Protein AF-A0A352FD70-F1 (afdb_monomer_lite)

Secondary structure (DSSP, 8-state):
---S-TTGGGGTTTTS--S-TT-HHHHHHHHHHHHTGGGS-BTTB-EESSSTTEE-HHHHHHHHHHHHHHT-HHHHHHHHHHHHHTS-TTS---S-EETTTTEEGGG--S-HHHHHHHHHHHHHHHEEEETTEEEESTT--GGGGSTT-EEEEEEEEETTEEEEEEEEE-SSSEEEEEE--SSS--SEEEEEEETTS-BSS--TT-EEEEEPPPSS---HHHHHHHHHHHSPPPPPEEEEEEE----TTT-TTHHHHHHHHHHHHHHH--SEEEE-S----SSGGGHHHHHHHHTSSSEEEE---GGGGTTT--HHHHHHHHT-S-SSEEEEETTEEEEE---BBPP--TTPPSSS--B--HHHHHHHHHHHHH--S-EEEE-SS-TTTSSTTHHHHHHHHHHHHHH-TTS-EEEEEE-SS---EEEEETTEEEEEPPPSSEEE--GGG---SS-HHHHHH-GGGGGEEEBSS---EEEEEETTTEEEEE--B--BSS--TTTTT----STT----SB---EEEE-PPPP--

Structure (mmCIF, N/CA/C/O backbone):
data_AF-A0A352FD70-F1
#
_entry.id   AF-A0A352FD70-F1
#
loop_
_atom_site.group_PDB
_atom_site.id
_atom_site.type_symbol
_atom_site.label_atom_id
_atom_site.label_alt_id
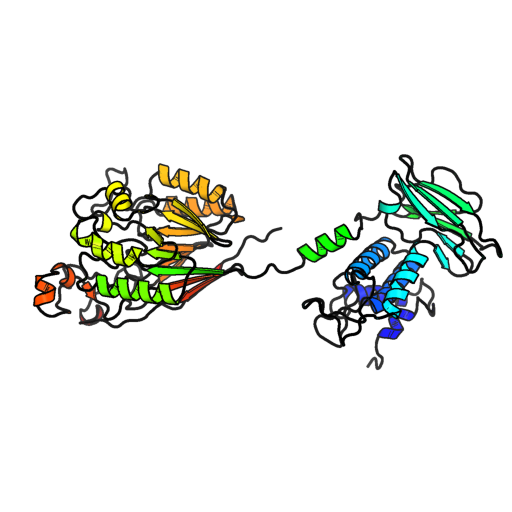_atom_site.label_comp_id
_atom_site.label_asym_id
_atom_site.label_entity_id
_atom_site.label_seq_id
_atom_site.pdbx_PDB_ins_code
_atom_site.Cartn_x
_atom_site.Cartn_y
_atom_site.Cartn_z
_atom_site.occupancy
_atom_site.B_iso_or_equiv
_atom_site.auth_seq_id
_atom_site.auth_comp_id
_atom_site.auth_asym_id
_atom_site.auth_atom_id
_atom_site.pdbx_PDB_model_num
ATOM 1 N N . GLU A 1 1 ? 5.197 -28.740 40.168 1.00 40.72 1 GLU A N 1
ATOM 2 C CA . GLU A 1 1 ? 4.356 -28.691 38.956 1.00 40.72 1 GLU A CA 1
ATOM 3 C C . GLU A 1 1 ? 2.916 -28.444 39.369 1.00 40.72 1 GLU A C 1
ATOM 5 O O . GLU A 1 1 ? 2.432 -29.121 40.269 1.00 40.72 1 GLU A O 1
ATOM 10 N N . LEU A 1 2 ? 2.262 -27.437 38.790 1.00 42.03 2 LEU A N 1
ATOM 11 C CA . LEU A 1 2 ? 0.839 -27.172 39.010 1.00 42.03 2 LEU A CA 1
ATOM 12 C C . LEU A 1 2 ? 0.045 -28.116 38.100 1.00 42.03 2 LEU A C 1
ATOM 14 O O . LEU A 1 2 ? -0.245 -27.792 36.954 1.00 42.03 2 LEU A O 1
ATOM 18 N N . ILE A 1 3 ? -0.234 -29.320 38.598 1.00 44.25 3 ILE A N 1
ATOM 19 C CA . ILE A 1 3 ? -1.040 -30.332 37.905 1.00 44.25 3 ILE A CA 1
ATOM 20 C C . ILE A 1 3 ? -2.515 -29.964 38.118 1.00 44.25 3 ILE A C 1
ATOM 22 O O . ILE A 1 3 ? -3.177 -30.471 39.018 1.00 44.25 3 ILE A O 1
ATOM 26 N N . GLY A 1 4 ? -3.009 -29.002 37.342 1.00 51.88 4 GLY A N 1
ATOM 27 C CA . GLY A 1 4 ? -4.407 -28.584 37.358 1.00 51.88 4 GLY A CA 1
ATOM 28 C C . GLY A 1 4 ? -4.701 -27.623 36.214 1.00 51.88 4 GLY A C 1
ATOM 29 O O . GLY A 1 4 ? -3.921 -26.715 35.939 1.00 51.88 4 GLY A O 1
ATOM 30 N N . THR A 1 5 ? -5.826 -27.814 35.529 1.00 56.03 5 THR A N 1
ATOM 31 C CA . THR A 1 5 ? -6.329 -26.837 34.560 1.00 56.03 5 THR A CA 1
ATOM 32 C C . THR A 1 5 ? -6.704 -25.564 35.320 1.00 56.03 5 THR A C 1
ATOM 34 O O . THR A 1 5 ? -7.560 -25.618 36.199 1.00 56.03 5 THR A O 1
ATOM 37 N N . HIS A 1 6 ? -6.088 -24.418 35.003 1.00 62.16 6 HIS A N 1
ATOM 38 C CA . HIS A 1 6 ? -6.276 -23.131 35.704 1.00 62.16 6 HIS A CA 1
ATOM 39 C C . HIS A 1 6 ? -7.721 -22.569 35.686 1.00 62.16 6 HIS A C 1
ATOM 41 O O . HIS A 1 6 ? -7.946 -21.447 36.124 1.00 62.16 6 HIS A O 1
ATOM 47 N N . TRP A 1 7 ? -8.699 -23.318 35.171 1.00 69.31 7 TRP A N 1
ATOM 48 C CA . TRP A 1 7 ? -10.052 -22.860 34.847 1.00 69.31 7 TRP A CA 1
ATOM 49 C C . TRP A 1 7 ? -10.867 -22.592 36.108 1.00 69.31 7 TRP A C 1
ATOM 51 O O . TRP A 1 7 ? -11.332 -21.473 36.310 1.00 69.31 7 TRP A O 1
ATOM 61 N N . GLY A 1 8 ? -10.937 -23.582 37.006 1.00 74.12 8 GLY A N 1
ATOM 62 C CA . GLY A 1 8 ? -11.665 -23.467 38.273 1.00 74.12 8 GLY A CA 1
ATOM 63 C C . GLY A 1 8 ? -11.081 -22.410 39.213 1.00 74.12 8 GLY A C 1
ATOM 64 O O . GLY A 1 8 ? -11.764 -21.945 40.118 1.00 74.12 8 GLY A O 1
ATOM 65 N N . ASN A 1 9 ? -9.843 -21.956 38.974 1.00 79.69 9 ASN A N 1
ATOM 66 C CA . ASN A 1 9 ? -9.277 -20.852 39.745 1.00 79.69 9 ASN A CA 1
ATOM 67 C C . ASN A 1 9 ? -10.042 -19.549 39.496 1.00 79.69 9 ASN A C 1
ATOM 69 O O . ASN A 1 9 ? -10.128 -18.729 40.399 1.00 79.69 9 ASN A O 1
ATOM 73 N N . THR A 1 10 ? -10.620 -19.347 38.307 1.00 80.75 10 THR A N 1
ATOM 74 C CA . THR A 1 10 ? -11.415 -18.138 38.024 1.00 80.75 10 THR A CA 1
ATOM 75 C C . THR A 1 10 ? -12.738 -18.105 38.794 1.00 80.75 10 THR A C 1
ATOM 77 O O . THR A 1 10 ? -13.300 -17.033 38.994 1.00 80.75 10 THR A O 1
ATOM 80 N N . GLU A 1 11 ? -13.187 -19.256 39.301 1.00 84.69 11 GLU A N 1
ATOM 81 C CA . GLU A 1 11 ? -14.470 -19.419 39.988 1.00 84.69 11 GLU A CA 1
ATOM 82 C C . GLU A 1 11 ? -14.394 -19.166 41.507 1.00 84.69 11 GLU A C 1
ATOM 84 O O . GLU A 1 11 ? -15.420 -19.177 42.190 1.00 84.69 11 GLU A O 1
ATOM 89 N N . ILE A 1 12 ? -13.189 -18.914 42.044 1.00 78.88 12 ILE A N 1
ATOM 90 C CA . ILE A 1 12 ? -12.914 -18.810 43.494 1.00 78.88 12 ILE A CA 1
ATOM 91 C C . ILE A 1 12 ? -13.537 -17.587 44.176 1.00 78.88 12 ILE A C 1
ATOM 93 O O . ILE A 1 12 ? -13.560 -17.534 45.408 1.00 78.88 12 ILE A O 1
ATOM 97 N N . LEU A 1 13 ? -13.969 -16.588 43.399 1.00 79.38 13 LEU A N 1
ATOM 98 C CA . LEU A 1 13 ? -14.689 -15.415 43.905 1.00 79.38 13 LEU A CA 1
ATOM 99 C C . LEU A 1 13 ? -16.147 -15.400 43.442 1.00 79.38 13 LEU A C 1
ATOM 101 O O . LEU A 1 13 ? -17.028 -15.001 44.198 1.00 79.38 13 LEU A O 1
ATOM 105 N N . TRP A 1 14 ? -16.410 -15.863 42.221 1.00 83.75 14 TRP A N 1
ATOM 106 C CA . TRP A 1 14 ? -17.753 -15.983 41.675 1.00 83.75 14 TRP A CA 1
ATOM 107 C C . TRP A 1 14 ? -17.822 -17.186 40.723 1.00 83.75 14 TRP A C 1
ATOM 109 O O . TRP A 1 14 ? -16.952 -17.307 39.866 1.00 83.75 14 TRP A O 1
ATOM 119 N N . PRO A 1 15 ? -18.839 -18.061 40.821 1.00 80.06 15 PRO A N 1
ATOM 120 C CA . PRO A 1 15 ? -20.026 -17.929 41.668 1.00 80.06 15 PRO A CA 1
ATOM 121 C C . PRO A 1 15 ? -19.818 -18.384 43.120 1.00 80.06 15 PRO A C 1
ATOM 123 O O . PRO A 1 15 ? -20.716 -18.197 43.938 1.00 80.06 15 PRO A O 1
ATOM 126 N N . THR A 1 16 ? -18.663 -18.969 43.456 1.00 81.75 16 THR A N 1
ATOM 127 C CA . THR A 1 16 ? -18.409 -19.543 44.785 1.00 81.75 16 THR A CA 1
ATOM 128 C C . THR A 1 16 ? -17.312 -18.751 45.499 1.00 81.75 16 THR A C 1
ATOM 130 O O . THR A 1 16 ? -16.138 -18.989 45.227 1.00 81.75 16 THR A O 1
ATOM 133 N N . PRO A 1 17 ? -17.640 -17.821 46.416 1.00 81.62 17 PRO A N 1
ATOM 134 C CA . PRO A 1 17 ? -16.639 -17.011 47.107 1.00 81.62 17 PRO A CA 1
ATOM 135 C C . PRO A 1 17 ? -15.906 -17.838 48.177 1.00 81.62 17 PRO A C 1
ATOM 137 O O . PRO A 1 17 ? -16.284 -17.852 49.347 1.00 81.62 17 PRO A O 1
ATOM 140 N N . ILE A 1 18 ? -14.855 -18.556 47.771 1.00 86.56 18 ILE A N 1
ATOM 141 C CA . ILE A 1 18 ? -14.009 -19.382 48.652 1.00 86.56 18 ILE A CA 1
ATOM 142 C C . ILE A 1 18 ? -13.070 -18.499 49.485 1.00 86.56 18 ILE A C 1
ATOM 144 O O . ILE A 1 18 ? -12.785 -18.809 50.642 1.00 86.56 18 ILE A O 1
ATOM 148 N N . PHE A 1 19 ? -12.591 -17.397 48.902 1.00 87.06 19 PHE A N 1
ATOM 149 C CA . PHE A 1 19 ? -11.729 -16.425 49.571 1.00 87.06 19 PHE A CA 1
ATOM 150 C C . PHE A 1 19 ? -12.462 -15.099 49.793 1.00 87.06 19 PHE A C 1
ATOM 152 O O . PHE A 1 19 ? -13.283 -14.704 48.963 1.00 87.06 19 PHE A O 1
ATOM 159 N N . PRO A 1 20 ? -12.155 -14.369 50.882 1.00 87.62 20 PRO A N 1
ATOM 160 C CA . PRO A 1 20 ? -12.646 -13.008 51.033 1.00 87.62 20 PRO A CA 1
ATOM 161 C C . PRO A 1 20 ? -12.057 -12.118 49.931 1.00 87.62 20 PRO A C 1
ATOM 163 O O . PRO A 1 20 ? -10.908 -12.292 49.533 1.00 87.62 20 PRO A O 1
ATOM 166 N N . LYS A 1 21 ? -12.807 -11.107 49.476 1.00 86.06 21 LYS A N 1
ATOM 167 C CA . LYS A 1 21 ? -12.351 -10.161 48.435 1.00 86.06 21 LYS A CA 1
ATOM 168 C C . LYS A 1 21 ? -11.073 -9.391 48.790 1.00 86.06 21 LYS A C 1
ATOM 170 O O . LYS A 1 21 ? -10.399 -8.874 47.911 1.00 86.06 21 LYS A O 1
ATOM 175 N N . THR A 1 22 ? -10.753 -9.300 50.081 1.00 87.56 22 THR A N 1
ATOM 176 C CA . THR A 1 22 ? -9.524 -8.685 50.598 1.00 87.56 22 THR A CA 1
ATOM 177 C C . THR A 1 22 ? -8.313 -9.617 50.550 1.00 87.56 22 THR A C 1
ATOM 179 O O . THR A 1 22 ? -7.207 -9.184 50.868 1.00 87.56 22 THR A O 1
ATOM 182 N N . ASP A 1 23 ? -8.492 -10.889 50.182 1.00 91.12 23 ASP A N 1
ATOM 183 C CA . ASP A 1 23 ? -7.392 -11.834 50.056 1.00 91.12 23 ASP A CA 1
ATOM 184 C C . ASP A 1 23 ? -6.510 -11.471 48.849 1.00 91.12 23 ASP A C 1
ATOM 186 O O . ASP A 1 23 ? -7.002 -11.428 47.717 1.00 91.12 23 ASP A O 1
ATOM 190 N N . PRO A 1 24 ? -5.195 -11.256 49.037 1.00 90.31 24 PRO A N 1
ATOM 191 C CA . PRO A 1 24 ? -4.301 -10.843 47.957 1.00 90.31 24 PRO A CA 1
ATOM 192 C C . PRO A 1 24 ? -4.231 -11.855 46.807 1.00 90.31 24 PRO A C 1
ATOM 194 O O . PRO A 1 24 ? -3.866 -11.476 45.692 1.00 90.31 24 PRO A O 1
ATOM 197 N N . ARG A 1 25 ? -4.597 -13.127 47.033 1.00 88.88 25 ARG A N 1
ATOM 198 C CA . ARG A 1 25 ? -4.632 -14.150 45.977 1.00 88.88 25 ARG A CA 1
ATOM 199 C C . ARG A 1 25 ? -5.702 -13.862 44.930 1.00 88.88 25 ARG A C 1
ATOM 201 O O . ARG A 1 25 ? -5.498 -14.206 43.772 1.00 88.88 25 ARG A O 1
ATOM 208 N N . VAL A 1 26 ? -6.804 -13.220 45.323 1.00 87.56 26 VAL A N 1
ATOM 209 C CA . VAL A 1 26 ? -7.910 -12.873 44.423 1.00 87.56 26 VAL A CA 1
ATOM 210 C C . VAL A 1 26 ? -7.445 -11.824 43.418 1.00 87.56 26 VAL A C 1
ATOM 212 O O . VAL A 1 26 ? -7.451 -12.084 42.217 1.00 87.56 26 VAL A O 1
ATOM 215 N N . THR A 1 27 ? -6.957 -10.679 43.903 1.00 89.50 27 THR A N 1
ATOM 216 C CA . THR A 1 27 ? -6.439 -9.609 43.037 1.00 89.50 27 THR A CA 1
ATOM 217 C C . THR A 1 27 ? -5.255 -10.089 42.200 1.00 89.50 27 THR A C 1
ATOM 219 O O . THR A 1 27 ? -5.233 -9.850 40.998 1.00 89.50 27 THR A O 1
ATOM 222 N N . SER A 1 28 ? -4.326 -10.854 42.790 1.00 90.88 28 SER A N 1
ATOM 223 C CA . SER A 1 28 ? -3.181 -11.402 42.044 1.00 90.88 28 SER A CA 1
ATOM 224 C C . SER A 1 28 ? -3.609 -12.317 40.896 1.00 90.88 28 SER A C 1
ATOM 226 O O . SER A 1 28 ? -2.999 -12.283 39.831 1.00 90.88 28 SER A O 1
ATOM 228 N N . LEU A 1 29 ? -4.654 -13.133 41.082 1.00 89.56 29 LEU A N 1
ATOM 229 C CA . LEU A 1 29 ? -5.165 -13.987 40.012 1.00 89.56 29 LEU A CA 1
ATOM 230 C C . LEU A 1 29 ? -5.820 -13.158 38.902 1.00 89.56 29 LEU A C 1
ATOM 232 O O . LEU A 1 29 ? -5.544 -13.407 37.732 1.00 89.56 29 LEU A O 1
ATOM 236 N N . VAL A 1 30 ? -6.662 -12.183 39.256 1.00 90.69 30 VAL A N 1
ATOM 237 C CA . VAL A 1 30 ? -7.305 -11.287 38.280 1.00 90.69 30 VAL A CA 1
ATOM 238 C C . VAL A 1 30 ? -6.247 -10.560 37.448 1.00 90.69 30 VAL A C 1
ATOM 240 O O . VAL A 1 30 ? -6.316 -10.581 36.219 1.00 90.69 30 VAL A O 1
ATOM 243 N N . ASP A 1 31 ? -5.234 -9.982 38.096 1.00 91.94 31 ASP A N 1
ATOM 244 C CA . ASP A 1 31 ? -4.165 -9.259 37.408 1.00 91.94 31 ASP A CA 1
ATOM 245 C C . ASP A 1 31 ? -3.312 -10.189 36.534 1.00 91.94 31 ASP A C 1
ATOM 247 O O . ASP A 1 31 ? -3.034 -9.845 35.385 1.00 91.94 31 ASP A O 1
ATOM 251 N N . PHE A 1 32 ? -2.969 -11.390 37.015 1.00 91.75 32 PHE A N 1
ATOM 252 C CA . PHE A 1 32 ? -2.248 -12.387 36.217 1.00 91.75 32 PHE A CA 1
ATOM 253 C C . PHE A 1 32 ? -3.027 -12.782 34.957 1.00 91.75 32 PHE A C 1
ATOM 255 O O . PHE A 1 32 ? -2.462 -12.836 33.867 1.00 91.75 32 PHE A O 1
ATOM 262 N N . LEU A 1 33 ? -4.332 -13.042 35.071 1.00 90.31 33 LEU A N 1
ATOM 263 C CA . LEU A 1 33 ? -5.157 -13.424 33.923 1.00 90.31 33 LEU A CA 1
ATOM 264 C C . LEU A 1 33 ? -5.282 -12.293 32.901 1.00 90.31 33 LEU A C 1
ATOM 266 O O . LEU A 1 33 ? -5.258 -12.553 31.699 1.00 90.31 33 LEU A O 1
ATOM 270 N N . ARG A 1 34 ? -5.408 -11.050 33.375 1.00 91.12 34 ARG A N 1
ATOM 271 C CA . ARG A 1 34 ? -5.574 -9.870 32.519 1.00 91.12 34 ARG A CA 1
ATOM 272 C C . ARG A 1 34 ? -4.292 -9.451 31.818 1.00 91.12 34 ARG A C 1
ATOM 274 O O . ARG A 1 34 ? -4.369 -9.028 30.667 1.00 91.12 34 ARG A O 1
ATOM 281 N N . ASN A 1 35 ? -3.142 -9.589 32.475 1.00 93.12 35 ASN A N 1
ATOM 282 C CA . ASN A 1 35 ? -1.894 -9.005 31.988 1.00 93.12 35 ASN A CA 1
ATOM 283 C C . ASN A 1 35 ? -0.881 -10.044 31.486 1.00 93.12 35 ASN A C 1
ATOM 285 O O . ASN A 1 35 ? -0.146 -9.758 30.545 1.00 93.12 35 ASN A O 1
ATOM 289 N N . ASP A 1 36 ? -0.849 -11.247 32.066 1.00 89.38 36 ASP A N 1
ATOM 290 C CA . ASP A 1 36 ? 0.278 -12.172 31.888 1.00 89.38 36 ASP A CA 1
ATOM 291 C C . ASP A 1 36 ? -0.119 -13.508 31.246 1.00 89.38 36 ASP A C 1
ATOM 293 O O . ASP A 1 36 ? 0.613 -14.049 30.410 1.00 89.38 36 ASP A O 1
ATOM 297 N N . PHE A 1 37 ? -1.279 -14.065 31.607 1.00 87.75 37 PHE A N 1
ATOM 298 C CA . PHE A 1 37 ? -1.707 -15.382 31.141 1.00 87.75 37 PHE A CA 1
ATOM 299 C C . PHE A 1 37 ? -1.874 -15.392 29.620 1.00 87.75 37 PHE A C 1
ATOM 301 O O . PHE A 1 37 ? -2.751 -14.732 29.071 1.00 87.75 37 PHE A O 1
ATOM 308 N N . VAL A 1 38 ? -1.007 -16.142 28.929 1.00 87.31 38 VAL A N 1
ATOM 309 C CA . VAL A 1 38 ? -0.958 -16.200 27.454 1.00 87.31 38 VAL A CA 1
ATOM 310 C C . VAL A 1 38 ? -0.796 -14.800 26.834 1.00 87.31 38 VAL A C 1
ATOM 312 O O . VAL A 1 38 ? -1.300 -14.521 25.751 1.00 87.31 38 VAL A O 1
ATOM 315 N N . GLY A 1 39 ? -0.082 -13.897 27.514 1.00 86.81 39 GLY A N 1
ATOM 316 C CA . GLY A 1 39 ? 0.108 -12.513 27.070 1.00 86.81 39 GLY A CA 1
ATOM 317 C C . GLY A 1 39 ? -1.072 -11.582 27.363 1.00 86.81 39 GLY A C 1
ATOM 318 O O . GLY A 1 39 ? -1.182 -10.550 26.707 1.00 86.81 39 GLY A O 1
ATOM 319 N N . GLY A 1 40 ? -1.944 -11.954 28.304 1.00 90.62 40 GLY A N 1
ATOM 320 C CA . GLY A 1 40 ? -3.047 -11.128 28.786 1.00 90.62 40 GLY A CA 1
ATOM 321 C C . GLY A 1 40 ? -4.325 -11.243 27.957 1.00 90.62 40 GLY A C 1
ATOM 322 O O . GLY A 1 40 ? -4.455 -12.090 27.071 1.00 90.62 40 GLY A O 1
ATOM 323 N N . TYR A 1 41 ? -5.299 -10.393 28.274 1.00 92.19 41 TYR A N 1
ATOM 324 C CA . TYR A 1 41 ? -6.581 -10.350 27.573 1.00 92.19 41 TYR A CA 1
ATOM 325 C C . TYR A 1 41 ? -6.415 -9.873 26.126 1.00 92.19 41 TYR A C 1
ATOM 327 O O . TYR A 1 41 ? -5.589 -9.016 25.818 1.00 92.19 41 TYR A O 1
ATOM 335 N N . ALA A 1 42 ? -7.252 -10.404 25.239 1.00 91.50 42 ALA A N 1
ATOM 336 C CA . ALA A 1 42 ? -7.406 -9.935 23.867 1.00 91.50 42 ALA A CA 1
ATOM 337 C C . ALA A 1 42 ? -8.893 -9.720 23.593 1.00 91.50 42 ALA A C 1
ATOM 339 O O . ALA A 1 42 ? -9.709 -10.517 24.046 1.00 91.50 42 ALA A O 1
ATOM 340 N N . GLU A 1 43 ? -9.241 -8.638 22.892 1.00 92.12 43 GLU A N 1
ATOM 341 C CA . GLU A 1 43 ? -10.638 -8.307 22.561 1.00 92.12 43 GLU A CA 1
ATOM 342 C C . GLU A 1 43 ? -11.557 -8.346 23.805 1.00 92.12 43 GLU A C 1
ATOM 344 O O . GLU A 1 43 ? -12.665 -8.865 23.767 1.00 92.12 43 GLU A O 1
ATOM 349 N N . GLY A 1 44 ? -11.053 -7.846 24.945 1.00 90.12 44 GLY A N 1
ATOM 350 C CA . GLY A 1 44 ? -11.776 -7.783 26.224 1.00 90.12 44 GLY A CA 1
ATOM 351 C C . GLY A 1 44 ? -12.116 -9.134 26.859 1.00 90.12 44 GLY A C 1
ATOM 352 O O . GLY A 1 44 ? -13.008 -9.214 27.698 1.00 90.12 44 GLY A O 1
ATOM 353 N N . THR A 1 45 ? -11.425 -10.207 26.477 1.00 90.94 45 THR A N 1
ATOM 354 C CA . THR A 1 45 ? -11.631 -11.538 27.054 1.00 90.94 45 THR A CA 1
ATOM 355 C C . THR A 1 45 ? -10.316 -12.267 27.309 1.00 90.94 45 THR A C 1
ATOM 357 O O . THR A 1 45 ? -9.285 -12.023 26.679 1.00 90.94 45 THR A O 1
ATOM 360 N N . ILE A 1 46 ? -10.372 -13.224 28.234 1.00 91.75 46 ILE A N 1
ATOM 361 C CA . ILE A 1 46 ? -9.287 -14.154 28.522 1.00 91.75 46 ILE A CA 1
ATOM 362 C C . ILE A 1 46 ? -8.875 -14.943 27.269 1.00 91.75 46 ILE A C 1
ATOM 364 O O . ILE A 1 46 ? -9.719 -15.385 26.480 1.00 91.75 46 ILE A O 1
ATOM 368 N N . ARG A 1 47 ? -7.562 -15.136 27.106 1.00 91.06 47 ARG A N 1
ATOM 369 C CA . ARG A 1 47 ? -6.967 -15.996 26.077 1.00 91.06 47 ARG A CA 1
ATOM 370 C C . ARG A 1 47 ? -6.857 -17.440 26.554 1.00 91.06 47 ARG A C 1
ATOM 372 O O . ARG A 1 47 ? -6.699 -17.713 27.740 1.00 91.06 47 ARG A O 1
ATOM 379 N N . TRP A 1 48 ? -6.911 -18.370 25.610 1.00 87.56 48 TRP A N 1
ATOM 380 C CA . TRP A 1 48 ? -6.824 -19.806 25.859 1.00 87.56 48 TRP A CA 1
ATOM 381 C C . TRP A 1 48 ? -5.460 -20.358 25.425 1.00 87.56 48 TRP A C 1
ATOM 383 O O . TRP A 1 48 ? -4.997 -20.047 24.332 1.00 87.56 48 TRP A O 1
ATOM 393 N N . ASN A 1 49 ? -4.812 -21.189 26.253 1.00 85.12 49 ASN A N 1
ATOM 394 C CA . ASN A 1 49 ? -3.481 -21.744 25.951 1.00 85.12 49 ASN A CA 1
ATOM 395 C C . ASN A 1 49 ? -3.505 -23.110 25.246 1.00 85.12 49 ASN A C 1
ATOM 397 O O . ASN A 1 49 ? -2.446 -23.620 24.890 1.00 85.12 49 ASN A O 1
ATOM 401 N N . GLY A 1 50 ? -4.681 -23.713 25.046 1.00 82.19 50 GLY A N 1
ATOM 402 C CA . GLY A 1 50 ? -4.788 -24.995 24.344 1.00 82.19 50 GLY A CA 1
ATOM 403 C C . GLY A 1 50 ? -4.667 -24.880 22.821 1.00 82.19 50 GLY A C 1
ATOM 404 O O . GLY A 1 50 ? -4.404 -25.884 22.170 1.00 82.19 50 GLY A O 1
ATOM 405 N N . TYR A 1 51 ? -4.823 -23.675 22.258 1.00 81.31 51 TYR A N 1
ATOM 406 C CA . TYR A 1 51 ? -4.666 -23.387 20.829 1.00 81.31 51 TYR A CA 1
ATOM 407 C C . TYR A 1 51 ? -4.091 -21.977 20.619 1.00 81.31 51 TYR A C 1
ATOM 409 O O . TYR A 1 51 ? -4.350 -21.095 21.441 1.00 81.31 51 TYR A O 1
ATOM 417 N N . PRO A 1 52 ? -3.339 -21.727 19.530 1.00 82.75 52 PRO A N 1
ATOM 418 C CA . PRO A 1 52 ? -2.893 -20.381 19.192 1.00 82.75 52 PRO A CA 1
ATOM 419 C C . PRO A 1 52 ? -4.084 -19.485 18.837 1.00 82.75 52 PRO A C 1
ATOM 421 O O . PRO A 1 52 ? -5.050 -19.934 18.224 1.00 82.75 52 PRO A O 1
ATOM 424 N N . ASP A 1 53 ? -3.980 -18.207 19.203 1.00 87.88 53 ASP A N 1
ATOM 425 C CA . ASP A 1 53 ? -4.935 -17.159 18.828 1.00 87.88 53 ASP A CA 1
ATOM 426 C C . ASP A 1 53 ? -6.402 -17.459 19.189 1.00 87.88 53 ASP A C 1
ATOM 428 O O . ASP A 1 53 ? -7.320 -17.086 18.458 1.00 87.88 53 ASP A O 1
ATOM 432 N N . VAL A 1 54 ? -6.629 -18.109 20.336 1.00 92.06 54 VAL A N 1
ATOM 433 C CA . VAL A 1 54 ? -7.975 -18.352 20.869 1.00 92.06 54 VAL A CA 1
ATOM 434 C C . VAL A 1 54 ? -8.278 -17.452 22.059 1.00 92.06 54 VAL A C 1
ATOM 436 O O . VAL A 1 54 ? -7.473 -17.322 22.984 1.00 92.06 54 VAL A O 1
ATOM 439 N N . ILE A 1 55 ? -9.475 -16.875 22.047 1.00 92.88 55 ILE A N 1
ATOM 440 C CA . ILE A 1 55 ? -10.112 -16.223 23.192 1.00 92.88 55 ILE A CA 1
ATOM 441 C C . ILE A 1 55 ? -11.306 -17.039 23.682 1.00 92.88 55 ILE A C 1
ATOM 443 O O . ILE A 1 55 ? -11.927 -17.774 22.910 1.00 92.88 55 ILE A O 1
ATOM 447 N N . HIS A 1 56 ? -11.641 -16.895 24.964 1.00 92.06 56 HIS A N 1
ATOM 448 C CA . HIS A 1 56 ? -12.717 -17.643 25.612 1.00 92.06 56 HIS A CA 1
ATOM 449 C C . HIS A 1 56 ? -13.688 -16.713 26.371 1.00 92.06 56 HIS A C 1
ATOM 451 O O . HIS A 1 56 ? -13.630 -16.631 27.600 1.00 92.06 56 HIS A O 1
ATOM 457 N N . PRO A 1 57 ? -14.624 -16.042 25.666 1.00 89.75 57 PRO A N 1
ATOM 458 C CA . PRO A 1 57 ? -15.509 -15.025 26.254 1.00 89.75 57 PRO A CA 1
ATOM 459 C C . PRO A 1 57 ? -16.302 -15.498 27.478 1.00 89.75 57 PRO A C 1
ATOM 461 O O . PRO A 1 57 ? -16.381 -14.801 28.487 1.00 89.75 57 PRO A O 1
ATOM 464 N N . TYR A 1 58 ? -16.828 -16.727 27.429 1.00 86.69 58 TYR A N 1
ATOM 465 C CA . TYR A 1 58 ? -17.535 -17.340 28.558 1.00 86.69 58 TYR A CA 1
ATOM 466 C C . TYR A 1 58 ? -16.669 -17.486 29.814 1.00 86.69 58 TYR A C 1
ATOM 468 O O . TYR A 1 58 ? -17.149 -17.181 30.905 1.00 86.69 58 TYR A O 1
ATOM 476 N N . MET A 1 59 ? -15.407 -17.901 29.673 1.00 88.25 59 MET A N 1
ATOM 477 C CA . MET A 1 59 ? -14.491 -17.987 30.811 1.00 88.25 59 MET A CA 1
ATOM 478 C C . MET A 1 59 ? -14.104 -16.602 31.333 1.00 88.25 59 MET A C 1
ATOM 480 O O . MET A 1 59 ? -13.967 -16.420 32.542 1.00 88.25 59 MET A O 1
ATOM 484 N N . GLY A 1 60 ? -13.958 -15.618 30.440 1.00 91.12 60 GLY A N 1
ATOM 485 C CA . GLY A 1 60 ? -13.670 -14.233 30.819 1.00 91.12 60 GLY A CA 1
ATOM 486 C C . GLY A 1 60 ? -14.704 -13.676 31.801 1.00 91.12 60 GLY A C 1
ATOM 487 O O . GLY A 1 60 ? -14.336 -12.996 32.756 1.00 91.12 60 GLY A O 1
ATOM 488 N N . ALA A 1 61 ? -15.973 -14.073 31.651 1.00 91.81 61 ALA A N 1
ATOM 489 C CA . ALA A 1 61 ? -17.068 -13.625 32.508 1.00 91.81 61 ALA A CA 1
ATOM 490 C C . ALA A 1 61 ? -16.837 -13.883 34.008 1.00 91.81 61 ALA A C 1
ATOM 492 O O . ALA A 1 61 ? -17.254 -13.066 34.823 1.00 91.81 61 ALA A O 1
ATOM 493 N N . TYR A 1 62 ? -16.156 -14.967 34.399 1.00 91.69 62 TYR A N 1
ATOM 494 C CA . TYR A 1 62 ? -15.860 -15.239 35.814 1.00 91.69 62 TYR A CA 1
ATOM 495 C C . TYR A 1 62 ? -14.895 -14.208 36.401 1.00 91.69 62 TYR A C 1
ATOM 497 O O . TYR A 1 62 ? -15.119 -13.684 37.491 1.00 91.69 62 TYR A O 1
ATOM 505 N N . THR A 1 63 ? -13.851 -13.853 35.648 1.00 92.44 63 THR A N 1
ATOM 506 C CA . THR A 1 63 ? -12.922 -12.785 36.034 1.00 92.44 63 THR A CA 1
ATOM 507 C C . THR A 1 63 ? -13.621 -11.425 36.036 1.00 92.44 63 THR A C 1
ATOM 509 O O . THR A 1 63 ? -13.447 -10.660 36.979 1.00 92.44 63 THR A O 1
ATOM 512 N N . THR A 1 64 ? -14.480 -11.145 35.052 1.00 94.56 64 THR A N 1
ATOM 513 C CA . THR A 1 64 ? -15.301 -9.925 35.025 1.00 94.56 64 THR A CA 1
ATOM 514 C C . THR A 1 64 ? -16.214 -9.824 36.252 1.00 94.56 64 THR A C 1
ATOM 516 O O . THR A 1 64 ? -16.315 -8.772 36.879 1.00 94.56 64 THR A O 1
ATOM 519 N N . MET A 1 65 ? -16.847 -10.926 36.658 1.00 93.75 65 MET A N 1
ATOM 520 C CA . MET A 1 65 ? -17.665 -10.973 37.871 1.00 93.75 65 MET A CA 1
ATOM 521 C C . MET A 1 65 ? -16.829 -10.812 39.146 1.00 93.75 65 MET A C 1
ATOM 523 O O . MET A 1 65 ? -17.305 -10.215 40.112 1.00 93.75 65 MET A O 1
ATOM 527 N N . ALA A 1 66 ? -15.573 -11.265 39.146 1.00 92.62 66 ALA A N 1
ATOM 528 C CA . ALA A 1 66 ? -14.657 -10.987 40.242 1.00 92.62 66 ALA A CA 1
ATOM 529 C C . ALA A 1 66 ? -14.309 -9.488 40.335 1.00 92.62 66 ALA A C 1
ATOM 531 O O . ALA A 1 66 ? -14.354 -8.909 41.422 1.00 92.62 66 ALA A O 1
ATOM 532 N N . ASP A 1 67 ? -14.045 -8.836 39.199 1.00 94.19 67 ASP A N 1
ATOM 533 C CA . ASP A 1 67 ? -13.839 -7.385 39.115 1.00 94.19 67 ASP A CA 1
ATOM 534 C C . ASP A 1 67 ? -15.056 -6.593 39.621 1.00 94.19 67 ASP A C 1
ATOM 536 O O . ASP A 1 67 ? -14.883 -5.588 40.313 1.00 94.19 67 ASP A O 1
ATOM 540 N N . LEU A 1 68 ? -16.281 -7.075 39.374 1.00 95.12 68 LEU A N 1
ATOM 541 C CA . LEU A 1 68 ? -17.495 -6.479 39.940 1.00 95.12 68 LEU A CA 1
ATOM 542 C C . LEU A 1 68 ? -17.460 -6.480 41.475 1.00 95.12 68 LEU A C 1
ATOM 544 O O . LEU A 1 68 ? -17.705 -5.444 42.094 1.00 95.12 68 LEU A O 1
ATOM 548 N N . SER A 1 69 ? -17.136 -7.615 42.102 1.00 91.44 69 SER A N 1
ATOM 549 C CA . SER A 1 69 ? -17.032 -7.727 43.566 1.00 91.44 69 SER A CA 1
ATOM 550 C C . SER A 1 69 ? -15.887 -6.889 44.149 1.00 91.44 69 SER A C 1
ATOM 552 O O . SER A 1 69 ? -16.011 -6.376 45.263 1.00 91.44 69 SER A O 1
ATOM 554 N N . LEU A 1 70 ? -14.799 -6.707 43.393 1.00 91.81 70 LEU A N 1
ATOM 555 C CA . LEU A 1 70 ? -13.658 -5.860 43.761 1.00 91.81 70 LEU A CA 1
ATOM 556 C C . LEU A 1 70 ? -13.919 -4.354 43.569 1.00 91.81 70 LEU A C 1
ATOM 558 O O . LEU A 1 70 ? -13.134 -3.543 44.053 1.00 91.81 70 LEU A O 1
ATOM 562 N N . GLY A 1 71 ? -15.018 -3.971 42.909 1.00 92.94 71 GLY A N 1
ATOM 563 C CA . GLY A 1 71 ? -15.367 -2.571 42.646 1.00 92.94 71 GLY A CA 1
ATOM 564 C C . GLY A 1 71 ? -14.690 -1.973 41.408 1.00 92.94 71 GLY A C 1
ATOM 565 O O . GLY A 1 71 ? -14.656 -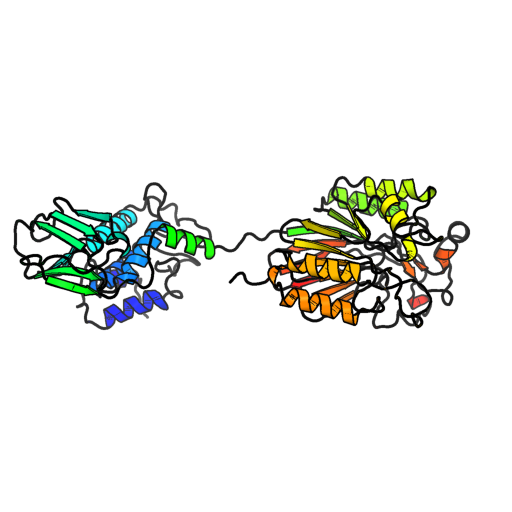0.754 41.262 1.00 92.94 71 GLY A O 1
ATOM 566 N N . ASN A 1 72 ? -14.170 -2.807 40.506 1.00 95.25 72 ASN A N 1
ATOM 567 C CA . ASN A 1 72 ? -13.536 -2.386 39.255 1.00 95.25 72 ASN A CA 1
ATOM 568 C C . ASN A 1 72 ? -14.591 -2.160 38.152 1.00 95.25 72 ASN A C 1
ATOM 570 O O . ASN A 1 72 ? -14.592 -2.836 37.122 1.00 95.25 72 ASN A O 1
ATOM 574 N N . ASP A 1 73 ? -15.515 -1.222 38.371 1.00 96.19 73 ASP A N 1
ATOM 575 C CA . ASP A 1 73 ? -16.717 -1.036 37.546 1.00 96.19 73 ASP A CA 1
ATOM 576 C C . ASP A 1 73 ? -16.428 -0.761 36.060 1.00 96.19 73 ASP A C 1
ATOM 578 O O . ASP A 1 73 ? -17.103 -1.310 35.189 1.00 96.19 73 ASP A O 1
ATOM 582 N N . GLU A 1 74 ? -15.411 0.051 35.754 1.00 97.31 74 GLU A N 1
ATOM 583 C CA . GLU A 1 74 ? -15.075 0.388 34.367 1.00 97.31 74 GLU A CA 1
ATOM 584 C C . GLU A 1 74 ? -14.596 -0.840 33.582 1.00 97.31 74 GLU A C 1
ATOM 586 O O . GLU A 1 74 ? -15.010 -1.018 32.436 1.00 97.31 74 GLU A O 1
ATOM 591 N N . ARG A 1 75 ? -13.813 -1.732 34.214 1.00 95.75 75 ARG A N 1
ATOM 592 C CA . ARG A 1 75 ? -13.382 -3.001 33.598 1.00 95.75 75 ARG A CA 1
ATOM 593 C C . ARG A 1 75 ? -14.578 -3.898 33.293 1.00 95.75 75 ARG A C 1
ATOM 595 O O . ARG A 1 75 ? -14.643 -4.496 32.227 1.00 95.75 75 ARG A O 1
ATOM 602 N N . VAL A 1 76 ? -15.554 -3.953 34.203 1.00 97.31 76 VAL A N 1
ATOM 603 C CA . VAL A 1 76 ? -16.787 -4.728 33.995 1.00 97.31 76 VAL A CA 1
ATOM 604 C C . VAL A 1 76 ? -17.571 -4.205 32.796 1.00 97.31 76 VAL A C 1
ATOM 606 O O . VAL A 1 76 ? -18.055 -4.984 31.978 1.00 97.31 76 VAL A O 1
ATOM 609 N N . VAL A 1 77 ? -17.693 -2.883 32.675 1.00 98.06 77 VAL A N 1
ATOM 610 C CA . VAL A 1 77 ? -18.409 -2.254 31.562 1.00 98.06 77 VAL A CA 1
ATOM 611 C C . VAL A 1 77 ? -17.688 -2.455 30.226 1.00 98.06 77 VAL A C 1
ATOM 613 O O . VAL A 1 77 ? -18.354 -2.691 29.216 1.00 98.06 77 VAL A O 1
ATOM 616 N N . GLU A 1 78 ? -16.358 -2.376 30.207 1.00 97.12 78 GLU A N 1
ATOM 617 C CA . GLU A 1 78 ? -15.540 -2.698 29.035 1.00 97.12 78 GLU A CA 1
ATOM 618 C C . GLU A 1 78 ? -15.770 -4.146 28.578 1.00 97.12 78 GLU A C 1
ATOM 620 O O . GLU A 1 78 ? -16.228 -4.374 27.452 1.00 97.12 78 GLU A O 1
ATOM 625 N N . ASP A 1 79 ? -15.531 -5.111 29.470 1.00 96.25 79 ASP A N 1
ATOM 626 C CA . ASP A 1 79 ? -15.674 -6.543 29.194 1.00 96.25 79 ASP A CA 1
ATOM 627 C C . ASP A 1 79 ? -17.104 -6.890 28.746 1.00 96.25 79 ASP A C 1
ATOM 629 O O . ASP A 1 79 ? -17.299 -7.695 27.836 1.00 96.25 79 ASP A O 1
ATOM 633 N N . PHE A 1 80 ? -18.128 -6.252 29.328 1.00 96.94 80 PHE A N 1
ATOM 634 C CA . PHE A 1 80 ? -19.526 -6.452 28.942 1.00 96.94 80 PHE A CA 1
ATOM 635 C C . PHE A 1 80 ? -19.770 -6.148 27.455 1.00 96.94 80 PHE A C 1
ATOM 637 O O . PHE A 1 80 ? -20.455 -6.907 26.765 1.00 96.94 80 PHE A O 1
ATOM 644 N N . TYR A 1 81 ? -19.218 -5.054 26.925 1.00 97.50 81 TYR A N 1
ATOM 645 C CA . TYR A 1 81 ? -19.398 -4.726 25.509 1.00 97.50 81 TYR A CA 1
ATOM 646 C C . TYR A 1 81 ? -18.516 -5.567 24.584 1.00 97.50 81 TYR A C 1
ATOM 648 O O . TYR A 1 81 ? -18.963 -5.907 23.486 1.00 97.50 81 TYR A O 1
ATOM 656 N N . TRP A 1 82 ? -17.311 -5.935 25.018 1.00 96.12 82 TRP A N 1
ATOM 657 C CA . TRP A 1 82 ? -16.457 -6.873 24.288 1.00 96.12 82 TRP A CA 1
ATOM 658 C C . TRP A 1 82 ? -17.075 -8.266 24.192 1.00 96.12 82 TRP A C 1
ATOM 660 O O . TRP A 1 82 ? -17.142 -8.842 23.110 1.00 96.12 82 TRP A O 1
ATOM 670 N N . TYR A 1 83 ? -17.652 -8.778 25.276 1.00 95.12 83 TYR A N 1
ATOM 671 C CA . TYR A 1 83 ? -18.359 -10.050 25.234 1.00 95.12 83 TYR A CA 1
ATOM 672 C C . TYR A 1 83 ? -19.546 -9.982 24.250 1.00 95.12 83 TYR A C 1
ATOM 674 O O . TYR A 1 83 ? -19.741 -10.891 23.441 1.00 95.12 83 TYR A O 1
ATOM 682 N N . LEU A 1 84 ? -20.290 -8.869 24.217 1.00 95.62 84 LEU A N 1
ATOM 683 C CA . LEU A 1 84 ? -21.372 -8.679 23.244 1.00 95.62 84 LEU A CA 1
ATOM 684 C C . LEU A 1 84 ? -20.889 -8.712 21.781 1.00 95.62 84 LEU A C 1
ATOM 686 O O . LEU A 1 84 ? -21.604 -9.246 20.930 1.00 95.62 84 LEU A O 1
ATOM 690 N N . LEU A 1 85 ? -19.693 -8.183 21.482 1.00 94.56 85 LEU A N 1
ATOM 691 C CA . LEU A 1 85 ? -19.089 -8.209 20.136 1.00 94.56 85 LEU A CA 1
ATOM 692 C C . LEU A 1 85 ? -18.948 -9.633 19.599 1.00 94.56 85 LEU A C 1
ATOM 694 O O . LEU A 1 85 ? -19.112 -9.870 18.406 1.00 94.56 85 LEU A O 1
ATOM 698 N N . HIS A 1 86 ? -18.701 -10.577 20.498 1.00 92.31 86 HIS A N 1
ATOM 699 C CA . HIS A 1 86 ? -18.516 -11.986 20.189 1.00 92.31 86 HIS A CA 1
ATOM 700 C C . HIS A 1 86 ? -19.818 -12.791 20.105 1.00 92.31 86 HIS A C 1
ATOM 702 O O . HIS A 1 86 ? -19.782 -14.010 19.926 1.00 92.31 86 HIS A O 1
ATOM 708 N N . SER A 1 87 ? -20.971 -12.132 20.219 1.00 92.19 87 SER A N 1
ATOM 709 C CA . SER A 1 87 ? -22.271 -12.757 19.994 1.00 92.19 87 SER A CA 1
ATOM 710 C C . SER A 1 87 ? -22.672 -12.728 18.517 1.00 92.19 87 SER A C 1
ATOM 712 O O . SER A 1 87 ? -22.270 -11.868 17.737 1.00 92.19 87 SER A O 1
ATOM 714 N N . THR A 1 88 ? -23.516 -13.673 18.121 1.00 90.25 88 THR A N 1
ATOM 715 C CA . THR A 1 88 ? -24.244 -13.602 16.848 1.00 90.25 88 THR A CA 1
ATOM 716 C C . THR A 1 88 ? -25.343 -12.536 16.912 1.00 90.25 88 THR A C 1
ATOM 718 O O . THR A 1 88 ? -25.771 -12.128 17.991 1.00 90.25 88 THR A O 1
ATOM 721 N N . ALA A 1 89 ? -25.906 -12.158 15.760 1.00 89.12 89 ALA A N 1
ATOM 722 C CA . ALA A 1 89 ? -27.050 -11.239 15.698 1.00 89.12 89 ALA A CA 1
ATOM 723 C C . ALA A 1 89 ? -28.302 -11.734 16.460 1.00 89.12 89 ALA A C 1
ATOM 725 O O . ALA A 1 89 ? -29.175 -10.935 16.784 1.00 89.12 89 ALA A O 1
ATOM 726 N N . ALA A 1 90 ? -28.391 -13.037 16.752 1.00 90.06 90 ALA A N 1
ATOM 727 C CA . ALA A 1 90 ? -29.450 -13.638 17.565 1.00 90.06 90 ALA A CA 1
ATOM 728 C C . ALA A 1 90 ? -29.063 -13.784 19.052 1.00 90.06 90 ALA A C 1
ATOM 730 O O . ALA A 1 90 ? -29.753 -14.475 19.797 1.00 90.06 90 ALA A O 1
ATOM 731 N N . HIS A 1 91 ? -27.944 -13.188 19.479 1.00 88.69 91 HIS A N 1
ATOM 732 C CA . HIS A 1 91 ? -27.368 -13.316 20.821 1.00 88.69 91 HIS A CA 1
ATOM 733 C C . HIS A 1 91 ? -27.069 -14.763 21.250 1.00 88.69 91 HIS A C 1
ATOM 735 O O . HIS A 1 91 ? -27.058 -15.088 22.436 1.00 88.69 91 HIS A O 1
ATOM 741 N N . ALA A 1 92 ? -26.771 -15.637 20.284 1.00 90.94 92 ALA A N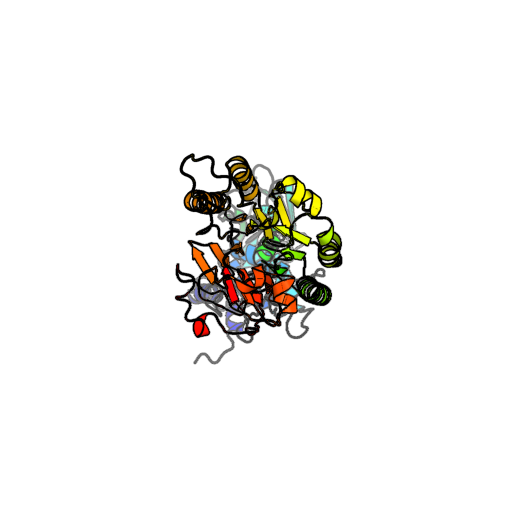 1
ATOM 742 C CA . ALA A 1 92 ? -26.055 -16.879 20.556 1.00 90.94 92 ALA A CA 1
ATOM 743 C C . ALA A 1 92 ? -24.554 -16.596 20.673 1.00 90.94 92 ALA A C 1
ATOM 745 O O . ALA A 1 92 ? -24.022 -15.792 19.906 1.00 90.94 92 ALA A O 1
ATOM 746 N N . PHE A 1 93 ? -23.883 -17.278 21.596 1.00 91.94 93 PHE A N 1
ATOM 747 C CA . PHE A 1 93 ? -22.458 -17.104 21.869 1.00 91.94 93 PHE A CA 1
ATOM 748 C C . PHE A 1 93 ? -21.678 -18.374 21.508 1.00 91.94 93 PHE A C 1
ATOM 750 O O . PHE A 1 93 ? -22.253 -19.462 21.567 1.00 91.94 93 PHE A O 1
ATOM 757 N N . PRO A 1 94 ? -20.397 -18.264 21.134 1.00 90.44 94 PRO A N 1
ATOM 758 C CA . PRO A 1 94 ? -19.483 -19.397 21.042 1.00 90.44 94 PRO A CA 1
ATOM 759 C C . PRO A 1 94 ? -18.894 -19.750 22.413 1.00 90.44 94 PRO A C 1
ATOM 761 O O . PRO A 1 94 ? -18.895 -18.934 23.337 1.00 90.44 94 PRO A O 1
ATOM 764 N N . GLU A 1 95 ? -18.353 -20.961 22.532 1.00 89.44 95 GLU A N 1
ATOM 765 C CA . GLU A 1 95 ? -17.531 -21.342 23.686 1.00 89.44 95 GLU A CA 1
ATOM 766 C C . GLU A 1 95 ? -16.169 -20.626 23.625 1.00 89.44 95 GLU A C 1
ATOM 768 O O . GLU A 1 95 ? -15.867 -19.793 24.481 1.00 89.44 95 GLU A O 1
ATOM 773 N N . GLY A 1 96 ? -15.406 -20.871 22.555 1.00 90.94 96 GLY A N 1
ATOM 774 C CA . GLY A 1 96 ? -14.138 -20.211 22.239 1.00 90.94 96 GLY A CA 1
ATOM 775 C C . GLY A 1 96 ? -14.087 -19.726 20.788 1.00 90.94 96 GLY A C 1
ATOM 776 O O . GLY A 1 96 ? -14.823 -20.218 19.927 1.00 90.94 96 GLY A O 1
ATOM 777 N N . ILE A 1 97 ? -13.224 -18.746 20.515 1.00 92.00 97 ILE A N 1
ATOM 778 C CA . ILE A 1 97 ? -13.115 -18.070 19.213 1.00 92.00 97 ILE A CA 1
ATOM 779 C C . ILE A 1 97 ? -11.655 -17.986 18.805 1.00 92.00 97 ILE A C 1
ATOM 781 O O . ILE A 1 97 ? -10.831 -17.476 19.560 1.00 92.00 97 ILE A O 1
ATOM 785 N N . PHE A 1 98 ? -11.351 -18.407 17.583 1.00 91.25 98 PHE A N 1
ATOM 786 C CA . PHE A 1 98 ? -10.107 -18.064 16.907 1.00 91.25 98 PHE A CA 1
ATOM 787 C C . PHE A 1 98 ? -10.206 -16.617 16.410 1.00 91.25 98 PHE A C 1
ATOM 789 O O . PHE A 1 98 ? -10.710 -16.368 15.315 1.00 91.25 98 PHE A O 1
ATOM 796 N N . TYR A 1 99 ? -9.790 -15.645 17.225 1.00 86.81 99 TYR A N 1
ATOM 797 C CA . TYR A 1 99 ? -10.114 -14.228 16.995 1.00 86.81 99 TYR A CA 1
ATOM 798 C C . TYR A 1 99 ? -9.460 -13.639 15.737 1.00 86.81 99 TYR A C 1
ATOM 800 O O . TYR A 1 99 ? -10.027 -12.749 15.110 1.00 86.81 99 TYR A O 1
ATOM 808 N N . ARG A 1 100 ? -8.332 -14.204 15.281 1.00 83.19 100 ARG A N 1
ATOM 809 C CA . ARG A 1 100 ? -7.702 -13.818 14.003 1.00 83.19 100 ARG A CA 1
ATOM 810 C C . ARG A 1 100 ? -8.476 -14.273 12.768 1.00 83.19 100 ARG A C 1
ATOM 812 O O . ARG A 1 100 ? -8.519 -13.550 11.781 1.00 83.19 100 ARG A O 1
ATOM 819 N N . SER A 1 101 ? -9.047 -15.477 12.796 1.00 84.50 101 SER A N 1
ATOM 820 C CA . SER A 1 101 ? -9.828 -16.021 11.674 1.00 84.50 101 SER A CA 1
ATOM 821 C C . SER A 1 101 ? -11.327 -15.769 11.815 1.00 84.50 101 SER A C 1
ATOM 823 O O . SER A 1 101 ? -12.080 -16.073 10.895 1.00 84.50 101 SER A O 1
ATOM 825 N N . GLN A 1 102 ? -11.755 -15.225 12.958 1.00 85.00 102 GLN A N 1
ATOM 826 C CA . GLN A 1 102 ? -13.146 -14.931 13.295 1.00 85.00 102 GLN A CA 1
ATOM 827 C C . GLN A 1 102 ? -14.045 -16.177 13.240 1.00 85.00 102 GLN A C 1
ATOM 829 O O . GLN A 1 102 ? -15.203 -16.120 12.828 1.00 85.00 102 GLN A O 1
ATOM 834 N N . THR A 1 103 ? -13.511 -17.327 13.661 1.00 88.31 103 THR A N 1
ATOM 835 C CA . THR A 1 103 ? -14.243 -18.603 13.667 1.00 88.31 103 THR A CA 1
ATOM 836 C C . THR A 1 103 ? -14.437 -19.130 15.083 1.00 88.31 103 THR A C 1
ATOM 838 O O . THR A 1 103 ? -13.532 -19.078 15.914 1.00 88.31 103 THR A O 1
ATOM 841 N N . ALA A 1 104 ? -15.630 -19.650 15.371 1.00 88.88 104 ALA A N 1
ATOM 842 C CA . ALA A 1 104 ? -15.888 -20.360 16.619 1.00 88.88 104 ALA A CA 1
ATOM 843 C C . ALA A 1 104 ? -15.188 -21.721 16.604 1.00 88.88 104 ALA A C 1
ATOM 845 O O . ALA A 1 104 ? -15.179 -22.404 15.574 1.00 88.88 104 ALA A O 1
ATOM 846 N N . TRP A 1 105 ? -14.641 -22.148 17.743 1.00 85.38 105 TRP A N 1
ATOM 847 C CA . TRP A 1 105 ? -14.091 -23.496 17.828 1.00 85.38 105 TRP A CA 1
ATOM 848 C C . TRP A 1 105 ? -15.205 -24.539 17.725 1.00 85.38 105 TRP A C 1
ATOM 850 O O . TRP A 1 105 ? -16.349 -24.270 18.088 1.00 85.38 105 TRP A O 1
ATOM 860 N N . GLY A 1 106 ? -14.886 -25.735 17.227 1.00 78.44 106 GLY A N 1
ATOM 861 C CA . GLY A 1 106 ? -15.705 -26.943 17.404 1.00 78.44 106 GLY A CA 1
ATOM 862 C C . GLY A 1 106 ? -17.197 -26.861 17.038 1.00 78.44 106 GLY A C 1
ATOM 863 O O . GLY A 1 106 ? -17.965 -27.662 17.555 1.00 78.44 106 GLY A O 1
ATOM 864 N N . HIS A 1 107 ? -17.626 -25.910 16.198 1.00 78.88 107 HIS A N 1
ATOM 865 C CA . HIS A 1 107 ? -19.044 -25.636 15.911 1.00 78.88 107 HIS A CA 1
ATOM 866 C C . HIS A 1 107 ? -19.914 -25.394 17.163 1.00 78.88 107 HIS A C 1
ATOM 868 O O . HIS A 1 107 ? -21.088 -25.755 17.190 1.00 78.88 107 HIS A O 1
ATOM 874 N N . THR A 1 108 ? -19.372 -24.755 18.202 1.00 82.75 108 THR A N 1
ATOM 875 C CA . THR A 1 108 ? -20.032 -24.627 19.517 1.00 82.75 108 THR A CA 1
ATOM 876 C C . THR A 1 108 ? -21.080 -23.516 19.616 1.00 82.75 108 THR A C 1
ATOM 878 O O . THR A 1 108 ? -21.421 -23.085 20.712 1.00 82.75 108 THR A O 1
ATOM 881 N N . ILE A 1 109 ? -21.630 -23.045 18.494 1.00 88.06 109 ILE A N 1
ATOM 882 C CA . ILE A 1 109 ? -22.731 -22.072 18.494 1.00 88.06 109 ILE A CA 1
ATOM 883 C C . ILE A 1 109 ? -24.053 -22.823 18.243 1.00 88.06 109 ILE A C 1
ATOM 885 O O . ILE A 1 109 ? -24.170 -23.471 17.202 1.00 88.06 109 ILE A O 1
ATOM 889 N N . PRO A 1 110 ? -25.075 -22.707 19.119 1.00 89.06 110 PRO A N 1
ATOM 890 C CA . PRO A 1 110 ? -25.129 -21.851 20.307 1.00 89.06 110 PRO A CA 1
ATOM 891 C C . PRO A 1 110 ? -24.514 -22.495 21.565 1.00 89.06 110 PRO A C 1
ATOM 893 O O . PRO A 1 110 ? -24.894 -23.595 21.960 1.00 89.06 110 PRO A O 1
ATOM 896 N N . HIS A 1 111 ? -23.665 -21.749 22.273 1.00 90.88 111 HIS A N 1
ATOM 897 C CA . HIS A 1 111 ? -23.184 -22.088 23.611 1.00 90.88 111 HIS A CA 1
ATOM 898 C C . HIS A 1 111 ? -24.078 -21.429 24.670 1.00 90.88 111 HIS A C 1
ATOM 900 O O . HIS A 1 111 ? -23.911 -20.257 25.026 1.00 90.88 111 HIS A O 1
ATOM 906 N N . VAL A 1 112 ? -25.060 -22.183 25.171 1.00 91.12 112 VAL A N 1
ATOM 907 C CA . VAL A 1 112 ? -26.118 -21.667 26.062 1.00 91.12 112 VAL A CA 1
ATOM 908 C C . VAL A 1 112 ? -25.553 -21.090 27.359 1.00 91.12 112 VAL A C 1
ATOM 910 O O . VAL A 1 112 ? -25.977 -20.015 27.775 1.00 91.12 112 VAL A O 1
ATOM 913 N N . THR A 1 113 ? -24.546 -21.728 27.961 1.00 89.44 113 THR A N 1
ATOM 914 C CA . THR A 1 113 ? -23.920 -21.226 29.195 1.00 89.44 113 THR A CA 1
ATOM 915 C C . THR A 1 113 ? -23.288 -19.848 28.992 1.00 89.44 113 THR A C 1
ATOM 917 O O . THR A 1 113 ? -23.363 -19.000 29.875 1.00 89.44 113 THR A O 1
ATOM 920 N N . GLY A 1 114 ? -22.738 -19.577 27.802 1.00 90.94 114 GLY A N 1
ATOM 921 C CA . GLY A 1 114 ? -22.200 -18.257 27.468 1.00 90.94 114 GLY A CA 1
ATOM 922 C C . GLY A 1 114 ? -23.295 -17.188 27.408 1.00 90.94 114 GLY A C 1
ATOM 923 O O . GLY A 1 114 ? -23.163 -16.121 28.003 1.00 90.94 114 GLY A O 1
ATOM 924 N N . ALA A 1 115 ? -24.424 -17.511 26.772 1.00 92.94 115 ALA A N 1
ATOM 925 C CA . ALA A 1 115 ? -25.588 -16.627 26.744 1.00 92.94 115 ALA A CA 1
ATOM 926 C C . ALA A 1 115 ? -26.147 -16.357 28.155 1.00 92.94 115 ALA A C 1
ATOM 928 O O . ALA A 1 115 ? -26.475 -15.216 28.489 1.00 92.94 115 ALA A O 1
ATOM 929 N N . CYS A 1 116 ? -26.209 -17.387 29.006 1.00 92.94 116 CYS A N 1
ATOM 930 C CA . CYS A 1 116 ? -26.623 -17.250 30.400 1.00 92.94 116 CYS A CA 1
ATOM 931 C C . CYS A 1 116 ? -25.661 -16.367 31.201 1.00 92.94 116 CYS A C 1
ATOM 933 O O . CYS A 1 116 ? -26.130 -15.471 31.898 1.00 92.94 116 CYS A O 1
ATOM 935 N N . ASN A 1 117 ? -24.343 -16.558 31.072 1.00 92.50 117 ASN A N 1
ATOM 936 C CA . ASN A 1 117 ? -23.349 -15.727 31.757 1.00 92.50 117 ASN A CA 1
ATOM 937 C C . ASN A 1 117 ? -23.486 -14.253 31.373 1.00 92.50 117 ASN A C 1
ATOM 939 O O . ASN A 1 117 ? -23.461 -13.395 32.250 1.00 92.50 117 ASN A O 1
ATOM 943 N N . TYR A 1 118 ? -23.704 -13.954 30.091 1.00 94.69 118 TYR A N 1
ATOM 944 C CA . TYR A 1 118 ? -23.932 -12.583 29.642 1.00 94.69 118 TYR A CA 1
ATOM 945 C C . TYR A 1 118 ? -25.184 -11.954 30.284 1.00 94.69 118 TYR A C 1
ATOM 947 O O . TYR A 1 118 ? -25.134 -10.834 30.800 1.00 94.69 118 TYR A O 1
ATOM 955 N N . ALA A 1 119 ? -26.301 -12.688 30.318 1.00 94.75 119 ALA A N 1
ATOM 956 C CA . ALA A 1 119 ? -27.540 -12.223 30.945 1.00 94.75 119 ALA A CA 1
ATOM 957 C C . ALA A 1 119 ? -27.405 -12.051 32.472 1.00 94.75 119 ALA A C 1
ATOM 959 O O . ALA A 1 119 ? -27.890 -11.069 33.038 1.00 94.75 119 ALA A O 1
ATOM 960 N N . ILE A 1 120 ? -26.724 -12.987 33.137 1.00 94.12 120 ILE A N 1
ATOM 961 C CA . ILE A 1 120 ? -26.448 -12.956 34.578 1.00 94.12 120 ILE A CA 1
ATOM 962 C C . ILE A 1 120 ? -25.529 -11.780 34.923 1.00 94.12 120 ILE A C 1
ATOM 964 O O . ILE A 1 120 ? -25.800 -11.054 35.879 1.00 94.12 120 ILE A O 1
ATOM 968 N N . MET A 1 121 ? -24.497 -11.530 34.119 1.00 95.94 121 MET A N 1
ATOM 969 C CA . MET A 1 121 ? -23.612 -10.379 34.274 1.00 95.94 121 MET A CA 1
ATOM 970 C C . MET A 1 121 ? -24.390 -9.063 34.175 1.00 95.94 121 MET A C 1
ATOM 972 O O . MET A 1 121 ? -24.291 -8.247 35.088 1.00 95.94 121 MET A O 1
ATOM 976 N N . LEU A 1 122 ? -25.240 -8.880 33.154 1.00 97.19 122 LEU A N 1
ATOM 977 C CA . LEU A 1 122 ? -26.106 -7.695 33.053 1.00 97.19 122 LEU A CA 1
ATOM 978 C C . LEU A 1 122 ? -26.977 -7.525 34.303 1.00 97.19 122 LEU A C 1
ATOM 980 O O . LEU A 1 122 ? -27.118 -6.419 34.831 1.00 97.19 122 LEU A O 1
ATOM 984 N N . ARG A 1 123 ? -27.553 -8.627 34.794 1.00 97.12 123 ARG A N 1
ATOM 985 C CA . ARG A 1 123 ? -28.344 -8.614 36.021 1.00 97.12 123 ARG A CA 1
ATOM 986 C C . ARG A 1 123 ? -27.505 -8.121 37.196 1.00 97.12 123 ARG A C 1
ATOM 988 O O . ARG A 1 123 ? -27.964 -7.226 37.894 1.00 97.12 123 ARG A O 1
ATOM 995 N N . HIS A 1 124 ? -26.302 -8.655 37.404 1.00 97.25 124 HIS A N 1
ATOM 996 C CA . HIS A 1 124 ? -25.435 -8.262 38.519 1.00 97.25 124 HIS A CA 1
ATOM 997 C C . HIS A 1 124 ? -24.843 -6.852 38.381 1.00 97.25 124 HIS A C 1
ATOM 999 O O . HIS A 1 124 ? -24.660 -6.171 39.385 1.00 97.25 124 HIS A O 1
ATOM 1005 N N . MET A 1 125 ? -24.616 -6.361 37.164 1.00 98.19 125 MET A N 1
ATOM 1006 C CA . MET A 1 125 ? -24.261 -4.956 36.930 1.00 98.19 125 MET A CA 1
ATOM 1007 C C . MET A 1 125 ? -25.361 -4.004 37.428 1.00 98.19 125 MET A C 1
ATOM 1009 O O . MET A 1 125 ? -25.064 -2.934 37.964 1.00 98.19 125 MET A O 1
ATOM 1013 N N . LEU A 1 126 ? -26.631 -4.397 37.261 1.00 98.44 126 LEU A N 1
ATOM 1014 C CA . LEU A 1 126 ? -27.807 -3.617 37.655 1.00 98.44 126 LEU A CA 1
ATOM 1015 C C . LEU A 1 126 ? -28.184 -3.788 39.132 1.00 98.44 126 LEU A C 1
ATOM 1017 O O . LEU A 1 126 ? -28.499 -2.798 39.791 1.00 98.44 126 LEU A O 1
ATOM 1021 N N . VAL A 1 127 ? -28.191 -5.021 39.638 1.00 98.06 127 VAL A N 1
ATOM 1022 C CA . VAL A 1 127 ? -28.555 -5.386 41.014 1.00 98.06 127 VAL A CA 1
ATOM 1023 C C . VAL A 1 127 ? -27.702 -6.574 41.448 1.00 98.06 127 VAL A C 1
ATOM 1025 O O . VAL A 1 127 ? -27.707 -7.602 40.779 1.00 98.06 127 VAL A O 1
ATOM 1028 N N . HIS A 1 128 ? -26.991 -6.471 42.568 1.00 96.38 128 HIS A N 1
ATOM 1029 C CA . HIS A 1 128 ? -26.080 -7.506 43.060 1.00 96.38 128 HIS A CA 1
ATOM 1030 C C . HIS A 1 128 ? -26.243 -7.701 44.567 1.00 96.38 128 HIS A C 1
ATOM 1032 O O . HIS A 1 128 ? -26.094 -6.749 45.329 1.00 96.38 128 HIS A O 1
ATOM 1038 N N . GLU A 1 129 ? -26.538 -8.922 44.999 1.00 94.25 129 GLU A N 1
ATOM 1039 C CA . GLU A 1 129 ? -26.516 -9.302 46.408 1.00 94.25 129 GLU A CA 1
ATOM 1040 C C . GLU A 1 129 ? -25.121 -9.767 46.807 1.00 94.25 129 GLU A C 1
ATOM 1042 O O . GLU A 1 129 ? -24.518 -10.613 46.145 1.00 94.25 129 GLU A O 1
ATOM 1047 N N . GLU A 1 130 ? -24.630 -9.219 47.912 1.00 90.81 130 GLU A N 1
ATOM 1048 C CA . GLU A 1 130 ? -23.330 -9.548 48.485 1.00 90.81 130 GLU A CA 1
ATOM 1049 C C . GLU A 1 130 ? -23.532 -9.776 49.987 1.00 90.81 130 GLU A C 1
ATOM 1051 O O . GLU A 1 130 ? -23.661 -8.830 50.760 1.00 90.81 130 GLU A O 1
ATOM 1056 N N . GLY A 1 131 ? -23.634 -11.042 50.405 1.00 89.56 131 GLY A N 1
ATOM 1057 C CA . GLY A 1 131 ? -23.973 -11.385 51.790 1.00 89.56 131 GLY A CA 1
ATOM 1058 C C . GLY A 1 131 ? -25.370 -10.892 52.189 1.00 89.56 131 GLY A C 1
ATOM 1059 O O . GLY A 1 131 ? -26.371 -11.321 51.619 1.00 89.56 131 GLY A O 1
ATOM 1060 N N . ASP A 1 132 ? -25.440 -10.004 53.177 1.00 93.69 132 ASP A N 1
ATOM 1061 C CA . ASP A 1 132 ? -26.666 -9.364 53.666 1.00 93.69 132 ASP A CA 1
ATOM 1062 C C . ASP A 1 132 ? -26.926 -7.979 53.035 1.00 93.69 132 ASP A C 1
ATOM 1064 O O . ASP A 1 132 ? -27.819 -7.250 53.475 1.00 93.69 132 ASP A O 1
ATOM 1068 N N . GLU A 1 133 ? -26.184 -7.615 51.985 1.00 96.44 133 GLU A N 1
ATOM 1069 C CA . GLU A 1 133 ? -26.265 -6.314 51.316 1.00 96.44 133 GLU A CA 1
ATOM 1070 C C . GLU A 1 133 ? -26.869 -6.412 49.915 1.00 96.44 133 GLU A C 1
ATOM 1072 O O . GLU A 1 133 ? -26.670 -7.382 49.181 1.00 96.44 133 GLU A O 1
ATOM 1077 N N . LEU A 1 134 ? -27.587 -5.358 49.523 1.00 97.81 134 LEU A N 1
ATOM 1078 C CA . LEU A 1 134 ? -28.153 -5.193 48.188 1.00 97.81 134 LEU A CA 1
ATOM 1079 C C . LEU A 1 134 ? -27.500 -3.995 47.490 1.00 97.81 134 LEU A C 1
ATOM 1081 O O . LEU A 1 134 ? -27.734 -2.843 47.854 1.00 97.81 134 LEU A O 1
ATOM 1085 N N . HIS A 1 135 ? -26.710 -4.258 46.455 1.00 98.06 135 HIS A N 1
ATOM 1086 C CA . HIS A 1 135 ? -26.058 -3.235 45.642 1.00 98.06 135 HIS A CA 1
ATOM 1087 C C . HIS A 1 135 ? -26.880 -2.940 44.385 1.00 98.06 135 HIS A C 1
ATOM 1089 O O . HIS A 1 135 ? -27.265 -3.851 43.655 1.00 98.06 135 HIS A O 1
ATOM 1095 N N . LEU A 1 136 ? -27.111 -1.661 44.103 1.00 98.44 136 LEU A N 1
ATOM 1096 C CA . LEU A 1 136 ? -27.830 -1.155 42.938 1.00 98.44 136 LEU A CA 1
ATOM 1097 C C . LEU A 1 136 ? -26.854 -0.404 42.028 1.00 98.44 136 LEU A C 1
ATOM 1099 O O . LEU A 1 136 ? -26.096 0.446 42.493 1.00 98.44 136 LEU A O 1
ATOM 1103 N N . LEU A 1 137 ? -26.914 -0.690 40.729 1.00 98.19 137 LEU A N 1
ATOM 1104 C CA . LEU A 1 137 ? -26.107 -0.073 39.670 1.00 98.19 137 LEU A CA 1
ATOM 1105 C C . LEU A 1 137 ? -24.584 -0.189 39.862 1.00 98.19 137 LEU A C 1
ATOM 1107 O O . LEU A 1 137 ? -23.837 0.695 39.438 1.00 98.19 137 LEU A O 1
ATOM 1111 N N . LYS A 1 138 ? -24.124 -1.284 40.479 1.00 97.25 138 LYS A N 1
ATOM 1112 C CA . LYS A 1 138 ? -22.723 -1.501 40.878 1.00 97.25 138 LYS A CA 1
ATOM 1113 C C . LYS A 1 138 ? -21.725 -1.303 39.727 1.00 97.25 138 LYS A C 1
ATOM 1115 O O . LYS A 1 138 ? -20.637 -0.795 39.967 1.00 97.25 138 LYS A O 1
ATOM 1120 N N . ALA A 1 139 ? -22.103 -1.635 38.487 1.00 97.31 139 ALA A N 1
ATOM 1121 C CA . ALA A 1 139 ? -21.275 -1.377 37.306 1.00 97.31 139 ALA A CA 1
ATOM 1122 C C . ALA A 1 139 ? -22.107 -1.111 36.042 1.00 97.31 139 ALA A C 1
ATOM 1124 O O . ALA A 1 139 ? -22.120 -1.911 35.111 1.00 97.31 139 ALA A O 1
ATOM 1125 N N . VAL A 1 140 ? -22.829 0.011 35.990 1.00 97.44 140 VAL A N 1
ATOM 1126 C CA . VAL A 1 140 ? -23.513 0.438 34.754 1.00 97.44 140 VAL A CA 1
ATOM 1127 C C . VAL A 1 140 ? -22.657 1.393 33.916 1.00 97.44 140 VAL A C 1
ATOM 1129 O O . VAL A 1 140 ? -21.917 2.198 34.486 1.00 97.44 140 VAL A O 1
ATOM 1132 N N . PRO A 1 141 ? -22.778 1.377 32.574 1.00 98.06 141 PRO A N 1
ATOM 1133 C CA . PRO A 1 141 ? -22.144 2.381 31.725 1.00 98.06 141 PRO A CA 1
ATOM 1134 C C . PRO A 1 141 ? -22.634 3.791 32.079 1.00 98.06 141 PRO A C 1
ATOM 1136 O O . PRO A 1 141 ? -23.844 4.033 32.108 1.00 98.06 141 PRO A O 1
ATOM 1139 N N . ASP A 1 142 ? -21.727 4.754 32.254 1.00 97.44 142 ASP A N 1
ATOM 1140 C CA . ASP A 1 142 ? -22.091 6.136 32.623 1.00 97.44 142 ASP A CA 1
ATOM 1141 C C . ASP A 1 142 ? -23.064 6.769 31.616 1.00 97.44 142 ASP A C 1
ATOM 1143 O O . ASP A 1 142 ? -23.964 7.535 31.968 1.00 97.44 142 ASP A O 1
ATOM 1147 N N . GLY A 1 143 ? -22.940 6.390 30.340 1.00 96.75 143 GLY A N 1
ATOM 1148 C CA . GLY A 1 143 ? -23.831 6.831 29.270 1.00 96.75 143 GLY A CA 1
ATOM 1149 C C . GLY A 1 143 ? -25.299 6.422 29.449 1.00 96.75 143 GLY A C 1
ATOM 1150 O O . GLY A 1 143 ? -26.165 7.068 28.859 1.00 96.75 143 GLY A O 1
ATOM 1151 N N . TRP A 1 144 ? -25.603 5.394 30.250 1.00 97.94 144 TRP A N 1
ATOM 1152 C CA . TRP A 1 144 ? -26.981 4.989 30.569 1.00 97.94 144 TRP A CA 1
ATOM 1153 C C . TRP A 1 144 ? -27.632 5.901 31.610 1.00 97.94 144 TRP A C 1
ATOM 1155 O O . TRP A 1 144 ? -28.857 5.963 31.688 1.00 97.94 144 TRP A O 1
ATOM 1165 N N . LEU A 1 145 ? -26.822 6.641 32.369 1.00 98.12 145 LEU A N 1
ATOM 1166 C CA . LEU A 1 145 ? -27.274 7.611 33.361 1.00 98.12 145 LEU A CA 1
ATOM 1167 C C . LEU A 1 145 ? -27.385 9.026 32.794 1.00 98.12 145 LEU A C 1
ATOM 1169 O O . LEU A 1 145 ? -27.741 9.925 33.548 1.00 98.12 145 LEU A O 1
ATOM 1173 N N . ALA A 1 146 ? -27.058 9.243 31.514 1.00 97.00 146 ALA A N 1
ATOM 1174 C CA . ALA A 1 146 ? -27.060 10.553 30.861 1.00 97.00 146 ALA A CA 1
ATOM 1175 C C . ALA A 1 146 ? -28.459 11.197 30.793 1.00 97.00 146 ALA A C 1
ATOM 1177 O O . ALA A 1 146 ? -29.479 10.520 30.909 1.00 97.00 146 ALA A O 1
ATOM 1178 N N . GLU A 1 147 ? -28.505 12.514 30.579 1.00 97.81 147 GLU A N 1
ATOM 1179 C CA . GLU A 1 147 ? -29.758 13.266 30.457 1.00 97.81 147 GLU A CA 1
ATOM 1180 C C . GLU A 1 147 ? -30.702 12.633 29.418 1.00 97.81 147 GLU A C 1
ATOM 1182 O O . GLU A 1 147 ? -30.296 12.284 28.305 1.00 97.81 147 GLU A O 1
ATOM 1187 N N . GLY A 1 148 ? -31.964 12.438 29.807 1.00 97.62 148 GLY A N 1
ATOM 1188 C CA . GLY A 1 148 ? -32.997 11.830 28.967 1.00 97.62 148 GLY A CA 1
ATOM 1189 C C . GLY A 1 148 ? -32.912 10.304 28.843 1.00 97.62 148 GLY A C 1
ATOM 1190 O O . GLY A 1 148 ? -33.726 9.709 28.136 1.00 97.62 148 GLY A O 1
ATOM 1191 N N . LYS A 1 149 ? -31.954 9.646 29.509 1.00 98.19 149 LYS A N 1
ATOM 1192 C CA . LYS A 1 149 ? -31.870 8.181 29.583 1.00 98.19 149 LYS A CA 1
ATOM 1193 C C . LYS A 1 149 ? -32.597 7.641 30.807 1.00 98.19 149 LYS A C 1
ATOM 1195 O O . LYS A 1 149 ? -32.771 8.334 31.810 1.00 98.19 149 LYS A O 1
ATOM 1200 N N . GLN A 1 150 ? -33.038 6.392 30.703 1.00 98.19 150 GLN A N 1
ATOM 1201 C CA . GLN A 1 150 ? -33.783 5.717 31.752 1.00 98.19 150 GLN A CA 1
ATOM 1202 C C . GLN A 1 150 ? -33.344 4.259 31.874 1.00 98.19 150 GLN A C 1
ATOM 1204 O O . GLN A 1 150 ? -33.263 3.549 30.874 1.00 98.19 150 GLN A O 1
ATOM 1209 N N . ILE A 1 151 ? -33.138 3.814 33.111 1.00 98.50 151 ILE A N 1
ATOM 1210 C CA . ILE A 1 151 ? -33.043 2.402 33.484 1.00 98.50 151 ILE A CA 1
ATOM 1211 C C . ILE A 1 151 ? -34.334 2.054 34.224 1.00 98.50 151 ILE A C 1
ATOM 1213 O O . ILE A 1 151 ? -34.767 2.795 35.110 1.00 98.50 151 ILE A O 1
ATOM 1217 N N . ARG A 1 152 ? -34.969 0.941 33.858 1.00 98.31 152 ARG A N 1
ATOM 1218 C CA . ARG A 1 152 ? -36.188 0.449 34.502 1.00 98.31 152 ARG A CA 1
ATOM 1219 C C . ARG A 1 152 ? -36.044 -1.040 34.789 1.00 98.31 152 ARG A C 1
ATOM 1221 O O . ARG A 1 152 ? -35.776 -1.823 33.886 1.00 98.31 152 ARG A O 1
ATOM 1228 N N . ILE A 1 153 ? -36.240 -1.392 36.050 1.00 97.81 153 ILE A N 1
ATOM 1229 C CA . ILE A 1 153 ? -36.197 -2.744 36.597 1.00 97.81 153 ILE A CA 1
ATOM 1230 C C . ILE A 1 153 ? -37.550 -2.981 37.260 1.00 97.81 153 ILE A C 1
ATOM 1232 O O . ILE A 1 153 ? -37.932 -2.211 38.137 1.00 97.81 153 ILE A O 1
ATOM 1236 N N . GLU A 1 154 ? -38.283 -4.011 36.842 1.00 97.19 154 GLU A N 1
ATOM 1237 C CA . GLU A 1 154 ? -39.643 -4.288 37.319 1.00 97.19 154 GLU A CA 1
ATOM 1238 C C . GLU A 1 154 ? -39.724 -5.691 37.911 1.00 97.19 154 GLU A C 1
ATOM 1240 O O . GLU A 1 154 ? -39.426 -6.665 37.220 1.00 97.19 154 GLU A O 1
ATOM 1245 N N . ARG A 1 155 ? -40.164 -5.792 39.173 1.00 96.81 155 ARG A N 1
ATOM 1246 C CA . ARG A 1 155 ? -40.347 -7.069 39.889 1.00 96.81 155 ARG A CA 1
ATOM 1247 C C . ARG A 1 155 ? -39.128 -8.001 39.777 1.00 96.81 155 ARG A C 1
ATOM 1249 O O . ARG A 1 155 ? -39.287 -9.202 39.569 1.00 96.81 155 ARG A O 1
ATOM 1256 N N . LEU A 1 156 ? -37.917 -7.450 39.879 1.00 97.38 156 LEU A N 1
ATOM 1257 C CA . LEU A 1 156 ? -36.698 -8.250 39.827 1.00 97.38 156 LEU A CA 1
ATOM 1258 C C . LEU A 1 156 ? -36.573 -9.050 41.130 1.00 97.38 156 LEU A C 1
ATOM 1260 O O . LEU A 1 156 ? -36.572 -8.434 42.201 1.00 97.38 156 LEU A O 1
ATOM 1264 N N . PRO A 1 157 ? -36.444 -10.385 41.063 1.00 96.94 157 PRO A N 1
ATOM 1265 C CA . PRO A 1 157 ? -36.222 -11.192 42.248 1.00 96.94 157 PRO A CA 1
ATOM 1266 C C . PRO A 1 157 ? -34.817 -10.962 42.812 1.00 96.94 157 PRO A C 1
ATOM 1268 O O . PRO A 1 157 ? -33.820 -10.917 42.079 1.00 96.94 157 PRO A O 1
ATOM 1271 N N . THR A 1 158 ? -34.756 -10.858 44.136 1.00 96.94 158 THR A N 1
ATOM 1272 C CA . THR A 1 158 ? -33.518 -10.823 44.920 1.00 96.94 158 THR A CA 1
ATOM 1273 C C . THR A 1 158 ? -33.591 -11.816 46.077 1.00 96.94 158 THR A C 1
ATOM 1275 O O . THR A 1 158 ? -34.666 -12.349 46.376 1.00 96.94 158 THR A O 1
ATOM 1278 N N . TRP A 1 159 ? -32.484 -12.034 46.790 1.00 95.25 159 TRP A N 1
ATOM 1279 C CA . TRP A 1 159 ? -32.497 -12.808 48.045 1.00 95.25 159 TRP A CA 1
ATOM 1280 C C . TRP A 1 159 ? -33.447 -12.230 49.100 1.00 95.25 159 TRP A C 1
ATOM 1282 O O . TRP A 1 159 ? -33.948 -12.957 49.952 1.00 95.25 159 TRP A O 1
ATOM 1292 N N . PHE A 1 160 ? -33.760 -10.943 49.006 1.00 97.44 160 PHE A N 1
ATOM 1293 C CA . PHE A 1 160 ? -34.554 -10.208 49.981 1.00 97.44 160 PHE A CA 1
ATOM 1294 C C . PHE A 1 160 ? -36.027 -10.054 49.567 1.00 97.44 160 PHE A C 1
ATOM 1296 O O . PHE A 1 160 ? -36.812 -9.443 50.283 1.00 97.44 160 PHE A O 1
ATOM 1303 N N . GLY A 1 161 ? -36.434 -10.606 48.420 1.00 97.50 161 GLY A N 1
ATOM 1304 C CA . GLY A 1 161 ? -37.763 -10.407 47.829 1.00 97.50 161 GLY A CA 1
ATOM 1305 C C . GLY A 1 161 ? -37.702 -9.665 46.496 1.00 97.50 161 GLY A C 1
ATOM 1306 O O . GLY A 1 161 ? -36.624 -9.428 45.946 1.00 97.50 161 GLY A O 1
ATOM 1307 N N . ASN A 1 162 ? -38.859 -9.317 45.948 1.00 97.94 162 ASN A N 1
ATOM 1308 C CA . ASN A 1 162 ? -38.935 -8.598 44.683 1.00 97.94 162 ASN A CA 1
ATOM 1309 C C . ASN A 1 162 ? -38.692 -7.106 44.893 1.00 97.94 162 ASN A C 1
ATOM 1311 O O . ASN A 1 162 ? -39.161 -6.515 45.865 1.00 97.94 162 ASN A O 1
ATOM 1315 N N . MET A 1 163 ? -38.001 -6.485 43.939 1.00 97.38 163 MET A N 1
ATOM 1316 C CA . MET A 1 163 ? -37.802 -5.040 43.916 1.00 97.38 163 MET A CA 1
ATOM 1317 C C . MET A 1 163 ? -38.129 -4.429 42.552 1.00 97.38 163 MET A C 1
ATOM 1319 O O . MET A 1 163 ? -38.065 -5.086 41.509 1.00 97.38 163 MET A O 1
ATOM 1323 N N . THR A 1 164 ? -38.457 -3.142 42.561 1.00 98.12 164 THR A N 1
ATOM 1324 C CA . THR A 1 164 ? -38.662 -2.323 41.365 1.00 98.12 164 THR A CA 1
ATOM 1325 C C . THR A 1 164 ? -37.836 -1.051 41.498 1.00 98.12 164 THR A C 1
ATOM 1327 O O . THR A 1 164 ? -37.812 -0.420 42.552 1.00 98.12 164 THR A O 1
ATOM 1330 N N . MET A 1 165 ? -37.147 -0.662 40.427 1.00 98.06 165 MET A N 1
ATOM 1331 C CA . MET A 1 165 ? -36.361 0.567 40.389 1.00 98.06 165 MET A CA 1
ATOM 1332 C C . MET A 1 165 ? -36.495 1.261 39.042 1.00 98.06 165 MET A C 1
ATOM 1334 O O . MET A 1 165 ? -36.417 0.638 37.985 1.00 98.06 165 MET A O 1
ATOM 1338 N N . VAL A 1 166 ? -36.644 2.579 39.079 1.00 98.44 166 VAL A N 1
ATOM 1339 C CA . VAL A 1 166 ? -36.582 3.438 37.902 1.00 98.44 166 VAL A CA 1
ATOM 1340 C C . VAL A 1 166 ? -35.553 4.526 38.155 1.00 98.44 166 VAL A C 1
ATOM 1342 O O . VAL A 1 166 ? -35.713 5.315 39.081 1.00 98.44 166 VAL A O 1
ATOM 1345 N N . VAL A 1 167 ? -34.539 4.594 37.299 1.00 98.38 167 VAL A N 1
ATOM 1346 C CA . VAL A 1 167 ? -33.499 5.626 37.325 1.00 98.38 167 VAL A CA 1
ATOM 1347 C C . VAL A 1 167 ? -33.638 6.476 36.078 1.00 98.38 167 VAL A C 1
ATOM 1349 O O . VAL A 1 167 ? -33.693 5.936 34.975 1.00 98.38 167 VAL A O 1
ATOM 1352 N N . LYS A 1 168 ? -33.722 7.794 36.237 1.00 98.44 168 LYS A N 1
ATOM 1353 C CA . LYS A 1 168 ? -33.811 8.755 35.135 1.00 98.44 168 LYS A CA 1
ATOM 1354 C C . LYS A 1 168 ? -32.644 9.721 35.210 1.00 98.44 168 LYS A C 1
ATOM 1356 O O . LYS A 1 168 ? -32.441 10.359 36.237 1.00 98.44 168 LYS A O 1
ATOM 1361 N N . GLY A 1 169 ? -31.901 9.852 34.120 1.00 98.06 169 GLY A N 1
ATOM 1362 C CA . GLY A 1 169 ? -30.891 10.891 34.002 1.00 98.06 169 GLY A CA 1
ATOM 1363 C C . GLY A 1 169 ? -31.533 12.242 33.697 1.00 98.06 169 GLY A C 1
ATOM 1364 O O . GLY A 1 169 ? -32.255 12.380 32.708 1.00 98.06 169 GLY A O 1
ATOM 1365 N N . THR A 1 170 ? -31.229 13.247 34.511 1.00 97.38 170 THR A N 1
ATOM 1366 C CA . THR A 1 170 ? -31.622 14.648 34.304 1.00 97.38 170 THR A CA 1
ATOM 1367 C C . THR A 1 170 ? -30.392 15.504 34.002 1.00 97.38 170 THR A C 1
ATOM 1369 O O . THR A 1 170 ? -29.275 14.988 33.854 1.00 97.38 170 THR A O 1
ATOM 1372 N N . LYS A 1 171 ? -30.579 16.817 33.879 1.00 95.81 171 LYS A N 1
ATOM 1373 C CA . LYS A 1 171 ? -29.473 17.762 33.738 1.00 95.81 171 LYS A CA 1
ATOM 1374 C C . LYS A 1 171 ? -28.688 17.910 35.049 1.00 95.81 171 LYS A C 1
ATOM 1376 O O . LYS A 1 171 ? -27.470 18.048 35.024 1.00 95.81 171 LYS A O 1
ATOM 1381 N N . GLU A 1 172 ? -29.378 17.831 36.183 1.00 94.81 172 GLU A N 1
ATOM 1382 C CA . GLU A 1 172 ? -28.851 18.035 37.537 1.00 94.81 172 GLU A CA 1
ATOM 1383 C C . GLU A 1 172 ? -28.211 16.772 38.134 1.00 94.81 172 GLU A C 1
ATOM 1385 O O . GLU A 1 172 ? -27.454 16.866 39.098 1.00 94.81 172 GLU A O 1
ATOM 1390 N N . GLY A 1 173 ? -28.499 15.591 37.576 1.00 96.62 173 GLY A N 1
ATOM 1391 C CA . GLY A 1 173 ? -27.982 14.321 38.078 1.00 96.62 173 GLY A CA 1
ATOM 1392 C C . GLY A 1 173 ? -28.862 13.138 37.688 1.00 96.62 173 GLY A C 1
ATOM 1393 O O . GLY A 1 173 ? -29.225 12.984 36.519 1.00 96.62 173 GLY A O 1
ATOM 1394 N N . VAL A 1 174 ? -29.191 12.287 38.658 1.00 98.06 174 VAL A N 1
ATOM 1395 C CA . VAL A 1 174 ? -30.136 11.176 38.491 1.00 98.06 174 VAL A CA 1
ATOM 1396 C C . VAL A 1 174 ? -31.289 11.250 39.488 1.00 98.06 174 VAL A C 1
ATOM 1398 O O . VAL A 1 174 ? -31.100 11.498 40.677 1.00 98.06 174 VAL A O 1
ATOM 1401 N N . GLU A 1 175 ? -32.497 10.988 39.008 1.00 98.31 175 GLU A N 1
ATOM 1402 C CA . GLU A 1 175 ? -33.675 10.742 39.836 1.00 98.31 175 GLU A CA 1
ATOM 1403 C C . GLU A 1 175 ? -33.892 9.238 39.966 1.00 98.31 175 GLU A C 1
ATOM 1405 O O . GLU A 1 175 ? -33.883 8.520 38.964 1.00 98.31 175 GLU A O 1
ATOM 1410 N N . VAL A 1 176 ? -34.131 8.757 41.186 1.00 98.06 176 VAL A N 1
ATOM 1411 C CA . VAL A 1 176 ? -34.362 7.333 41.449 1.00 98.06 176 VAL A CA 1
ATOM 1412 C C . VAL A 1 176 ? -35.685 7.146 42.175 1.00 98.06 176 VAL A C 1
ATOM 1414 O O . VAL A 1 176 ? -35.944 7.778 43.195 1.00 98.06 176 VAL A O 1
ATOM 1417 N N . LYS A 1 177 ? -36.519 6.249 41.648 1.00 97.75 177 LYS A N 1
ATOM 1418 C CA . LYS A 1 177 ? -37.666 5.668 42.351 1.00 97.75 177 LYS A CA 1
ATOM 1419 C C . LYS A 1 177 ? -37.342 4.216 42.651 1.00 97.75 177 LYS A C 1
ATOM 1421 O O . LYS A 1 177 ? -36.938 3.497 41.740 1.00 97.75 177 LYS A O 1
ATOM 1426 N N . PHE A 1 178 ? -37.515 3.804 43.896 1.00 96.94 178 PHE A N 1
ATOM 1427 C CA . PHE A 1 178 ? -37.138 2.480 44.370 1.00 96.94 178 PHE A CA 1
ATOM 1428 C C . PHE A 1 178 ? -38.212 1.941 45.313 1.00 96.94 178 PHE A C 1
ATOM 1430 O O . PHE A 1 178 ? -38.662 2.656 46.208 1.00 96.94 178 PHE A O 1
ATOM 1437 N N . GLU A 1 179 ? -38.615 0.694 45.091 1.00 95.75 179 GLU A N 1
ATOM 1438 C CA . GLU A 1 179 ? -39.605 -0.033 45.882 1.00 95.75 179 GLU A CA 1
ATOM 1439 C C . GLU A 1 179 ? -39.097 -1.454 46.158 1.00 95.75 179 GLU A C 1
ATOM 1441 O O . GLU A 1 179 ? -38.611 -2.134 45.248 1.00 95.75 179 GLU A O 1
ATOM 1446 N N . GLY A 1 180 ? -39.249 -1.911 47.403 1.00 90.62 180 GLY A N 1
ATOM 1447 C CA . GLY A 1 180 ? -38.767 -3.211 47.871 1.00 90.62 180 GLY A CA 1
ATOM 1448 C C . GLY A 1 180 ? -37.380 -3.145 48.533 1.00 90.62 180 GLY A C 1
ATOM 1449 O O . GLY A 1 180 ? -36.925 -2.061 48.895 1.00 90.62 180 GLY A O 1
ATOM 1450 N N . PRO A 1 181 ? -36.708 -4.292 48.722 1.00 93.94 181 PRO A N 1
ATOM 1451 C CA . PRO A 1 181 ? -37.246 -5.635 48.503 1.00 93.94 181 PRO A CA 1
ATOM 1452 C C . PRO A 1 181 ? -38.404 -5.963 49.478 1.00 93.94 181 PRO A C 1
ATOM 1454 O O . PRO A 1 181 ? -38.472 -5.413 50.576 1.00 93.94 181 PRO A O 1
ATOM 1457 N N . ASP A 1 182 ? -39.372 -6.780 49.048 1.00 93.06 182 ASP A N 1
ATOM 1458 C CA . ASP A 1 182 ? -40.695 -6.928 49.695 1.00 93.06 182 ASP A CA 1
ATOM 1459 C C . ASP A 1 182 ? -40.843 -8.088 50.705 1.00 93.06 182 ASP A C 1
ATOM 1461 O O . ASP A 1 182 ? -41.920 -8.249 51.284 1.00 93.06 182 ASP A O 1
ATOM 1465 N N . ARG A 1 183 ? -39.786 -8.877 50.952 1.00 95.38 183 ARG A N 1
ATOM 1466 C CA . ARG A 1 183 ? -39.831 -10.060 51.835 1.00 95.38 183 ARG A CA 1
ATOM 1467 C C . ARG A 1 183 ? -38.982 -9.901 53.096 1.00 95.38 183 ARG A C 1
ATOM 1469 O O . ARG A 1 183 ? -39.504 -9.961 54.204 1.00 95.38 183 ARG A O 1
ATOM 1476 N N . GLU A 1 184 ? -37.682 -9.707 52.930 1.00 93.12 184 GLU A N 1
ATOM 1477 C CA . GLU A 1 184 ? -36.700 -9.524 54.000 1.00 93.12 184 GLU A CA 1
ATOM 1478 C C . GLU A 1 184 ? -35.981 -8.190 53.805 1.00 93.12 184 GLU A C 1
ATOM 1480 O O . GLU A 1 184 ? -35.838 -7.707 52.685 1.00 93.12 184 GLU A O 1
ATOM 1485 N N . LYS A 1 185 ? -35.533 -7.563 54.896 1.00 90.88 185 LYS A N 1
ATOM 1486 C CA . LYS A 1 185 ? -34.768 -6.317 54.801 1.00 90.88 185 LYS A CA 1
ATOM 1487 C C . LYS A 1 185 ? -33.273 -6.641 54.757 1.00 90.88 185 LYS A C 1
ATOM 1489 O O . LYS A 1 185 ? -32.794 -7.227 55.727 1.00 90.88 185 LYS A O 1
ATOM 1494 N N . PRO A 1 186 ? -32.539 -6.247 53.701 1.00 96.38 186 PRO A N 1
ATOM 1495 C CA . PRO A 1 186 ? -31.082 -6.325 53.711 1.00 96.38 186 PRO A CA 1
ATOM 1496 C C . PRO A 1 186 ? -30.514 -5.410 54.801 1.00 96.38 186 PRO A C 1
ATOM 1498 O O . PRO A 1 186 ? -31.134 -4.404 55.165 1.00 96.38 186 PRO A O 1
ATOM 1501 N N . ALA A 1 187 ? -29.318 -5.726 55.294 1.00 97.12 187 ALA A N 1
ATOM 1502 C CA . ALA A 1 187 ? -28.616 -4.897 56.269 1.00 97.12 187 ALA A CA 1
ATOM 1503 C C . ALA A 1 187 ? -28.305 -3.508 55.698 1.00 97.12 187 ALA A C 1
ATOM 1505 O O . ALA A 1 187 ? -28.428 -2.498 56.395 1.00 97.12 187 ALA A O 1
ATOM 1506 N N . ARG A 1 188 ? -27.934 -3.452 54.412 1.00 97.56 188 ARG A N 1
ATOM 1507 C CA . ARG A 1 188 ? -27.687 -2.211 53.670 1.00 97.56 188 ARG A CA 1
ATOM 1508 C C . ARG A 1 188 ? -28.200 -2.323 52.238 1.00 97.56 188 ARG A C 1
ATOM 1510 O O . ARG A 1 188 ? -28.046 -3.357 51.594 1.00 97.56 188 ARG A O 1
ATOM 1517 N N . ILE A 1 189 ? -28.760 -1.226 51.732 1.00 98.12 189 ILE A N 1
ATOM 1518 C CA . ILE A 1 189 ? -29.027 -1.026 50.304 1.00 98.12 189 ILE A CA 1
ATOM 1519 C C . ILE A 1 189 ? -28.095 0.081 49.833 1.00 98.12 189 ILE A C 1
ATOM 1521 O O . ILE A 1 189 ? -28.102 1.164 50.419 1.00 98.12 189 ILE A O 1
ATOM 1525 N N . ILE A 1 190 ? -27.282 -0.183 48.813 1.00 98.44 190 ILE A N 1
ATOM 1526 C CA . ILE A 1 190 ? -26.222 0.725 48.364 1.00 98.44 190 ILE A CA 1
ATOM 1527 C C . ILE A 1 190 ? -26.408 1.019 46.878 1.00 98.44 190 ILE A C 1
ATOM 1529 O O . ILE A 1 190 ? -26.299 0.125 46.045 1.00 98.44 190 ILE A O 1
ATOM 1533 N N . LEU A 1 191 ? -26.669 2.276 46.540 1.00 98.44 191 LEU A N 1
ATOM 1534 C CA . LEU A 1 191 ? -26.767 2.790 45.180 1.00 98.44 191 LEU A CA 1
ATOM 1535 C C . LEU A 1 191 ? -25.423 3.374 44.735 1.00 98.44 191 LEU A C 1
ATOM 1537 O O . LEU A 1 191 ? -24.932 4.328 45.334 1.00 98.44 191 LEU A O 1
ATOM 1541 N N . HIS A 1 192 ? -24.870 2.831 43.655 1.00 98.38 192 HIS A N 1
ATOM 1542 C CA . HIS A 1 192 ? -23.593 3.252 43.079 1.00 98.38 192 HIS A CA 1
ATOM 1543 C C . HIS A 1 192 ? -23.826 4.264 41.959 1.00 98.38 192 HIS A C 1
ATOM 1545 O O . HIS A 1 192 ? -24.576 3.992 41.021 1.00 98.38 192 HIS A O 1
ATOM 1551 N N . LEU A 1 193 ? -23.195 5.437 42.044 1.00 98.19 193 LEU A N 1
ATOM 1552 C CA . LEU A 1 193 ? -23.304 6.497 41.033 1.00 98.19 193 LEU A CA 1
ATOM 1553 C C . LEU A 1 193 ? -21.941 7.142 40.762 1.00 98.19 193 LEU A C 1
ATOM 1555 O O . LEU A 1 193 ? -21.160 7.309 41.697 1.00 98.19 193 LEU A O 1
ATOM 1559 N N . PRO A 1 194 ? -21.640 7.570 39.524 1.00 97.38 194 PRO A N 1
ATOM 1560 C CA . PRO A 1 194 ? -20.462 8.387 39.290 1.00 97.38 194 PRO A CA 1
ATOM 1561 C C . PRO A 1 194 ? -20.652 9.771 39.925 1.00 97.38 194 PRO A C 1
ATOM 1563 O O . PRO A 1 194 ? -21.755 10.327 39.946 1.00 97.38 194 PRO A O 1
ATOM 1566 N N . ASP A 1 195 ? -19.574 10.351 40.446 1.00 96.19 195 ASP A N 1
ATOM 1567 C CA . ASP A 1 195 ? -19.607 11.623 41.179 1.00 96.19 195 ASP A CA 1
ATOM 1568 C C . ASP A 1 195 ? -20.108 12.826 40.352 1.00 96.19 195 ASP A C 1
ATOM 1570 O O . ASP A 1 195 ? -20.551 13.827 40.922 1.00 96.19 195 ASP A O 1
ATOM 1574 N N . ASN A 1 196 ? -20.117 12.711 39.023 1.00 95.12 196 ASN A N 1
ATOM 1575 C CA . ASN A 1 196 ? -20.645 13.693 38.080 1.00 95.12 196 ASN A CA 1
ATOM 1576 C C . ASN A 1 196 ? -22.132 13.473 37.722 1.00 95.12 196 ASN A C 1
ATOM 1578 O O . ASN A 1 196 ? -22.709 14.290 37.003 1.00 95.12 196 ASN A O 1
ATOM 1582 N N . ARG A 1 197 ? -22.772 12.404 38.220 1.00 96.31 197 ARG A N 1
ATOM 1583 C CA . ARG A 1 197 ? -24.211 12.102 38.064 1.00 96.31 197 ARG A CA 1
ATOM 1584 C C . ARG A 1 197 ? -24.838 11.764 39.419 1.00 96.31 197 ARG A C 1
ATOM 1586 O O . ARG A 1 197 ? -25.373 10.678 39.627 1.00 96.31 197 ARG A O 1
ATOM 1593 N N . LYS A 1 198 ? -24.761 12.709 40.356 1.00 96.12 198 LYS A N 1
ATOM 1594 C CA . LYS A 1 198 ? -25.255 12.536 41.731 1.00 96.12 198 LYS A CA 1
ATOM 1595 C C . LYS A 1 198 ? -26.772 12.359 41.788 1.00 96.12 198 LYS A C 1
ATOM 1597 O O . LYS A 1 198 ? -27.503 12.794 40.902 1.00 96.12 198 LYS A O 1
ATOM 1602 N N . LEU A 1 199 ? -27.242 11.754 42.873 1.00 97.50 199 LEU A N 1
ATOM 1603 C CA . LEU A 1 199 ? -28.664 11.632 43.171 1.00 97.50 199 LEU A CA 1
ATOM 1604 C C . LEU A 1 199 ? -29.284 13.020 43.427 1.00 97.50 199 LEU A C 1
ATOM 1606 O O . LEU A 1 199 ? -28.777 13.782 44.247 1.00 97.50 199 LEU A O 1
ATOM 1610 N N . VAL A 1 200 ? -30.385 13.337 42.739 1.00 96.62 200 VAL A N 1
ATOM 1611 C CA . VAL A 1 200 ? -31.061 14.650 42.804 1.00 96.62 200 VAL A CA 1
ATOM 1612 C C . VAL A 1 200 ? -31.822 14.848 44.118 1.00 96.62 200 VAL A C 1
ATOM 1614 O O . VAL A 1 200 ? -31.938 15.965 44.615 1.00 96.62 200 VAL A O 1
ATOM 1617 N N . SER A 1 201 ? -32.368 13.781 44.699 1.00 93.19 201 SER A N 1
ATOM 1618 C CA . SER A 1 201 ? -33.128 13.840 45.953 1.00 93.19 201 SER A CA 1
ATOM 1619 C C . SER A 1 201 ? -32.827 12.622 46.820 1.00 93.19 201 SER A C 1
ATOM 1621 O O . SER A 1 201 ? -32.733 11.527 46.268 1.00 93.19 201 SER A O 1
ATOM 1623 N N . PRO A 1 202 ? -32.687 12.775 48.152 1.00 93.25 202 PRO A N 1
ATOM 1624 C CA . PRO A 1 202 ? -32.395 11.656 49.041 1.00 93.25 202 PRO A CA 1
ATOM 1625 C C . PRO A 1 202 ? -33.383 10.501 48.866 1.00 93.25 202 PRO A C 1
ATOM 1627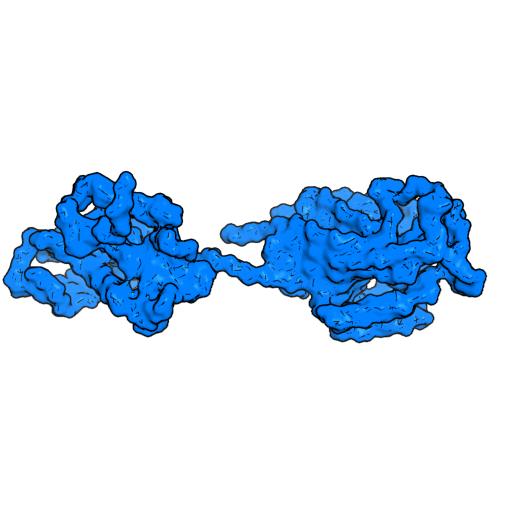 O O . PRO A 1 202 ? -34.588 10.723 48.741 1.00 93.25 202 PRO A O 1
ATOM 1630 N N . LEU A 1 203 ? -32.869 9.273 48.907 1.00 95.00 203 LEU A N 1
ATOM 1631 C CA . LEU A 1 203 ? -33.659 8.051 48.810 1.00 95.00 203 LEU A CA 1
ATOM 1632 C C . LEU A 1 203 ? -33.687 7.371 50.192 1.00 95.00 203 LEU A C 1
ATOM 1634 O O . LEU A 1 203 ? -32.662 6.838 50.622 1.00 95.00 203 LEU A O 1
ATOM 1638 N N . PRO A 1 204 ? -34.808 7.430 50.940 1.00 92.62 204 PRO A N 1
ATOM 1639 C CA . PRO A 1 204 ? -34.864 6.910 52.305 1.00 92.62 204 PRO A CA 1
ATOM 1640 C C . PRO A 1 204 ? -34.465 5.432 52.388 1.00 92.62 204 PRO A C 1
ATOM 1642 O O . PRO A 1 204 ? -34.975 4.606 51.638 1.00 92.62 204 PRO A O 1
ATOM 1645 N N . GLY A 1 205 ? -33.566 5.097 53.318 1.00 92.94 205 GLY A N 1
ATOM 1646 C CA . GLY A 1 205 ? -33.100 3.721 53.530 1.00 92.94 205 GLY A CA 1
ATOM 1647 C C . GLY A 1 205 ? -32.081 3.207 52.506 1.00 92.94 205 GLY A C 1
ATOM 1648 O O . GLY A 1 205 ? -31.679 2.052 52.607 1.00 92.94 205 GLY A O 1
ATOM 1649 N N . VAL A 1 206 ? -31.638 4.044 51.559 1.00 97.19 206 VAL A N 1
ATOM 1650 C CA . VAL A 1 206 ? -30.625 3.690 50.555 1.00 97.19 206 VAL A CA 1
ATOM 1651 C C . VAL A 1 206 ? -29.387 4.566 50.729 1.00 97.19 206 VAL A C 1
ATOM 1653 O O . VAL A 1 206 ? -29.458 5.794 50.691 1.00 97.19 206 VAL A O 1
ATOM 1656 N N . LEU A 1 207 ? -28.237 3.925 50.921 1.00 97.81 207 LEU A N 1
ATOM 1657 C CA . LEU A 1 207 ? -26.929 4.572 50.948 1.00 97.81 207 LEU A CA 1
ATOM 1658 C C . LEU A 1 207 ? -26.491 4.888 49.517 1.00 97.81 207 LEU A C 1
ATOM 1660 O O . LEU A 1 207 ? -26.738 4.097 48.614 1.00 97.81 207 LEU A O 1
ATOM 1664 N N . VAL A 1 208 ? -25.825 6.021 49.306 1.00 97.88 208 VAL A N 1
ATOM 1665 C CA . VAL A 1 208 ? -25.254 6.376 48.000 1.00 97.88 208 VAL A CA 1
ATOM 1666 C C . VAL A 1 208 ? -23.739 6.310 48.095 1.00 97.88 208 VAL A C 1
ATOM 1668 O O . VAL A 1 208 ? -23.139 7.040 48.884 1.00 97.88 208 VAL A O 1
ATOM 1671 N N . GLU A 1 209 ? -23.134 5.458 47.279 1.00 97.62 209 GLU A N 1
ATOM 1672 C CA . GLU A 1 209 ? -21.688 5.362 47.122 1.00 97.62 209 GLU A CA 1
ATOM 1673 C C . GLU A 1 209 ? -21.288 6.020 45.800 1.00 97.62 209 GLU A C 1
ATOM 1675 O O . GLU A 1 209 ? -21.818 5.694 44.734 1.00 97.62 209 GLU A O 1
ATOM 1680 N N . LEU A 1 210 ? -20.393 7.006 45.883 1.00 97.12 210 LEU A N 1
ATOM 1681 C CA . LEU A 1 210 ? -19.902 7.711 44.708 1.00 97.12 210 LEU A CA 1
ATOM 1682 C C . LEU A 1 210 ? -18.619 7.058 44.207 1.00 97.12 210 LEU A C 1
ATOM 1684 O O . LEU A 1 210 ? -17.666 6.890 44.966 1.00 97.12 210 LEU A O 1
ATOM 1688 N N . ARG A 1 211 ? -18.585 6.767 42.910 1.00 95.88 211 ARG A N 1
ATOM 1689 C CA . ARG A 1 211 ? -17.392 6.306 42.196 1.00 95.88 211 ARG A CA 1
ATOM 1690 C C . ARG A 1 211 ? -16.876 7.373 41.239 1.00 95.88 211 ARG A C 1
ATOM 1692 O O . ARG A 1 211 ? -17.566 8.348 40.933 1.00 95.88 211 ARG A O 1
ATOM 1699 N N . LYS A 1 212 ? -15.656 7.180 40.744 1.00 96.75 212 LYS A N 1
ATOM 1700 C CA . LYS A 1 212 ? -15.130 8.015 39.662 1.00 96.75 212 LYS A CA 1
ATOM 1701 C C . LYS A 1 212 ? -15.935 7.766 38.376 1.00 96.75 212 LYS A C 1
ATOM 1703 O O . LYS A 1 212 ? -16.378 6.636 38.154 1.00 96.75 212 LYS A O 1
ATOM 1708 N N . PRO A 1 213 ? -16.127 8.788 37.528 1.00 97.00 213 PRO A N 1
ATOM 1709 C CA . PRO A 1 213 ? -16.667 8.587 36.193 1.00 97.00 213 PRO A CA 1
ATOM 1710 C C . PRO A 1 213 ? -15.734 7.701 35.368 1.00 97.00 213 PRO A C 1
ATOM 1712 O O . PRO A 1 213 ? -14.511 7.785 35.511 1.00 97.00 213 PRO A O 1
ATOM 1715 N N . GLN A 1 214 ? -16.315 6.894 34.488 1.00 97.44 214 GLN A N 1
ATOM 1716 C CA . GLN A 1 214 ? -15.571 6.052 33.557 1.00 97.44 214 GLN A CA 1
ATOM 1717 C C . GLN A 1 214 ? -14.734 6.935 32.632 1.00 97.44 214 GLN A C 1
ATOM 1719 O O . GLN A 1 214 ? -15.224 7.924 32.073 1.00 97.44 214 GLN A O 1
ATOM 1724 N N . SER A 1 215 ? -13.464 6.577 32.468 1.00 97.06 215 SER A N 1
ATOM 1725 C CA . SER A 1 215 ? -12.532 7.296 31.598 1.00 97.06 215 SER A CA 1
ATOM 1726 C C . SER A 1 215 ? -12.941 7.225 30.123 1.00 97.06 215 SER A C 1
ATOM 1728 O O . SER A 1 215 ? -12.680 8.151 29.349 1.00 97.06 215 SER A O 1
ATOM 1730 N N . VAL A 1 216 ? -13.645 6.156 29.740 1.00 94.75 216 VAL A N 1
ATOM 1731 C CA . VAL A 1 216 ? -14.179 5.942 28.397 1.00 94.75 216 VAL A CA 1
ATOM 1732 C C . VAL A 1 216 ? -15.705 5.910 28.427 1.00 94.75 216 VAL A C 1
ATOM 1734 O O . VAL A 1 216 ? -16.339 5.242 29.240 1.00 94.75 216 VAL A O 1
ATOM 1737 N N . LYS A 1 217 ? -16.334 6.586 27.456 1.00 95.00 217 LYS A N 1
ATOM 1738 C CA . LYS A 1 217 ? -17.776 6.452 27.204 1.00 95.00 217 LYS A CA 1
ATOM 1739 C C . LYS A 1 217 ? -18.066 5.134 26.483 1.00 95.00 217 LYS A C 1
ATOM 1741 O O . LYS A 1 217 ? -18.263 5.105 25.264 1.00 95.00 217 LYS A O 1
ATOM 1746 N N . TRP A 1 218 ? -18.077 4.047 27.241 1.00 96.69 218 TRP A N 1
ATOM 1747 C CA . TRP A 1 218 ? -18.301 2.707 26.717 1.00 96.69 218 TRP A CA 1
ATOM 1748 C C . TRP A 1 218 ? -19.692 2.545 26.092 1.00 96.69 218 TRP A C 1
ATOM 1750 O O . TRP A 1 218 ? -20.717 2.976 26.628 1.00 96.69 218 TRP A O 1
ATOM 1760 N N . SER A 1 219 ? -19.714 1.929 24.913 1.00 97.00 219 SER A N 1
ATOM 1761 C CA . SER A 1 219 ? -20.917 1.547 24.176 1.00 97.00 219 SER A CA 1
ATOM 1762 C C . SER A 1 219 ? -20.575 0.430 23.196 1.00 97.00 219 SER A C 1
ATOM 1764 O O . SER A 1 219 ? -19.422 0.308 22.784 1.00 97.00 219 SER A O 1
ATOM 1766 N N . PHE A 1 220 ? -21.578 -0.320 22.740 1.00 96.31 220 PHE A N 1
ATOM 1767 C CA . PHE A 1 220 ? -21.350 -1.352 21.727 1.00 96.31 220 PHE A CA 1
ATOM 1768 C C . PHE A 1 220 ? -20.738 -0.773 20.441 1.00 96.31 220 PHE A C 1
ATOM 1770 O O . PHE A 1 220 ? -19.781 -1.316 19.902 1.00 96.31 220 PHE A O 1
ATOM 1777 N N . LYS A 1 221 ? -21.214 0.404 20.010 1.00 96.56 221 LYS A N 1
ATOM 1778 C CA . LYS A 1 221 ? -20.647 1.136 18.869 1.00 96.56 221 LYS A CA 1
ATOM 1779 C C . LYS A 1 221 ? -19.152 1.431 19.056 1.00 96.56 221 LYS A C 1
ATOM 1781 O O . LYS A 1 221 ? -18.385 1.240 18.122 1.00 96.56 221 LYS A O 1
ATOM 1786 N N . LYS A 1 222 ? -18.742 1.865 20.254 1.00 95.50 222 LYS A N 1
ATOM 1787 C CA . LYS A 1 222 ? -17.337 2.173 20.565 1.00 95.50 222 LYS A CA 1
ATOM 1788 C C . LYS A 1 222 ? -16.443 0.937 20.437 1.00 95.50 222 LYS A C 1
ATOM 1790 O O . LYS A 1 222 ? -15.367 1.041 19.857 1.00 95.50 222 LYS A O 1
ATOM 1795 N N . VAL A 1 223 ? -16.900 -0.210 20.943 1.00 95.94 223 VAL A N 1
ATOM 1796 C CA . VAL A 1 223 ? -16.172 -1.482 20.822 1.00 95.94 223 VAL A CA 1
ATOM 1797 C C . VAL A 1 223 ? -16.084 -1.932 19.363 1.00 95.94 223 VAL A C 1
ATOM 1799 O O . VAL A 1 223 ? -15.008 -2.310 18.920 1.00 95.94 223 VAL A O 1
ATOM 1802 N N . VAL A 1 224 ? -17.159 -1.808 18.574 1.00 94.75 224 VAL A N 1
ATOM 1803 C CA . VAL A 1 224 ? -17.121 -2.116 17.129 1.00 94.75 224 VAL A CA 1
ATOM 1804 C C . VAL A 1 224 ? -16.115 -1.229 16.384 1.00 94.75 224 VAL A C 1
ATOM 1806 O O . VAL A 1 224 ? -15.350 -1.736 15.569 1.00 94.75 224 VAL A O 1
ATOM 1809 N N . GLU A 1 225 ? -16.074 0.075 16.673 1.00 93.50 225 GLU A N 1
ATOM 1810 C CA . GLU A 1 225 ? -15.091 0.999 16.083 1.00 93.50 225 GLU A CA 1
ATOM 1811 C C . GLU A 1 225 ? -13.650 0.606 16.446 1.00 93.50 225 GLU A C 1
ATOM 1813 O O . GLU A 1 225 ? -12.773 0.602 15.583 1.00 93.50 225 GLU A O 1
ATOM 1818 N N . GLN A 1 226 ? -13.404 0.247 17.711 1.00 91.69 226 GLN A N 1
ATOM 1819 C CA . GLN A 1 226 ? -12.095 -0.230 18.165 1.00 91.69 226 GLN A CA 1
ATOM 1820 C C . GLN A 1 226 ? -11.709 -1.545 17.487 1.00 91.69 226 GLN A C 1
ATOM 1822 O O . GLN A 1 226 ? -10.600 -1.656 16.974 1.00 91.69 226 GLN A O 1
ATOM 1827 N N . TYR A 1 227 ? -12.630 -2.505 17.422 1.00 89.81 227 TYR A N 1
ATOM 1828 C CA . TYR A 1 227 ? -12.411 -3.785 16.760 1.00 89.81 227 TYR A CA 1
ATOM 1829 C C . TYR A 1 227 ? -12.070 -3.615 15.277 1.00 89.81 227 TYR A C 1
ATOM 1831 O O . TYR A 1 227 ? -11.113 -4.209 14.794 1.00 89.81 227 TYR A O 1
ATOM 1839 N N . GLN A 1 228 ? -12.799 -2.756 14.558 1.00 87.25 228 GLN A N 1
ATOM 1840 C CA . GLN A 1 228 ? -12.524 -2.456 13.150 1.00 87.25 228 GLN A CA 1
ATOM 1841 C C . GLN A 1 228 ? -11.153 -1.805 12.947 1.00 87.25 228 GLN A C 1
ATOM 1843 O O . GLN A 1 228 ? -10.472 -2.120 11.976 1.00 87.25 228 GLN A O 1
ATOM 1848 N N . ALA A 1 229 ? -10.731 -0.929 13.862 1.00 82.50 229 ALA A N 1
ATOM 1849 C CA . ALA A 1 229 ? -9.407 -0.315 13.817 1.00 82.50 229 ALA A CA 1
ATOM 1850 C C . ALA A 1 229 ? -8.267 -1.314 14.101 1.00 82.50 229 ALA A C 1
ATOM 1852 O O . ALA A 1 229 ? -7.141 -1.079 13.671 1.00 82.50 229 ALA A O 1
ATOM 1853 N N . MET A 1 230 ? -8.552 -2.417 14.805 1.00 79.19 230 MET A N 1
ATOM 1854 C CA . MET A 1 230 ? -7.593 -3.497 15.073 1.00 79.19 230 MET A CA 1
ATOM 1855 C C . MET A 1 230 ? -7.425 -4.472 13.896 1.00 79.19 230 MET A C 1
ATOM 1857 O O . MET A 1 230 ? -6.437 -5.203 13.870 1.00 79.19 230 MET A O 1
ATOM 1861 N N . GLN A 1 231 ? -8.356 -4.510 12.934 1.00 74.44 231 GLN A N 1
ATOM 1862 C CA . GLN A 1 231 ? -8.254 -5.417 11.786 1.00 74.44 231 GLN A CA 1
ATOM 1863 C C . GLN A 1 231 ? -7.162 -4.947 10.812 1.00 74.44 231 GLN A C 1
ATOM 1865 O O . GLN A 1 231 ? -7.142 -3.788 10.391 1.00 74.44 231 GLN A O 1
ATOM 1870 N N . GLU A 1 232 ? -6.265 -5.854 10.416 1.00 64.88 232 GLU A N 1
ATOM 1871 C CA . GLU A 1 232 ? -5.281 -5.583 9.363 1.00 64.88 232 GLU A CA 1
ATOM 1872 C C . GLU A 1 232 ? -6.009 -5.283 8.042 1.00 64.88 232 GLU A C 1
ATOM 1874 O O . GLU A 1 232 ? -6.894 -6.031 7.616 1.00 64.88 232 GLU A O 1
ATOM 1879 N N . LYS A 1 233 ? -5.663 -4.167 7.381 1.00 64.06 233 LYS A N 1
ATOM 1880 C CA . LYS A 1 233 ? -6.229 -3.847 6.064 1.00 64.06 233 LYS A CA 1
ATOM 1881 C C . LYS A 1 233 ? -5.819 -4.938 5.064 1.00 64.06 233 LYS A C 1
ATOM 1883 O O . LYS A 1 233 ? -4.643 -5.306 5.049 1.00 64.06 233 LYS A O 1
ATOM 1888 N N . PRO A 1 234 ? -6.733 -5.416 4.197 1.00 74.81 234 PRO A N 1
ATOM 1889 C CA . PRO A 1 234 ? -6.377 -6.353 3.140 1.00 74.81 234 PRO A CA 1
ATOM 1890 C C . PRO A 1 234 ? -5.231 -5.798 2.292 1.00 74.81 234 PRO A C 1
ATOM 1892 O O . PRO A 1 234 ? -5.261 -4.629 1.904 1.00 74.81 234 PRO A O 1
ATOM 1895 N N . VAL A 1 235 ? -4.239 -6.636 1.995 1.00 83.75 235 VAL A N 1
ATOM 1896 C CA . VAL A 1 235 ? -3.139 -6.262 1.103 1.00 83.75 235 VAL A CA 1
ATOM 1897 C C . VAL A 1 235 ? -3.676 -6.137 -0.324 1.00 83.75 235 VAL A C 1
ATOM 1899 O O . VAL A 1 235 ? -4.186 -7.106 -0.890 1.00 83.75 235 VAL A O 1
ATOM 1902 N N . THR A 1 236 ? -3.575 -4.947 -0.908 1.00 91.56 236 THR A N 1
ATOM 1903 C CA . THR A 1 236 ? -3.920 -4.665 -2.304 1.00 91.56 236 THR A CA 1
ATOM 1904 C C . THR A 1 236 ? -2.650 -4.581 -3.145 1.00 91.56 236 THR A C 1
ATOM 1906 O O . THR A 1 236 ? -1.554 -4.341 -2.632 1.00 91.56 236 THR A O 1
ATOM 1909 N N . THR A 1 237 ? -2.777 -4.790 -4.458 1.00 96.50 237 THR A N 1
ATOM 1910 C CA . THR A 1 237 ? -1.640 -4.680 -5.379 1.00 96.50 237 THR A CA 1
ATOM 1911 C C . THR A 1 237 ? -1.996 -3.885 -6.626 1.00 96.50 237 THR A C 1
ATOM 1913 O O . THR A 1 237 ? -3.155 -3.850 -7.036 1.00 96.50 237 THR A O 1
ATOM 1916 N N . VAL A 1 238 ? -0.985 -3.256 -7.225 1.00 98.50 238 VAL A N 1
ATOM 1917 C CA . VAL A 1 238 ? -1.045 -2.657 -8.563 1.00 98.50 238 VAL A CA 1
ATOM 1918 C C . VAL A 1 238 ? 0.099 -3.221 -9.384 1.00 98.50 238 VAL A C 1
ATOM 1920 O O . VAL A 1 238 ? 1.258 -3.141 -8.975 1.00 98.50 238 VAL A O 1
ATOM 1923 N N . ARG A 1 239 ? -0.212 -3.779 -10.550 1.00 98.69 239 ARG A N 1
ATOM 1924 C CA . ARG A 1 239 ? 0.750 -4.417 -11.443 1.00 98.69 239 ARG A CA 1
ATOM 1925 C C . ARG A 1 239 ? 0.818 -3.692 -12.777 1.00 98.69 239 ARG A C 1
ATOM 1927 O O . ARG A 1 239 ? -0.208 -3.492 -13.415 1.00 98.69 239 ARG A O 1
ATOM 1934 N N . PHE A 1 240 ? 2.014 -3.356 -13.248 1.00 98.88 240 PHE A N 1
ATOM 1935 C CA . PHE A 1 240 ? 2.200 -2.686 -14.534 1.00 98.88 240 PHE A CA 1
ATOM 1936 C C . PHE A 1 240 ? 3.314 -3.294 -15.384 1.00 98.88 240 PHE A C 1
ATOM 1938 O O . PHE A 1 240 ? 4.323 -3.774 -14.869 1.00 98.88 240 PHE A O 1
ATOM 1945 N N . GLY A 1 241 ? 3.107 -3.275 -16.702 1.00 98.88 241 GLY A N 1
ATOM 1946 C CA . GLY A 1 241 ? 4.122 -3.633 -17.691 1.00 98.88 241 GLY A CA 1
ATOM 1947 C C . GLY A 1 241 ? 5.021 -2.444 -18.008 1.00 98.88 241 GLY A C 1
ATOM 1948 O O . GLY A 1 241 ? 4.515 -1.359 -18.295 1.00 98.88 241 GLY A O 1
ATOM 1949 N N . LEU A 1 242 ? 6.335 -2.643 -17.972 1.00 98.81 242 LEU A N 1
ATOM 1950 C CA . LEU A 1 242 ? 7.333 -1.581 -18.036 1.00 98.81 242 LEU A CA 1
ATOM 1951 C C . LEU A 1 242 ? 8.408 -1.887 -19.078 1.00 98.81 242 LEU A C 1
ATOM 1953 O O . LEU A 1 242 ? 9.032 -2.945 -19.030 1.00 98.81 242 LEU A O 1
ATOM 1957 N N . MET A 1 243 ? 8.667 -0.947 -19.982 1.00 98.81 243 MET A N 1
ATOM 1958 C CA . MET A 1 243 ? 9.807 -1.005 -20.902 1.00 98.81 243 MET A CA 1
ATOM 1959 C C . MET A 1 243 ? 10.395 0.385 -21.157 1.00 98.81 243 MET A C 1
ATOM 1961 O O . MET A 1 243 ? 9.825 1.389 -20.737 1.00 98.81 243 MET A O 1
ATOM 1965 N N . THR A 1 244 ? 11.547 0.462 -21.813 1.00 98.75 244 THR A N 1
ATOM 1966 C CA . THR A 1 244 ? 12.190 1.729 -22.189 1.00 98.75 244 THR A CA 1
ATOM 1967 C C . THR A 1 244 ? 13.109 1.517 -23.379 1.00 98.75 244 THR A C 1
ATOM 1969 O O . THR A 1 244 ? 13.508 0.379 -23.637 1.00 98.75 244 THR A O 1
ATOM 1972 N N . ASP A 1 245 ? 13.449 2.593 -24.089 1.00 98.69 245 ASP A N 1
ATOM 1973 C CA . ASP A 1 245 ? 14.560 2.596 -25.042 1.00 98.69 245 ASP A CA 1
ATOM 1974 C C . ASP A 1 245 ? 14.442 1.488 -26.108 1.00 98.69 245 ASP A C 1
ATOM 1976 O O . ASP A 1 245 ? 15.380 0.747 -26.400 1.00 98.69 245 ASP A O 1
ATOM 1980 N N . VAL A 1 246 ? 13.264 1.356 -26.721 1.00 98.56 246 VAL A N 1
ATOM 1981 C CA . VAL A 1 246 ? 13.105 0.461 -27.880 1.00 98.56 246 VAL A CA 1
ATOM 1982 C C . VAL A 1 246 ? 13.804 1.026 -29.119 1.00 98.56 246 VAL A C 1
ATOM 1984 O O . VAL A 1 246 ? 14.260 0.242 -29.954 1.00 98.56 246 VAL A O 1
ATOM 1987 N N . HIS A 1 247 ? 13.936 2.359 -29.211 1.00 98.50 247 HIS A N 1
ATOM 1988 C CA . HIS A 1 247 ? 14.655 3.073 -30.271 1.00 98.50 247 HIS A CA 1
ATOM 1989 C C . HIS A 1 247 ? 14.247 2.609 -31.678 1.00 98.50 247 HIS A C 1
ATOM 1991 O O . HIS A 1 247 ? 15.070 2.117 -32.454 1.00 98.50 247 HIS A O 1
ATOM 1997 N N . LYS A 1 248 ? 12.962 2.767 -32.035 1.00 97.88 248 LYS A N 1
ATOM 1998 C CA . LYS A 1 248 ? 12.402 2.323 -33.332 1.00 97.88 248 LYS A CA 1
ATOM 1999 C C . LYS A 1 248 ? 13.211 2.784 -34.547 1.00 97.88 248 LYS A C 1
ATOM 2001 O O . LYS A 1 248 ? 13.303 2.073 -35.547 1.00 97.88 248 LYS A O 1
ATOM 2006 N N . ASP A 1 249 ? 13.783 3.977 -34.474 1.00 96.56 249 ASP A N 1
ATOM 2007 C CA . ASP A 1 249 ? 14.512 4.581 -35.585 1.00 96.56 249 ASP A CA 1
ATOM 2008 C C . ASP A 1 249 ? 15.972 4.098 -35.710 1.00 96.56 249 ASP A C 1
ATOM 2010 O O . ASP A 1 249 ? 16.619 4.400 -36.711 1.00 96.56 249 ASP A O 1
ATOM 2014 N N . ILE A 1 250 ? 16.467 3.304 -34.751 1.00 96.88 250 ILE A N 1
ATOM 2015 C CA . ILE A 1 250 ? 17.805 2.685 -34.760 1.00 96.88 250 ILE A CA 1
ATOM 2016 C C . ILE A 1 250 ? 17.700 1.161 -34.888 1.00 96.88 250 ILE A C 1
ATOM 2018 O O . ILE A 1 250 ? 18.429 0.546 -35.668 1.00 96.88 250 ILE A O 1
ATOM 2022 N N . MET A 1 251 ? 16.791 0.540 -34.135 1.00 98.00 251 MET A N 1
ATOM 2023 C CA . MET A 1 251 ? 16.707 -0.908 -33.998 1.00 98.00 251 MET A CA 1
ATOM 2024 C C . MET A 1 251 ? 15.883 -1.545 -35.128 1.00 98.00 251 MET A C 1
ATOM 2026 O O . MET A 1 251 ? 14.686 -1.298 -35.275 1.00 98.00 251 MET A O 1
ATOM 2030 N N . HIS A 1 252 ? 16.518 -2.421 -35.910 1.00 97.81 252 HIS A N 1
ATOM 2031 C CA . HIS A 1 252 ? 15.945 -2.993 -37.135 1.00 97.81 252 HIS A CA 1
ATOM 2032 C C . HIS A 1 252 ? 14.653 -3.815 -36.956 1.00 97.81 252 HIS A C 1
ATOM 2034 O O . HIS A 1 252 ? 13.835 -3.893 -37.868 1.00 97.81 252 HIS A O 1
ATOM 2040 N N . ASP A 1 253 ? 14.463 -4.410 -35.780 1.00 98.12 253 ASP A N 1
ATOM 2041 C CA . ASP A 1 253 ? 13.415 -5.368 -35.422 1.00 98.12 253 ASP A CA 1
ATOM 2042 C C . ASP A 1 253 ? 12.492 -4.809 -34.325 1.00 98.12 253 ASP A C 1
ATOM 2044 O O . ASP A 1 253 ? 11.741 -5.553 -33.695 1.00 98.12 253 ASP A O 1
ATOM 2048 N N . ALA A 1 254 ? 12.505 -3.488 -34.104 1.00 98.56 254 ALA A N 1
ATOM 2049 C CA . ALA A 1 254 ? 11.724 -2.822 -33.059 1.00 98.56 254 ALA A CA 1
ATOM 2050 C C . ALA A 1 254 ? 10.229 -3.197 -33.067 1.00 98.56 254 ALA A C 1
ATOM 2052 O O . ALA A 1 254 ? 9.644 -3.398 -32.005 1.00 98.56 254 ALA A O 1
ATOM 2053 N N . ASP A 1 255 ? 9.612 -3.365 -34.243 1.00 98.75 255 ASP A N 1
ATOM 2054 C CA . ASP A 1 255 ? 8.194 -3.751 -34.358 1.00 98.75 255 ASP A CA 1
ATOM 2055 C C . ASP A 1 255 ? 7.937 -5.134 -33.752 1.00 98.75 255 ASP A C 1
ATOM 2057 O O . ASP A 1 255 ? 6.943 -5.348 -33.057 1.00 98.75 255 ASP A O 1
ATOM 2061 N N . GLN A 1 256 ? 8.858 -6.074 -33.966 1.00 98.81 256 GLN A N 1
ATOM 2062 C CA . GLN A 1 256 ? 8.775 -7.438 -33.441 1.00 98.81 256 GLN A CA 1
ATOM 2063 C C . GLN A 1 256 ? 9.007 -7.444 -31.926 1.00 98.81 256 GLN A C 1
ATOM 2065 O O . GLN A 1 256 ? 8.298 -8.143 -31.192 1.00 98.81 256 GLN A O 1
ATOM 2070 N N . ARG A 1 257 ? 9.937 -6.609 -31.443 1.00 98.75 257 ARG A N 1
ATOM 2071 C CA . ARG A 1 257 ? 10.189 -6.404 -30.010 1.00 98.75 257 ARG A CA 1
ATOM 2072 C C . ARG A 1 257 ? 8.953 -5.864 -29.295 1.00 98.75 257 ARG A C 1
ATOM 2074 O O . ARG A 1 257 ? 8.485 -6.469 -28.329 1.00 98.75 257 ARG A O 1
ATOM 2081 N N . LEU A 1 258 ? 8.360 -4.795 -29.828 1.00 98.88 258 LEU A N 1
ATOM 2082 C CA . LEU A 1 258 ? 7.151 -4.188 -29.277 1.00 98.88 258 LEU A CA 1
ATOM 2083 C C . LEU A 1 258 ? 5.942 -5.129 -29.357 1.00 98.88 258 LEU A C 1
ATOM 2085 O O . LEU A 1 258 ? 5.174 -5.223 -28.402 1.00 98.88 258 LEU A O 1
ATOM 2089 N N . THR A 1 259 ? 5.795 -5.871 -30.458 1.00 98.88 259 THR A N 1
ATOM 2090 C CA . THR A 1 259 ? 4.733 -6.881 -30.604 1.00 98.88 259 THR A CA 1
ATOM 2091 C C . THR A 1 259 ? 4.849 -7.954 -29.525 1.00 98.88 259 THR A C 1
ATOM 2093 O O . THR A 1 259 ? 3.843 -8.360 -28.945 1.00 98.88 259 THR A O 1
ATOM 2096 N N . SER A 1 260 ? 6.072 -8.390 -29.217 1.00 98.81 260 SER A N 1
ATOM 2097 C CA . SER A 1 260 ? 6.324 -9.394 -28.181 1.00 98.81 260 SER A CA 1
ATOM 2098 C C . SER A 1 260 ? 5.954 -8.874 -26.790 1.00 98.81 260 SER A C 1
ATOM 2100 O O . SER A 1 260 ? 5.262 -9.574 -26.050 1.00 98.81 260 SER A O 1
ATOM 2102 N N . PHE A 1 261 ? 6.317 -7.624 -26.478 1.00 98.88 261 PHE A N 1
ATOM 2103 C CA . PHE A 1 261 ? 5.895 -6.955 -25.246 1.00 98.88 261 PHE A CA 1
ATOM 2104 C C . PHE A 1 261 ? 4.367 -6.878 -25.139 1.00 98.88 261 PHE A C 1
ATOM 2106 O O . PHE A 1 261 ? 3.788 -7.331 -24.154 1.00 98.88 261 PHE A O 1
ATOM 2113 N N . VAL A 1 262 ? 3.690 -6.355 -26.168 1.00 98.88 262 VAL A N 1
ATOM 2114 C CA . VAL A 1 262 ? 2.229 -6.179 -26.156 1.00 98.88 262 VAL A CA 1
ATOM 2115 C C . VAL A 1 262 ? 1.501 -7.518 -26.047 1.00 98.88 262 VAL A C 1
ATOM 2117 O O . VAL A 1 262 ? 0.531 -7.626 -25.294 1.00 98.88 262 VAL A O 1
ATOM 2120 N N . LYS A 1 263 ? 1.980 -8.557 -26.740 1.00 98.75 263 LYS A N 1
ATOM 2121 C CA . LYS A 1 263 ? 1.435 -9.916 -26.639 1.00 98.75 263 LYS A CA 1
ATOM 2122 C C . LYS A 1 263 ? 1.523 -10.445 -25.210 1.00 98.75 263 LYS A C 1
ATOM 2124 O O . LYS A 1 263 ? 0.536 -10.966 -24.695 1.00 98.75 263 LYS A O 1
ATOM 2129 N N . GLU A 1 264 ? 2.679 -10.299 -24.565 1.00 98.62 264 GLU A N 1
ATOM 2130 C CA . GLU A 1 264 ? 2.855 -10.752 -23.187 1.00 98.62 264 GLU A CA 1
ATOM 2131 C C . GLU A 1 264 ? 2.004 -9.940 -22.209 1.00 98.62 264 GLU A C 1
ATOM 2133 O O . GLU A 1 264 ? 1.298 -10.526 -21.393 1.00 98.62 264 GLU A O 1
ATOM 2138 N N . MET A 1 265 ? 1.980 -8.610 -22.326 1.00 98.75 265 MET A N 1
ATOM 2139 C CA . MET A 1 265 ? 1.158 -7.772 -21.448 1.00 98.75 265 MET A CA 1
ATOM 2140 C C . MET A 1 265 ? -0.335 -8.052 -21.629 1.00 98.75 265 MET A C 1
ATOM 2142 O O . MET A 1 265 ? -1.079 -8.056 -20.653 1.00 98.75 265 MET A O 1
ATOM 2146 N N . THR A 1 266 ? -0.781 -8.368 -22.845 1.00 98.50 266 THR A N 1
ATOM 2147 C CA . THR A 1 266 ? -2.167 -8.790 -23.101 1.00 98.50 266 THR A CA 1
ATOM 2148 C C . THR A 1 266 ? -2.503 -10.103 -22.389 1.00 98.50 266 THR A C 1
ATOM 2150 O O . THR A 1 266 ? -3.608 -10.242 -21.870 1.00 98.50 266 THR A O 1
ATOM 2153 N N . ALA A 1 267 ? -1.558 -11.047 -22.321 1.00 98.19 267 ALA A N 1
ATOM 2154 C CA . ALA A 1 267 ? -1.736 -12.303 -21.591 1.00 98.19 267 ALA A CA 1
ATOM 2155 C C . ALA A 1 267 ? -1.677 -12.113 -20.066 1.00 98.19 267 ALA A C 1
ATOM 2157 O O . ALA A 1 267 ? -2.447 -12.734 -19.339 1.00 98.19 267 ALA A O 1
ATOM 2158 N N . ILE A 1 268 ? -0.782 -11.249 -19.582 1.00 97.62 268 ILE A N 1
ATOM 2159 C CA . ILE A 1 268 ? -0.606 -10.972 -18.151 1.00 97.62 268 ILE A CA 1
ATOM 2160 C C . ILE A 1 268 ? -1.766 -10.150 -17.591 1.00 97.62 268 ILE A C 1
ATOM 2162 O O . ILE A 1 268 ? -2.118 -10.336 -16.429 1.00 97.62 268 ILE A O 1
ATOM 2166 N N . GLN A 1 269 ? -2.354 -9.260 -18.396 1.00 98.12 269 GLN A N 1
ATOM 2167 C CA . GLN A 1 269 ? -3.380 -8.302 -17.976 1.00 98.12 269 GLN A CA 1
ATOM 2168 C C . GLN A 1 269 ? -2.926 -7.481 -16.751 1.00 98.12 269 GLN A C 1
ATOM 2170 O O . GLN A 1 269 ? -3.475 -7.624 -15.654 1.00 98.12 269 GLN A O 1
ATOM 2175 N N . PRO A 1 270 ? -1.864 -6.664 -16.879 1.00 98.56 270 PRO A N 1
ATOM 2176 C CA . PRO A 1 270 ? -1.529 -5.690 -15.849 1.00 98.56 270 PRO A CA 1
ATOM 2177 C C . PRO A 1 270 ? -2.587 -4.573 -15.794 1.00 98.56 270 PRO A C 1
ATOM 2179 O O . PRO A 1 270 ? -3.317 -4.347 -16.760 1.00 98.56 270 PRO A O 1
ATOM 2182 N N . ASP A 1 271 ? -2.622 -3.823 -14.692 1.00 98.75 271 ASP A N 1
ATOM 2183 C CA . ASP A 1 271 ? -3.483 -2.648 -14.522 1.00 98.75 271 ASP A CA 1
ATOM 2184 C C . ASP A 1 271 ? -3.208 -1.563 -15.573 1.00 98.75 271 ASP A C 1
ATOM 2186 O O . ASP A 1 271 ? -4.111 -0.818 -15.965 1.00 98.75 271 ASP A O 1
ATOM 2190 N N . PHE A 1 272 ? -1.955 -1.460 -16.025 1.00 98.88 272 PHE A N 1
ATOM 2191 C CA . PHE A 1 272 ? -1.545 -0.609 -17.139 1.00 98.88 272 PHE A CA 1
ATOM 2192 C C . PHE A 1 272 ? -0.182 -1.018 -17.716 1.00 98.88 272 PHE A C 1
ATOM 2194 O O . PHE A 1 272 ? 0.553 -1.814 -17.131 1.00 98.88 272 PHE A O 1
ATOM 2201 N N . THR A 1 273 ? 0.181 -0.433 -18.856 1.00 98.88 273 THR A N 1
ATOM 2202 C CA . THR A 1 273 ? 1.543 -0.461 -19.404 1.00 98.88 273 THR A CA 1
ATOM 2203 C C . THR A 1 273 ? 2.113 0.946 -19.525 1.00 98.88 273 THR A C 1
ATOM 2205 O O . THR A 1 273 ? 1.380 1.919 -19.719 1.00 98.88 273 THR A O 1
ATOM 2208 N N . ILE A 1 274 ? 3.432 1.067 -19.419 1.00 98.88 274 ILE A N 1
ATOM 2209 C CA . ILE A 1 274 ? 4.147 2.332 -19.584 1.00 98.88 274 ILE A CA 1
ATOM 2210 C C . ILE A 1 274 ? 5.507 2.099 -20.247 1.00 98.88 274 ILE A C 1
ATOM 2212 O O . ILE A 1 274 ? 6.167 1.094 -19.976 1.00 98.88 274 ILE A O 1
ATOM 2216 N N . HIS A 1 275 ? 5.912 3.021 -21.123 1.00 98.81 275 HIS A N 1
ATOM 2217 C CA . HIS A 1 275 ? 7.289 3.100 -21.609 1.00 98.81 275 HIS A CA 1
ATOM 2218 C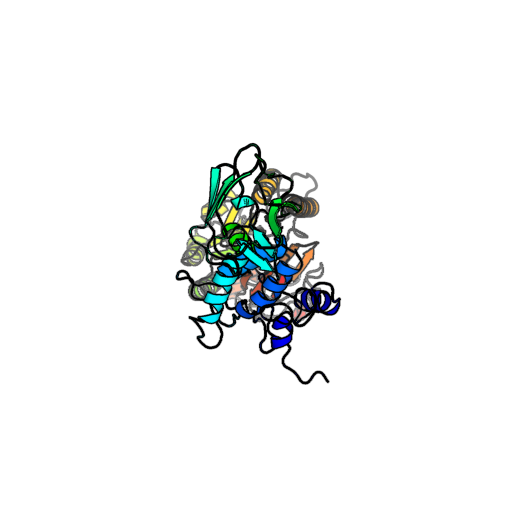 C . HIS A 1 275 ? 7.997 4.333 -21.038 1.00 98.81 275 HIS A C 1
ATOM 2220 O O . HIS A 1 275 ? 7.374 5.390 -20.927 1.00 98.81 275 HIS A O 1
ATOM 2226 N N . LEU A 1 276 ? 9.284 4.216 -20.696 1.00 98.81 276 LEU A N 1
ATOM 2227 C CA . LEU A 1 276 ? 10.065 5.286 -20.054 1.00 98.81 276 LEU A CA 1
ATOM 2228 C C . LEU A 1 276 ? 10.830 6.180 -21.043 1.00 98.81 276 LEU A C 1
ATOM 2230 O O . LEU A 1 276 ? 11.862 6.730 -20.689 1.00 98.81 276 LEU A O 1
ATOM 2234 N N . GLY A 1 277 ? 10.308 6.367 -22.256 1.00 98.00 277 GLY A N 1
ATOM 2235 C CA . GLY A 1 277 ? 10.913 7.221 -23.289 1.00 98.00 277 GLY A CA 1
ATOM 2236 C C . GLY A 1 277 ? 11.832 6.501 -24.274 1.00 98.00 277 GLY A C 1
ATOM 2237 O O . GLY A 1 277 ? 11.999 5.280 -24.206 1.00 98.00 277 GLY A O 1
ATOM 2238 N N . ASP A 1 278 ? 12.342 7.278 -25.231 1.00 98.62 278 ASP A N 1
ATOM 2239 C CA . ASP A 1 278 ? 13.144 6.833 -26.377 1.00 98.62 278 ASP A CA 1
ATOM 2240 C C . ASP A 1 278 ? 12.449 5.703 -27.150 1.00 98.62 278 ASP A C 1
ATOM 2242 O O . ASP A 1 278 ? 12.944 4.590 -27.375 1.00 98.62 278 ASP A O 1
ATOM 2246 N N . PHE A 1 279 ? 11.210 6.012 -27.515 1.00 98.62 279 PHE A N 1
ATOM 2247 C CA . PHE A 1 279 ? 10.266 5.114 -28.140 1.00 98.62 279 PHE A CA 1
ATOM 2248 C C . PHE A 1 279 ? 10.360 5.178 -29.666 1.00 98.62 279 PHE A C 1
ATOM 2250 O O . PHE A 1 279 ? 10.802 4.215 -30.303 1.00 98.62 279 PHE A O 1
ATOM 2257 N N . CYS A 1 280 ? 9.945 6.299 -30.264 1.00 98.44 280 CYS A N 1
ATOM 2258 C CA . CYS A 1 280 ? 10.033 6.528 -31.710 1.00 98.44 280 CYS A CA 1
ATOM 2259 C C . CYS A 1 280 ? 9.839 8.002 -32.089 1.00 98.44 280 CYS A C 1
ATOM 2261 O O . CYS A 1 280 ? 9.044 8.717 -31.482 1.00 98.44 280 CYS A O 1
ATOM 2263 N N . GLN A 1 281 ? 10.467 8.450 -33.171 1.00 98.00 281 GLN A N 1
ATOM 2264 C CA . GLN A 1 281 ? 10.246 9.803 -33.689 1.00 98.00 281 GLN A CA 1
ATOM 2265 C C . GLN A 1 281 ? 8.813 9.964 -34.241 1.00 98.00 281 GLN A C 1
ATOM 2267 O O . GLN A 1 281 ? 8.276 9.019 -34.837 1.00 98.00 281 GLN A O 1
ATOM 2272 N N . PRO A 1 282 ? 8.187 11.153 -34.133 1.00 97.25 282 PRO A N 1
ATOM 2273 C CA . PRO A 1 282 ? 6.810 11.409 -34.566 1.00 97.25 282 PRO A CA 1
ATOM 2274 C C . PRO A 1 282 ? 6.673 11.623 -36.088 1.00 97.25 282 PRO A C 1
ATOM 2276 O O . PRO A 1 282 ? 6.069 12.584 -36.570 1.00 97.25 282 PRO A O 1
ATOM 2279 N N . ILE A 1 283 ? 7.210 10.689 -36.868 1.00 97.31 283 ILE A N 1
ATOM 2280 C CA . ILE A 1 283 ? 7.177 10.669 -38.335 1.00 97.31 283 ILE A CA 1
ATOM 2281 C C . ILE A 1 283 ? 6.161 9.661 -38.866 1.00 97.31 283 ILE A C 1
ATOM 2283 O O . ILE A 1 283 ? 5.873 8.644 -38.239 1.00 97.31 283 ILE A O 1
ATOM 2287 N N . ALA A 1 284 ? 5.632 9.918 -40.067 1.00 97.25 284 ALA A N 1
ATOM 2288 C CA . ALA A 1 284 ? 4.558 9.118 -40.664 1.00 97.25 284 ALA A CA 1
ATOM 2289 C C . ALA A 1 284 ? 4.868 7.609 -40.719 1.00 97.25 284 ALA A C 1
ATOM 2291 O O . ALA A 1 284 ? 3.986 6.800 -40.442 1.00 97.25 284 ALA A O 1
ATOM 2292 N N . LYS A 1 285 ? 6.127 7.230 -40.987 1.00 96.31 285 LYS A N 1
ATOM 2293 C CA . LYS A 1 285 ? 6.567 5.824 -41.037 1.00 96.31 285 LYS A CA 1
ATOM 2294 C C . LYS A 1 285 ? 6.407 5.078 -39.697 1.00 96.31 285 LYS A C 1
ATOM 2296 O O . LYS A 1 285 ? 6.277 3.863 -39.698 1.00 96.31 285 LYS A O 1
ATOM 2301 N N . ASN A 1 286 ? 6.388 5.787 -38.564 1.00 98.25 286 ASN A N 1
ATOM 2302 C CA . ASN A 1 286 ? 6.285 5.191 -37.226 1.00 98.25 286 ASN A CA 1
ATOM 2303 C C . ASN A 1 286 ? 4.825 5.031 -36.755 1.00 98.25 286 ASN A C 1
ATOM 2305 O O . ASN A 1 286 ? 4.577 4.590 -35.634 1.00 98.25 286 ASN A O 1
ATOM 2309 N N . ARG A 1 287 ? 3.832 5.362 -37.597 1.00 98.00 287 ARG A N 1
ATOM 2310 C CA . ARG A 1 287 ? 2.406 5.202 -37.261 1.00 98.00 287 ARG A CA 1
ATOM 2311 C C . ARG A 1 287 ? 2.013 3.747 -37.031 1.00 98.00 287 ARG A C 1
ATOM 2313 O O . ARG A 1 287 ? 1.272 3.475 -36.093 1.00 98.00 287 ARG A O 1
ATOM 2320 N N . GLU A 1 288 ? 2.521 2.829 -37.848 1.00 98.06 288 GLU A N 1
ATOM 2321 C CA . GLU A 1 288 ? 2.247 1.396 -37.690 1.00 98.06 288 GLU A CA 1
ATOM 2322 C C . GLU A 1 288 ? 2.855 0.857 -36.390 1.00 98.06 288 GLU A C 1
ATOM 2324 O O . GLU A 1 288 ? 2.177 0.159 -35.640 1.00 98.06 288 GLU A O 1
ATOM 2329 N N . PHE A 1 289 ? 4.078 1.281 -36.057 1.00 98.75 289 PHE A N 1
ATOM 2330 C CA . PHE A 1 289 ? 4.729 0.951 -34.789 1.00 98.75 289 PHE A CA 1
ATOM 2331 C C . PHE A 1 289 ? 3.929 1.440 -33.572 1.00 98.75 289 PHE A C 1
ATOM 2333 O O . PHE A 1 289 ? 3.658 0.672 -32.650 1.00 98.75 289 PHE A O 1
ATOM 2340 N N . LEU A 1 290 ? 3.464 2.694 -33.592 1.00 98.62 290 LEU A N 1
ATOM 2341 C CA . LEU A 1 290 ? 2.561 3.211 -32.560 1.00 98.62 290 LEU A CA 1
ATOM 2342 C C . LEU A 1 290 ? 1.236 2.424 -32.510 1.00 98.62 290 LEU A C 1
ATOM 2344 O O . LEU A 1 290 ? 0.670 2.226 -31.435 1.00 98.62 290 LEU A O 1
ATOM 2348 N N . GLY A 1 291 ? 0.752 1.940 -33.656 1.00 98.75 291 GLY A N 1
ATOM 2349 C CA . GLY A 1 291 ? -0.400 1.043 -33.753 1.00 98.75 291 GLY A CA 1
ATOM 2350 C C . GLY A 1 291 ? -0.222 -0.255 -32.959 1.00 98.75 291 GLY A C 1
ATOM 2351 O O . GLY A 1 291 ? -1.165 -0.688 -32.298 1.00 98.75 291 GLY A O 1
ATOM 2352 N N . ILE A 1 292 ? 0.988 -0.828 -32.940 1.00 98.88 292 ILE A N 1
ATOM 2353 C CA . ILE A 1 292 ? 1.311 -2.015 -32.130 1.00 98.88 292 ILE A CA 1
ATOM 2354 C C . ILE A 1 292 ? 1.129 -1.696 -30.645 1.00 98.88 292 ILE A C 1
ATOM 2356 O O . ILE A 1 292 ? 0.408 -2.416 -29.957 1.00 98.88 292 ILE A O 1
ATOM 2360 N N . TRP A 1 293 ? 1.699 -0.590 -30.154 1.00 98.75 293 TRP A N 1
ATOM 2361 C CA . TRP A 1 293 ? 1.504 -0.153 -28.764 1.00 98.75 293 TRP A CA 1
ATOM 2362 C C . TRP A 1 293 ? 0.022 0.041 -28.431 1.00 98.75 293 TRP A C 1
ATOM 2364 O O . TRP A 1 293 ? -0.467 -0.448 -27.413 1.00 98.75 293 TRP A O 1
ATOM 2374 N N . ASN A 1 294 ? -0.715 0.692 -29.332 1.00 98.56 294 ASN A N 1
ATOM 2375 C CA . ASN A 1 294 ? -2.139 0.967 -29.167 1.00 98.56 294 ASN A CA 1
ATOM 2376 C C . ASN A 1 294 ? -3.039 -0.274 -29.234 1.00 98.56 294 ASN A C 1
ATOM 2378 O O . ASN A 1 294 ? -4.204 -0.179 -28.851 1.00 98.56 294 ASN A O 1
ATOM 2382 N N . SER A 1 295 ? -2.517 -1.423 -29.670 1.00 98.56 295 SER A N 1
ATOM 2383 C CA . SER A 1 295 ? -3.270 -2.680 -29.707 1.00 98.56 295 SER A CA 1
ATOM 2384 C C . SER A 1 295 ? -3.420 -3.358 -28.338 1.00 98.56 295 SER A C 1
ATOM 2386 O O . SER A 1 295 ? -4.293 -4.211 -28.183 1.00 98.56 295 SER A O 1
ATOM 2388 N N . PHE A 1 296 ? -2.635 -2.966 -27.322 1.00 98.44 296 PHE A N 1
ATOM 2389 C CA . PHE A 1 296 ? -2.846 -3.445 -25.951 1.00 98.44 296 PHE A CA 1
ATOM 2390 C C . PHE A 1 296 ? -4.201 -2.938 -25.419 1.00 98.44 296 PHE A C 1
ATOM 2392 O O . PHE A 1 296 ? -4.404 -1.728 -25.403 1.00 98.44 296 PHE A O 1
ATOM 2399 N N . PRO A 1 297 ? -5.124 -3.791 -24.934 1.00 96.44 297 PRO A N 1
ATOM 2400 C CA . PRO A 1 297 ? -6.489 -3.368 -24.591 1.00 96.44 297 PRO A CA 1
ATOM 2401 C C . PRO A 1 297 ? -6.607 -2.525 -23.307 1.00 96.44 297 PRO A C 1
ATOM 2403 O O . PRO A 1 297 ? -7.649 -1.912 -23.079 1.00 96.44 297 PRO A O 1
ATOM 2406 N N . GLY A 1 298 ? -5.575 -2.496 -22.457 1.00 96.69 298 GLY A N 1
ATOM 2407 C CA . GLY A 1 298 ? -5.592 -1.794 -21.169 1.00 96.69 298 GLY A CA 1
ATOM 2408 C C . GLY A 1 298 ? -5.110 -0.342 -21.227 1.00 96.69 298 GLY A C 1
ATOM 2409 O O . GLY A 1 298 ? -4.865 0.221 -22.294 1.00 96.69 298 GLY A O 1
ATOM 2410 N N . ALA A 1 299 ? -4.961 0.277 -20.053 1.00 98.44 299 ALA A N 1
ATOM 2411 C CA . ALA A 1 299 ? -4.422 1.630 -19.943 1.00 98.44 299 ALA A CA 1
ATOM 2412 C C . ALA A 1 299 ? -2.942 1.670 -20.358 1.00 98.44 299 ALA A C 1
ATOM 2414 O O . ALA A 1 299 ? -2.168 0.780 -20.010 1.00 98.44 299 ALA A O 1
ATOM 2415 N N . ARG A 1 300 ? -2.559 2.721 -21.088 1.00 98.25 300 ARG A N 1
ATOM 2416 C CA . ARG A 1 300 ? -1.219 2.917 -21.649 1.00 98.25 300 ARG A CA 1
ATOM 2417 C C . ARG A 1 300 ? -0.721 4.312 -21.307 1.00 98.25 300 ARG A C 1
ATOM 2419 O O . ARG A 1 300 ? -1.468 5.281 -21.453 1.00 98.25 300 ARG A O 1
ATOM 2426 N N . TYR A 1 301 ? 0.530 4.409 -20.884 1.00 98.81 301 TYR A N 1
ATOM 2427 C CA . TYR A 1 301 ? 1.168 5.669 -20.523 1.00 98.81 301 TYR A CA 1
ATOM 2428 C C . TYR A 1 301 ? 2.492 5.851 -21.255 1.00 98.81 301 TYR A C 1
ATOM 2430 O O . TYR A 1 301 ? 3.175 4.889 -21.604 1.00 98.81 301 TYR A O 1
ATOM 2438 N N . HIS A 1 302 ? 2.828 7.112 -21.485 1.00 98.69 302 HIS A N 1
ATOM 2439 C CA . HIS A 1 302 ? 3.982 7.534 -22.264 1.00 98.69 302 HIS A CA 1
ATOM 2440 C C . HIS A 1 302 ? 4.825 8.486 -21.424 1.00 98.69 302 HIS A C 1
ATOM 2442 O O . HIS A 1 302 ? 4.280 9.458 -20.891 1.00 98.69 302 HIS A O 1
ATOM 2448 N N . VAL A 1 303 ? 6.124 8.214 -21.334 1.00 98.75 303 VAL A N 1
ATOM 2449 C CA . VAL A 1 303 ? 7.152 9.155 -20.873 1.00 98.75 303 VAL A CA 1
ATOM 2450 C C . VAL A 1 303 ? 7.927 9.609 -22.108 1.00 98.75 303 VAL A C 1
ATOM 2452 O O . VAL A 1 303 ? 8.192 8.790 -22.986 1.00 98.75 303 VAL A O 1
ATOM 2455 N N . LEU A 1 304 ? 8.265 10.896 -22.202 1.00 98.50 304 LEU A N 1
ATOM 2456 C CA . LEU A 1 304 ? 9.078 11.414 -23.306 1.00 98.50 304 LEU A CA 1
ATOM 2457 C C . LEU A 1 304 ? 10.562 11.164 -23.028 1.00 98.50 304 LEU A C 1
ATOM 2459 O O . LEU A 1 304 ? 11.056 11.547 -21.965 1.00 98.50 304 LEU A O 1
ATOM 2463 N N . GLY A 1 305 ? 11.271 10.572 -23.984 1.00 98.12 305 GLY A N 1
ATOM 2464 C CA . GLY A 1 305 ? 12.731 10.505 -23.994 1.00 98.12 305 GLY A CA 1
ATOM 2465 C C . GLY A 1 305 ? 13.355 11.540 -24.918 1.00 98.12 305 GLY A C 1
ATOM 2466 O O . GLY A 1 305 ? 12.672 12.180 -25.720 1.00 98.12 305 GLY A O 1
ATOM 2467 N N . ASN A 1 306 ? 14.663 11.745 -24.791 1.00 96.31 306 ASN A N 1
ATOM 2468 C CA . ASN A 1 306 ? 15.343 12.801 -25.536 1.00 96.31 306 ASN A CA 1
ATOM 2469 C C . ASN A 1 306 ? 15.398 12.520 -27.043 1.00 96.31 306 ASN A C 1
ATOM 2471 O O . ASN A 1 306 ? 15.357 13.474 -27.823 1.00 96.31 306 ASN A O 1
ATOM 2475 N N . HIS A 1 307 ? 15.431 11.249 -27.454 1.00 97.44 307 HIS A N 1
ATOM 2476 C CA . HIS A 1 307 ? 15.429 10.858 -28.865 1.00 97.44 307 HIS A CA 1
ATOM 2477 C C . HIS A 1 307 ? 14.035 10.920 -29.509 1.00 97.44 307 HIS A C 1
ATOM 2479 O O . HIS A 1 307 ? 13.925 10.958 -30.736 1.00 97.44 307 HIS A O 1
ATOM 2485 N N . ASP A 1 308 ? 12.959 11.036 -28.723 1.00 97.75 308 ASP A N 1
ATOM 2486 C CA . ASP A 1 308 ? 11.596 11.182 -29.261 1.00 97.75 308 ASP A CA 1
ATOM 2487 C C . ASP A 1 308 ? 11.370 12.540 -29.959 1.00 97.75 308 ASP A C 1
ATOM 2489 O O . ASP A 1 308 ? 10.376 12.730 -30.667 1.00 97.75 308 ASP A O 1
ATOM 2493 N N . MET A 1 309 ? 12.291 13.494 -29.775 1.00 95.44 309 MET A N 1
ATOM 2494 C CA . MET A 1 309 ? 12.296 14.807 -30.432 1.00 95.44 309 MET A CA 1
ATOM 2495 C C . MET A 1 309 ? 13.333 14.926 -31.566 1.00 95.44 309 MET A C 1
ATOM 2497 O O . MET A 1 309 ? 13.447 15.991 -32.186 1.00 95.44 309 MET A O 1
ATOM 2501 N N . ASP A 1 310 ? 14.090 13.865 -31.863 1.00 95.69 310 ASP A N 1
ATOM 2502 C CA . ASP A 1 310 ? 15.090 13.874 -32.937 1.00 95.69 310 ASP A CA 1
ATOM 2503 C C . ASP A 1 310 ? 14.467 14.217 -34.294 1.00 95.69 310 ASP A C 1
ATOM 2505 O O . ASP A 1 310 ? 13.346 13.830 -34.599 1.00 95.69 310 ASP A O 1
ATOM 2509 N N . GLY A 1 311 ? 15.199 14.946 -35.138 1.00 92.25 311 GLY A N 1
ATOM 2510 C CA . GLY A 1 311 ? 14.656 15.476 -36.397 1.00 92.25 311 GLY A CA 1
ATOM 2511 C C . GLY A 1 311 ? 13.957 16.833 -36.250 1.00 92.25 311 GLY A C 1
ATOM 2512 O O . GLY A 1 311 ? 13.392 17.335 -37.219 1.00 92.25 311 GLY A O 1
ATOM 2513 N N . GLY A 1 312 ? 14.043 17.457 -35.069 1.00 92.25 312 GLY A N 1
ATOM 2514 C CA . GLY A 1 312 ? 13.566 18.822 -34.823 1.00 92.25 312 GLY A CA 1
ATOM 2515 C C . GLY A 1 312 ? 12.109 18.907 -34.370 1.00 92.25 312 GLY A C 1
ATOM 2516 O O . GLY A 1 312 ? 11.494 19.968 -34.492 1.00 92.25 312 GLY A O 1
ATOM 2517 N N . PHE A 1 313 ? 11.546 17.814 -33.853 1.00 95.88 313 PHE A N 1
ATOM 2518 C CA . PHE A 1 313 ? 10.172 17.796 -33.360 1.00 95.88 313 PHE A CA 1
ATOM 2519 C C . PHE A 1 313 ? 10.047 18.479 -32.000 1.00 95.88 313 PHE A C 1
ATOM 2521 O O . PHE A 1 313 ? 10.931 18.420 -31.146 1.00 95.88 313 PHE A O 1
ATOM 2528 N N . SER A 1 314 ? 8.910 19.138 -31.784 1.00 95.44 314 SER A N 1
ATOM 2529 C CA . SER A 1 314 ? 8.579 19.707 -30.481 1.00 95.44 314 SER A CA 1
ATOM 2530 C C . SER A 1 314 ? 7.946 18.647 -29.580 1.00 95.44 314 SER A C 1
ATOM 2532 O O . SER A 1 314 ? 7.244 17.755 -30.059 1.00 95.44 314 SER A O 1
ATOM 2534 N N . ARG A 1 315 ? 8.091 18.809 -28.260 1.00 95.00 315 ARG A N 1
ATOM 2535 C CA . ARG A 1 315 ? 7.415 17.966 -27.256 1.00 95.00 315 ARG A CA 1
ATOM 2536 C C . ARG A 1 315 ? 5.902 17.897 -27.492 1.00 95.00 315 ARG A C 1
ATOM 2538 O O . ARG A 1 315 ? 5.315 16.831 -27.380 1.00 95.00 315 ARG A O 1
ATOM 2545 N N . ASP A 1 316 ? 5.275 19.015 -27.872 1.00 96.88 316 ASP A N 1
ATOM 2546 C CA . ASP A 1 316 ? 3.836 19.066 -28.179 1.00 96.88 316 ASP A CA 1
ATOM 2547 C C . ASP A 1 316 ? 3.467 18.202 -29.390 1.00 96.88 316 ASP A C 1
ATOM 2549 O O . ASP A 1 316 ? 2.451 17.500 -29.371 1.00 96.88 316 ASP A O 1
ATOM 2553 N N . SER A 1 317 ? 4.305 18.209 -30.432 1.00 97.12 317 SER A N 1
ATOM 2554 C CA . SER A 1 317 ? 4.098 17.354 -31.602 1.00 97.12 317 SER A CA 1
ATOM 2555 C C . SER A 1 317 ? 4.275 15.871 -31.269 1.00 97.12 317 SER A C 1
ATOM 2557 O O . SER A 1 317 ? 3.470 15.061 -31.722 1.00 97.12 317 SER A O 1
ATOM 2559 N N . THR A 1 318 ? 5.237 15.520 -30.409 1.00 97.94 318 THR A N 1
ATOM 2560 C CA . THR A 1 318 ? 5.458 14.143 -29.942 1.00 97.94 318 THR A CA 1
ATOM 2561 C C . THR A 1 318 ? 4.302 13.648 -29.066 1.00 97.94 318 THR A C 1
ATOM 2563 O O . THR A 1 318 ? 3.746 12.583 -29.333 1.00 97.94 318 THR A O 1
ATOM 2566 N N . VAL A 1 319 ? 3.852 14.450 -28.091 1.00 98.19 319 VAL A N 1
ATOM 2567 C CA . VAL A 1 319 ? 2.671 14.150 -27.253 1.00 98.19 319 VAL A CA 1
ATOM 2568 C C . VAL A 1 319 ? 1.439 13.904 -28.122 1.00 98.19 319 VAL A C 1
ATOM 2570 O O . VAL A 1 319 ? 0.744 12.901 -27.947 1.00 98.19 319 VAL A O 1
ATOM 2573 N N . SER A 1 320 ? 1.204 14.783 -29.100 1.00 98.25 320 SER A N 1
ATOM 2574 C CA . SER A 1 320 ? 0.085 14.654 -30.038 1.00 98.25 320 SER A CA 1
ATOM 2575 C C . SER A 1 320 ? 0.221 13.418 -30.926 1.00 98.25 320 SER A C 1
ATOM 2577 O O . SER A 1 320 ? -0.768 12.744 -31.201 1.00 98.25 320 SER A O 1
ATOM 2579 N N . PHE A 1 321 ? 1.440 13.097 -31.374 1.00 98.50 321 PHE A N 1
ATOM 2580 C CA . PHE A 1 321 ? 1.700 11.929 -32.206 1.00 98.50 321 PHE A CA 1
ATOM 2581 C C . PHE A 1 321 ? 1.403 10.630 -31.455 1.00 98.50 321 PHE A C 1
ATOM 2583 O O . PHE A 1 321 ? 0.768 9.765 -32.052 1.00 98.50 321 PHE A O 1
ATOM 2590 N N . TYR A 1 322 ? 1.811 10.511 -30.186 1.00 98.25 322 TYR A N 1
ATOM 2591 C CA . TYR A 1 322 ? 1.533 9.342 -29.342 1.00 98.25 322 TYR A CA 1
ATOM 2592 C C . TYR A 1 322 ? 0.084 9.262 -28.859 1.00 98.25 322 TYR A C 1
ATOM 2594 O O . TYR A 1 322 ? -0.390 8.170 -28.557 1.00 98.25 322 TYR A O 1
ATOM 2602 N N . GLY A 1 323 ? -0.621 10.394 -28.777 1.00 97.38 323 GLY A N 1
ATOM 2603 C CA . GLY A 1 323 ? -1.882 10.470 -28.036 1.00 97.38 323 GLY A CA 1
ATOM 2604 C C . GLY A 1 323 ? -1.657 10.403 -26.521 1.00 97.38 323 GLY A C 1
ATOM 2605 O O . GLY A 1 323 ? -2.491 9.871 -25.790 1.00 97.38 323 GLY A O 1
ATOM 2606 N N . ALA A 1 324 ? -0.511 10.904 -26.049 1.00 96.88 324 ALA A N 1
ATOM 2607 C CA . ALA A 1 324 ? -0.176 10.948 -24.631 1.00 96.88 324 ALA A CA 1
ATOM 2608 C C . ALA A 1 324 ? -1.033 11.989 -23.887 1.00 96.88 324 ALA A C 1
ATOM 2610 O O . ALA A 1 324 ? -1.503 12.965 -24.469 1.00 96.88 324 ALA A O 1
ATOM 2611 N N . LYS A 1 325 ? -1.207 11.808 -22.571 1.00 96.94 325 LYS A N 1
ATOM 2612 C CA . LYS A 1 325 ? -2.009 12.721 -21.732 1.00 96.94 325 LYS A CA 1
ATOM 2613 C C . LYS A 1 325 ? -1.432 14.139 -21.636 1.00 96.94 325 LYS A C 1
ATOM 2615 O O . LYS A 1 325 ? -2.175 15.079 -21.374 1.00 96.94 325 LYS A O 1
ATOM 2620 N N . GLY A 1 326 ? -0.123 14.281 -21.809 1.00 97.94 326 GLY A N 1
ATOM 2621 C CA . GLY A 1 326 ? 0.611 15.535 -21.690 1.00 97.94 326 GLY A CA 1
ATOM 2622 C C . GLY A 1 326 ? 2.116 15.281 -21.633 1.00 97.94 326 GLY A C 1
ATOM 2623 O O . GLY A 1 326 ? 2.549 14.132 -21.710 1.00 97.94 326 GLY A O 1
ATOM 2624 N N . LYS A 1 327 ? 2.900 16.354 -21.479 1.00 97.69 327 LYS A N 1
ATOM 2625 C CA . LYS A 1 327 ? 4.362 16.284 -21.274 1.00 97.69 327 LYS A CA 1
ATOM 2626 C C . LYS A 1 327 ? 4.689 15.680 -19.907 1.00 97.69 327 LYS A C 1
ATOM 2628 O O . LYS A 1 327 ? 5.495 14.769 -19.797 1.00 97.69 327 LYS A O 1
ATOM 2633 N N . PHE A 1 328 ? 3.976 16.152 -18.891 1.00 98.50 328 PHE A N 1
ATOM 2634 C CA . PHE A 1 328 ? 3.972 15.642 -17.528 1.00 98.50 328 PHE A CA 1
ATOM 2635 C C . PHE A 1 328 ? 2.523 15.584 -17.034 1.00 98.50 328 PHE A C 1
ATOM 2637 O O . PHE A 1 328 ? 1.688 16.393 -17.449 1.00 98.50 328 PHE A O 1
ATOM 2644 N N . TYR A 1 329 ? 2.192 14.586 -16.219 1.00 98.75 329 TYR A N 1
ATOM 2645 C CA . TYR A 1 329 ? 0.836 14.343 -15.716 1.00 98.75 329 TYR A CA 1
ATOM 2646 C C . TYR A 1 329 ? 0.860 13.336 -14.563 1.00 98.75 329 TYR A C 1
ATOM 2648 O O . TYR A 1 329 ? 1.854 12.642 -14.361 1.00 98.75 329 TYR A O 1
ATOM 2656 N N . SER A 1 330 ? -0.247 13.218 -13.833 1.00 98.75 330 SER A N 1
ATOM 2657 C CA . SER A 1 330 ? -0.410 12.239 -12.757 1.00 98.75 330 SER A CA 1
ATOM 2658 C C . SER A 1 330 ? -1.721 11.459 -12.886 1.00 98.75 330 SER A C 1
ATOM 2660 O O . SER A 1 330 ? -2.621 11.828 -13.653 1.00 98.75 330 SER A O 1
ATOM 2662 N N . PHE A 1 331 ? -1.810 10.318 -12.205 1.00 98.62 331 PHE A N 1
ATOM 2663 C CA . PHE A 1 331 ? -3.020 9.501 -12.114 1.00 98.62 331 PHE A CA 1
ATOM 2664 C C . PHE A 1 331 ? -2.973 8.566 -10.903 1.00 98.62 331 PHE A C 1
ATOM 2666 O O . PHE A 1 331 ? -1.903 8.139 -10.482 1.00 98.62 331 PHE A O 1
ATOM 2673 N N . ASP A 1 332 ? -4.148 8.182 -10.410 1.00 98.38 332 ASP A N 1
ATOM 2674 C CA . ASP A 1 332 ? -4.283 7.170 -9.361 1.00 98.38 332 ASP A CA 1
ATOM 2675 C C . ASP A 1 332 ? -4.630 5.805 -9.964 1.00 98.38 332 ASP A C 1
ATOM 2677 O O . ASP A 1 332 ? -5.371 5.696 -10.953 1.00 98.38 332 ASP A O 1
ATOM 2681 N N . ARG A 1 333 ? -4.111 4.741 -9.351 1.00 97.75 333 ARG A N 1
ATOM 2682 C CA . ARG A 1 333 ? -4.521 3.358 -9.613 1.00 97.75 333 ARG A CA 1
ATOM 2683 C C . ARG A 1 333 ? -4.355 2.555 -8.330 1.00 97.75 333 ARG A C 1
ATOM 2685 O O . ARG A 1 333 ? -3.280 2.576 -7.742 1.00 97.75 333 ARG A O 1
ATOM 2692 N N . GLY A 1 334 ? -5.400 1.835 -7.921 1.00 94.31 334 GLY A N 1
ATOM 2693 C CA . GLY A 1 334 ? -5.405 1.136 -6.633 1.00 94.31 334 GLY A CA 1
ATOM 2694 C C . GLY A 1 334 ? -5.105 2.104 -5.487 1.00 94.31 334 GLY A C 1
ATOM 2695 O O . GLY A 1 334 ? -5.628 3.214 -5.472 1.00 94.31 334 GLY A O 1
ATOM 2696 N N . ASP A 1 335 ? -4.217 1.699 -4.583 1.00 93.75 335 ASP A N 1
ATOM 2697 C CA . ASP A 1 335 ? -3.781 2.514 -3.445 1.00 93.75 335 ASP A CA 1
ATOM 2698 C C . ASP A 1 335 ? -2.493 3.313 -3.720 1.00 93.75 335 ASP A C 1
ATOM 2700 O O . ASP A 1 335 ? -1.795 3.692 -2.780 1.00 93.75 335 ASP A O 1
ATOM 2704 N N . PHE A 1 336 ? -2.166 3.571 -4.992 1.00 98.00 336 PHE A N 1
ATOM 2705 C CA . PHE A 1 336 ? -0.939 4.254 -5.410 1.00 98.00 336 PHE A CA 1
ATOM 2706 C C . PHE A 1 336 ? -1.222 5.456 -6.312 1.00 98.00 336 PHE A C 1
ATOM 2708 O O . PHE A 1 336 ? -2.117 5.434 -7.163 1.00 98.00 336 PHE A O 1
ATOM 2715 N N . HIS A 1 337 ? -0.391 6.482 -6.146 1.00 98.75 337 HIS A N 1
ATOM 2716 C CA . HIS A 1 337 ? -0.347 7.652 -7.010 1.00 98.75 337 HIS A CA 1
ATOM 2717 C C . HIS A 1 337 ? 0.833 7.537 -7.980 1.00 98.75 337 HIS A C 1
ATOM 2719 O O . HIS A 1 337 ? 1.925 7.122 -7.593 1.00 98.75 337 HIS A O 1
ATOM 2725 N N . PHE A 1 338 ? 0.637 7.902 -9.241 1.00 98.88 338 PHE A N 1
ATOM 2726 C CA . PHE A 1 338 ? 1.661 7.813 -10.277 1.00 98.88 338 PHE A CA 1
ATOM 2727 C C . PHE A 1 338 ? 1.871 9.167 -10.935 1.00 98.88 338 PHE A C 1
ATOM 2729 O O . PHE A 1 338 ? 0.910 9.835 -11.311 1.00 98.88 338 PHE A O 1
ATOM 2736 N N . VAL A 1 339 ? 3.133 9.533 -11.127 1.00 98.94 339 VAL A N 1
ATOM 2737 C CA . VAL A 1 339 ? 3.560 10.799 -11.723 1.00 98.94 339 VAL A CA 1
ATOM 2738 C C . VAL A 1 339 ? 4.462 10.505 -12.911 1.00 98.94 339 VAL A C 1
ATOM 2740 O O . VAL A 1 339 ? 5.403 9.728 -12.800 1.00 98.94 339 VAL A O 1
ATOM 2743 N N . VAL A 1 340 ? 4.206 11.155 -14.040 1.00 98.94 340 VAL A N 1
ATOM 2744 C CA . VAL A 1 340 ? 5.068 11.156 -15.223 1.00 98.94 340 VAL A CA 1
ATOM 2745 C C . VAL A 1 340 ? 5.666 12.547 -15.384 1.00 98.94 340 VAL A C 1
ATOM 2747 O O . VAL A 1 340 ? 4.923 13.529 -15.413 1.00 98.94 340 VAL A O 1
ATOM 2750 N N . LEU A 1 341 ? 6.992 12.620 -15.492 1.00 98.81 341 LEU A N 1
ATOM 2751 C CA . LEU A 1 341 ? 7.758 13.854 -15.659 1.00 98.81 341 LEU A CA 1
ATOM 2752 C C . LEU A 1 341 ? 8.415 13.924 -17.041 1.00 98.81 341 LEU A C 1
ATOM 2754 O O . LEU A 1 341 ? 8.894 12.918 -17.567 1.00 98.81 341 LEU A O 1
ATOM 2758 N N . ASP A 1 342 ? 8.506 15.139 -17.577 1.00 98.25 342 ASP A N 1
ATOM 2759 C CA . ASP A 1 342 ? 9.323 15.461 -18.745 1.00 98.25 342 ASP A CA 1
ATOM 2760 C C . ASP A 1 342 ? 10.640 16.084 -18.281 1.00 98.25 342 ASP A C 1
ATOM 2762 O O . ASP A 1 342 ? 10.702 17.261 -17.927 1.00 98.25 342 ASP A O 1
ATOM 2766 N N . ALA A 1 343 ? 11.701 15.285 -18.286 1.00 97.06 343 ALA A N 1
ATOM 2767 C CA . ALA A 1 343 ? 13.043 15.718 -17.914 1.00 97.06 343 ALA A CA 1
ATOM 2768 C C . ALA A 1 343 ? 13.856 16.267 -19.105 1.00 97.06 343 ALA A C 1
ATOM 2770 O O . ALA A 1 343 ? 15.053 16.515 -18.969 1.00 97.06 343 ALA A O 1
ATOM 2771 N N . ASN A 1 344 ? 13.220 16.507 -20.258 1.00 96.06 344 ASN A N 1
ATOM 2772 C CA . ASN A 1 344 ? 13.870 16.979 -21.482 1.00 96.06 344 ASN A CA 1
ATOM 2773 C C . ASN A 1 344 ? 13.769 18.501 -21.679 1.00 96.06 344 ASN A C 1
ATOM 2775 O O . ASN A 1 344 ? 13.930 18.989 -22.806 1.00 96.06 344 ASN A O 1
ATOM 2779 N N . GLU A 1 345 ? 13.437 19.286 -20.650 1.00 95.94 345 GLU A N 1
ATOM 2780 C CA . GLU A 1 345 ? 13.359 20.741 -20.793 1.00 95.94 345 GLU A CA 1
ATOM 2781 C C . GLU A 1 345 ? 14.751 21.365 -20.965 1.00 95.94 345 GLU A C 1
ATOM 2783 O O . GLU A 1 345 ? 15.785 20.789 -20.620 1.00 95.94 345 GLU A O 1
ATOM 2788 N N . VAL A 1 346 ? 14.794 22.558 -21.560 1.00 93.94 346 VAL A N 1
ATOM 2789 C CA . VAL A 1 346 ? 16.053 23.277 -21.777 1.00 93.94 346 VAL A CA 1
ATOM 2790 C C . VAL A 1 346 ? 16.413 24.024 -20.502 1.00 93.94 346 VAL A C 1
ATOM 2792 O O . VAL A 1 346 ? 15.651 24.874 -20.048 1.00 93.94 346 VAL A O 1
ATOM 2795 N N . ASN A 1 347 ? 17.596 23.746 -19.958 1.00 94.19 347 ASN A N 1
ATOM 2796 C CA . ASN A 1 347 ? 18.155 24.528 -18.864 1.00 94.19 347 ASN A CA 1
ATOM 2797 C C . ASN A 1 347 ? 18.322 25.996 -19.311 1.00 94.19 347 ASN A C 1
ATOM 2799 O O . ASN A 1 347 ? 19.014 26.238 -20.304 1.00 94.19 347 ASN A O 1
ATOM 2803 N N . PRO A 1 348 ? 17.718 26.977 -18.616 1.00 93.00 348 PRO A N 1
ATOM 2804 C CA . PRO A 1 348 ? 17.795 28.384 -19.008 1.00 93.00 348 PRO A CA 1
ATOM 2805 C C . PRO A 1 348 ? 19.193 28.993 -18.815 1.00 93.00 348 PRO A C 1
ATOM 2807 O O . PRO A 1 348 ? 19.439 30.105 -19.280 1.00 93.00 348 PRO A O 1
ATOM 2810 N N . SER A 1 349 ? 20.110 28.296 -18.133 1.00 92.06 349 SER A N 1
ATOM 2811 C CA . SER A 1 349 ? 21.477 28.770 -17.937 1.00 92.06 349 SER A CA 1
ATOM 2812 C C . SER A 1 349 ? 22.216 28.943 -19.274 1.00 92.06 349 SER A C 1
ATOM 2814 O O . SER A 1 349 ? 22.327 27.980 -20.041 1.00 92.06 349 SER A O 1
ATOM 2816 N N . PRO A 1 350 ? 22.831 30.115 -19.533 1.00 88.25 350 PRO A N 1
ATOM 2817 C CA . PRO A 1 350 ? 23.708 30.312 -20.688 1.00 88.25 350 PRO A CA 1
ATOM 2818 C C . PRO A 1 350 ? 24.925 29.375 -20.702 1.00 88.25 350 PRO A C 1
ATOM 2820 O O . PRO A 1 350 ? 25.505 29.144 -21.757 1.00 88.25 350 PRO A O 1
ATOM 2823 N N . SER A 1 351 ? 25.312 28.834 -19.542 1.00 88.81 351 SER A N 1
ATOM 2824 C CA . SER A 1 351 ? 26.426 27.892 -19.385 1.00 88.81 351 SER A CA 1
ATOM 2825 C C . SER A 1 351 ? 25.997 26.420 -19.406 1.00 88.81 351 SER A C 1
ATOM 2827 O O . SER A 1 351 ? 26.769 25.559 -18.979 1.00 88.81 351 SER A O 1
ATOM 2829 N N . ARG A 1 352 ? 24.770 26.112 -19.858 1.00 88.31 352 ARG A N 1
ATOM 2830 C CA . ARG A 1 352 ? 24.279 24.728 -19.907 1.00 88.31 352 ARG A CA 1
ATOM 2831 C C . ARG A 1 352 ? 25.217 23.830 -20.731 1.00 88.31 352 ARG A C 1
ATOM 2833 O O . ARG A 1 352 ? 25.739 24.284 -21.754 1.00 88.31 352 ARG A O 1
ATOM 2840 N N . PRO A 1 353 ? 25.395 22.556 -20.343 1.00 84.44 353 PRO A N 1
ATOM 2841 C CA . PRO A 1 353 ? 26.152 21.606 -21.146 1.00 84.44 353 PRO A CA 1
ATOM 2842 C C . PRO A 1 353 ? 25.596 21.485 -22.572 1.00 84.44 353 PRO A C 1
ATOM 2844 O O . PRO A 1 353 ? 24.386 21.572 -22.800 1.00 84.44 353 PRO A O 1
ATOM 2847 N N . ALA A 1 354 ? 26.489 21.266 -23.538 1.00 86.31 354 ALA A N 1
ATOM 2848 C CA . ALA A 1 354 ? 26.096 20.951 -24.907 1.00 86.31 354 ALA A CA 1
ATOM 2849 C C . ALA A 1 354 ? 25.440 19.557 -24.992 1.00 86.31 354 ALA A C 1
ATOM 2851 O O . ALA A 1 354 ? 25.705 18.677 -24.171 1.00 86.31 354 ALA A O 1
ATOM 2852 N N . GLY A 1 355 ? 24.607 19.352 -26.016 1.00 89.06 355 GLY A N 1
ATOM 2853 C CA . GLY A 1 355 ? 23.895 18.095 -26.264 1.00 89.06 355 GLY A CA 1
ATOM 2854 C C . GLY A 1 355 ? 22.417 18.148 -25.876 1.00 89.06 355 GLY A C 1
ATOM 2855 O O . GLY A 1 355 ? 21.807 19.224 -25.848 1.00 89.06 355 GLY A O 1
ATOM 2856 N N . TYR A 1 356 ? 21.841 16.972 -25.614 1.00 92.50 356 TYR A N 1
ATOM 2857 C CA . TYR A 1 356 ? 20.427 16.835 -25.274 1.00 92.50 356 TYR A CA 1
ATOM 2858 C C . TYR A 1 356 ? 20.055 17.627 -24.018 1.00 92.50 356 TYR A C 1
ATOM 2860 O O . TYR A 1 356 ? 20.793 17.670 -23.027 1.00 92.50 356 TYR A O 1
ATOM 2868 N N . ALA A 1 357 ? 18.889 18.266 -24.100 1.00 94.00 357 ALA A N 1
ATOM 2869 C CA . ALA A 1 357 ? 18.271 18.989 -23.004 1.00 94.00 357 ALA A CA 1
ATOM 2870 C C . ALA A 1 357 ? 17.887 18.007 -21.884 1.00 94.00 357 ALA A C 1
ATOM 2872 O O . ALA A 1 357 ? 17.359 16.935 -22.166 1.00 94.00 357 ALA A O 1
ATOM 2873 N N . ARG A 1 358 ? 18.200 18.366 -20.636 1.00 95.50 358 ARG A N 1
ATOM 2874 C CA . ARG A 1 358 ? 18.096 17.478 -19.470 1.00 95.50 358 ARG A CA 1
ATOM 2875 C C . ARG A 1 358 ? 17.741 18.257 -18.198 1.00 95.50 358 ARG A C 1
ATOM 2877 O O . ARG A 1 358 ? 18.531 18.371 -17.265 1.00 95.50 358 ARG A O 1
ATOM 2884 N N . TYR A 1 359 ? 16.587 18.905 -18.185 1.00 97.50 359 TYR A N 1
ATOM 2885 C CA . TYR A 1 359 ? 16.172 19.804 -17.108 1.00 97.50 359 TYR A CA 1
ATOM 2886 C C . TYR A 1 359 ? 14.680 19.639 -16.816 1.00 97.50 359 TYR A C 1
ATOM 2888 O O . TYR A 1 359 ? 13.909 19.266 -17.699 1.00 97.50 359 TYR A O 1
ATOM 2896 N N . ILE A 1 360 ? 14.277 19.944 -15.582 1.00 98.31 360 ILE A N 1
ATOM 2897 C CA . ILE A 1 360 ? 12.867 20.059 -15.183 1.00 98.31 360 ILE A CA 1
ATOM 2898 C C . ILE A 1 360 ? 12.624 21.503 -14.751 1.00 98.31 360 ILE A C 1
ATOM 2900 O O . ILE A 1 360 ? 13.140 21.946 -13.718 1.00 98.31 360 ILE A O 1
ATOM 2904 N N . GLY A 1 361 ? 11.855 22.248 -15.541 1.00 98.00 361 GLY A N 1
ATOM 2905 C CA . GLY A 1 361 ? 11.626 23.669 -15.333 1.00 98.00 361 GLY A CA 1
ATOM 2906 C C . GLY A 1 361 ? 10.628 24.003 -14.241 1.00 98.00 361 GLY A C 1
ATOM 2907 O O . GLY A 1 361 ? 9.923 23.159 -13.686 1.00 98.00 361 GLY A O 1
ATOM 2908 N N . LYS A 1 362 ? 10.589 25.296 -13.913 1.00 97.88 362 LYS A N 1
ATOM 2909 C CA . LYS A 1 362 ? 9.903 25.801 -12.723 1.00 97.88 362 LYS A CA 1
ATOM 2910 C C . LYS A 1 362 ? 8.399 25.528 -12.727 1.00 97.88 362 LYS A C 1
ATOM 2912 O O . LYS A 1 362 ? 7.844 25.193 -11.686 1.00 97.88 362 LYS A O 1
ATOM 2917 N N . GLU A 1 363 ? 7.760 25.624 -13.891 1.00 97.88 363 GLU A N 1
ATOM 2918 C CA . GLU A 1 363 ? 6.336 25.315 -14.054 1.00 97.88 363 GLU A CA 1
ATOM 2919 C C . GLU A 1 363 ? 6.032 23.867 -13.651 1.00 97.88 363 GLU A C 1
ATOM 2921 O O . GLU A 1 363 ? 5.148 23.622 -12.828 1.00 97.88 363 GLU A O 1
ATOM 2926 N N . GLN A 1 364 ? 6.822 22.919 -14.163 1.00 98.44 364 GLN A N 1
ATOM 2927 C CA . GLN A 1 364 ? 6.679 21.502 -13.852 1.00 98.44 364 GLN A CA 1
ATOM 2928 C C . GLN A 1 364 ? 6.989 21.211 -12.376 1.00 98.44 364 GLN A C 1
ATOM 2930 O O . GLN A 1 364 ? 6.261 20.459 -11.732 1.00 98.44 364 GLN A O 1
ATOM 2935 N N . GLN A 1 365 ? 8.009 21.851 -11.795 1.00 98.62 365 GLN A N 1
ATOM 2936 C CA . GLN A 1 365 ? 8.313 21.725 -10.364 1.00 98.62 365 GLN A CA 1
ATOM 2937 C C . GLN A 1 365 ? 7.171 22.229 -9.470 1.00 98.62 365 GLN A C 1
ATOM 2939 O O . GLN A 1 365 ? 6.818 21.602 -8.468 1.00 98.62 365 GLN A O 1
ATOM 2944 N N . ASP A 1 366 ? 6.585 23.378 -9.805 1.00 98.44 366 ASP A N 1
ATOM 2945 C CA . ASP A 1 366 ? 5.505 23.965 -9.017 1.00 98.44 366 ASP A CA 1
ATOM 2946 C C . ASP A 1 366 ? 4.199 23.176 -9.171 1.00 98.44 366 ASP A C 1
ATOM 2948 O O . ASP A 1 366 ? 3.432 23.072 -8.208 1.00 98.44 366 ASP A O 1
ATOM 2952 N N . TRP A 1 367 ? 3.965 22.577 -10.342 1.00 98.69 367 TRP A N 1
ATOM 2953 C CA . TRP A 1 367 ? 2.922 21.574 -10.540 1.00 98.69 367 TRP A CA 1
ATOM 2954 C C . TRP A 1 367 ? 3.164 20.336 -9.665 1.00 98.69 367 TRP A C 1
ATOM 2956 O O . TRP A 1 367 ? 2.286 19.979 -8.880 1.00 98.69 367 TRP A O 1
ATOM 2966 N N . LEU A 1 368 ? 4.369 19.758 -9.708 1.00 98.62 368 LEU A N 1
ATOM 2967 C CA . LEU A 1 368 ? 4.731 18.554 -8.957 1.00 98.62 368 LEU A CA 1
ATOM 2968 C C . LEU A 1 368 ? 4.553 18.747 -7.447 1.00 98.62 368 LEU A C 1
ATOM 2970 O O . LEU A 1 368 ? 3.970 17.903 -6.772 1.00 98.62 368 LEU A O 1
ATOM 2974 N N . ARG A 1 369 ? 4.975 19.896 -6.902 1.00 97.94 369 ARG A N 1
ATOM 2975 C CA . ARG A 1 369 ? 4.781 20.209 -5.475 1.00 97.94 369 ARG A CA 1
ATOM 2976 C C . ARG A 1 369 ? 3.298 20.220 -5.087 1.00 97.94 369 ARG A C 1
ATOM 2978 O O . ARG A 1 369 ? 2.938 19.739 -4.015 1.00 97.94 369 ARG A O 1
ATOM 2985 N N . LYS A 1 370 ? 2.433 20.780 -5.941 1.00 98.00 370 LYS A N 1
ATOM 2986 C CA . LYS A 1 370 ? 0.980 20.836 -5.697 1.00 98.00 370 LYS A CA 1
ATOM 2987 C C . LYS A 1 370 ? 0.329 19.461 -5.803 1.00 98.00 370 LYS A C 1
ATOM 2989 O O . LYS A 1 370 ? -0.601 19.191 -5.051 1.00 98.00 370 LYS A O 1
ATOM 2994 N N . ASP A 1 371 ? 0.785 18.644 -6.740 1.00 98.50 371 ASP A N 1
ATOM 2995 C CA . ASP A 1 371 ? 0.294 17.290 -6.980 1.00 98.50 371 ASP A CA 1
ATOM 2996 C C . ASP A 1 371 ? 0.639 16.367 -5.797 1.00 98.50 371 ASP A C 1
ATOM 2998 O O . ASP A 1 371 ? -0.260 15.873 -5.111 1.00 98.50 371 ASP A O 1
ATOM 3002 N N . LEU A 1 372 ? 1.922 16.301 -5.417 1.00 97.69 372 LEU A N 1
ATOM 3003 C CA . LEU A 1 372 ? 2.389 15.542 -4.249 1.00 97.69 372 LEU A CA 1
ATOM 3004 C C . LEU A 1 372 ? 1.748 16.018 -2.937 1.00 97.69 372 LEU A C 1
ATOM 3006 O O . LEU A 1 372 ? 1.418 15.209 -2.071 1.00 97.69 372 LEU A O 1
ATOM 3010 N N . GLY A 1 373 ? 1.514 17.325 -2.785 1.00 96.56 373 GLY A N 1
ATOM 3011 C CA . GLY A 1 373 ? 0.840 17.887 -1.611 1.00 96.56 373 GLY A CA 1
ATOM 3012 C C . GLY A 1 373 ? -0.644 17.514 -1.490 1.00 96.56 373 GLY A C 1
ATOM 3013 O O . GLY A 1 373 ? -1.209 17.628 -0.405 1.00 96.56 373 GLY A O 1
ATOM 3014 N N . LYS A 1 374 ? -1.286 17.072 -2.579 1.00 96.31 374 LYS A N 1
ATOM 3015 C CA . LYS A 1 374 ? -2.696 16.640 -2.598 1.00 96.31 374 LYS A CA 1
ATOM 3016 C C . LYS A 1 374 ? -2.864 15.126 -2.569 1.00 96.31 374 LYS A C 1
ATOM 3018 O O . LYS A 1 374 ? -3.959 14.663 -2.241 1.00 96.31 374 LYS A O 1
ATOM 3023 N N . SER A 1 375 ? -1.824 14.375 -2.930 1.00 95.31 375 SER A N 1
ATOM 3024 C CA . SER A 1 375 ? -1.892 12.920 -2.992 1.00 95.31 375 SER A CA 1
ATOM 3025 C C . SER A 1 375 ? -2.237 12.317 -1.628 1.00 95.31 375 SER A C 1
ATOM 3027 O O . SER A 1 375 ? -1.701 12.708 -0.590 1.00 95.31 375 SER A O 1
ATOM 3029 N N . LYS A 1 376 ? -3.145 11.341 -1.637 1.00 94.50 376 LYS A N 1
ATOM 3030 C CA . LYS A 1 376 ? -3.513 10.537 -0.460 1.00 94.50 376 LYS A CA 1
ATOM 3031 C C . LYS A 1 376 ? -2.830 9.169 -0.458 1.00 94.50 376 LYS A C 1
ATOM 3033 O O . LYS A 1 376 ? -3.103 8.363 0.428 1.00 94.50 376 LYS A O 1
ATOM 3038 N N . HIS A 1 377 ? -1.981 8.921 -1.452 1.00 95.38 377 HIS A N 1
ATOM 3039 C CA . HIS A 1 377 ? -1.409 7.622 -1.754 1.00 95.38 377 HIS A CA 1
ATOM 3040 C C . HIS A 1 377 ? 0.111 7.726 -1.942 1.00 95.38 377 HIS A C 1
ATOM 3042 O O . HIS A 1 377 ? 0.589 8.725 -2.487 1.00 95.38 377 HIS A O 1
ATOM 3048 N N . PRO A 1 378 ? 0.884 6.700 -1.546 1.00 96.69 378 PRO A N 1
ATOM 3049 C CA . PRO A 1 378 ? 2.308 6.632 -1.857 1.00 96.69 378 PRO A CA 1
ATOM 3050 C C . PRO A 1 378 ? 2.545 6.799 -3.363 1.00 96.69 378 PRO A C 1
ATOM 3052 O O . PRO A 1 378 ? 1.836 6.214 -4.186 1.00 96.69 378 PRO A O 1
ATOM 3055 N N . THR A 1 379 ? 3.555 7.595 -3.709 1.00 98.50 379 THR A N 1
ATOM 3056 C CA . THR A 1 379 ? 3.768 8.057 -5.082 1.00 98.50 379 THR A CA 1
ATOM 3057 C C . THR A 1 379 ? 4.911 7.322 -5.780 1.00 98.50 379 THR A C 1
ATOM 3059 O O . THR A 1 379 ? 6.016 7.212 -5.244 1.00 98.50 379 THR A O 1
ATOM 3062 N N . VAL A 1 380 ? 4.676 6.888 -7.017 1.00 98.88 380 VAL A N 1
ATOM 3063 C CA . VAL A 1 380 ? 5.695 6.392 -7.948 1.00 98.88 380 VAL A CA 1
ATOM 3064 C C . VAL A 1 380 ? 5.909 7.407 -9.066 1.00 98.88 380 VAL A C 1
ATOM 3066 O O . VAL A 1 380 ? 4.958 7.828 -9.719 1.00 98.88 380 VAL A O 1
ATOM 3069 N N . VAL A 1 381 ? 7.160 7.798 -9.294 1.00 98.88 381 VAL A N 1
ATOM 3070 C CA . VAL A 1 381 ? 7.542 8.767 -10.330 1.00 98.88 381 VAL A CA 1
ATOM 3071 C C . VAL A 1 381 ? 8.178 8.045 -11.518 1.00 98.88 381 VAL A C 1
ATOM 3073 O O . VAL A 1 381 ? 8.987 7.138 -11.342 1.00 98.88 381 VAL A O 1
ATOM 3076 N N . PHE A 1 382 ? 7.847 8.472 -12.729 1.00 98.94 382 PHE A N 1
ATOM 3077 C CA . PHE A 1 382 ? 8.439 8.020 -13.981 1.00 98.94 382 PHE A CA 1
ATOM 3078 C C . PHE A 1 382 ? 9.093 9.202 -14.698 1.00 98.94 382 PHE A C 1
ATOM 3080 O O . PHE A 1 382 ? 8.460 10.242 -14.888 1.00 98.94 382 PHE A O 1
ATOM 3087 N N . SER A 1 383 ? 10.341 9.038 -15.124 1.00 98.69 383 SER A N 1
ATOM 3088 C CA . SER A 1 383 ? 11.071 9.990 -15.971 1.00 98.69 383 SER A CA 1
ATOM 3089 C C . SER A 1 383 ? 11.940 9.224 -16.961 1.00 98.69 383 SER A C 1
ATOM 3091 O O . SER A 1 383 ? 12.252 8.066 -16.720 1.00 98.69 383 SER A O 1
ATOM 3093 N N . HIS A 1 384 ? 12.343 9.831 -18.076 1.00 98.56 384 HIS A N 1
ATOM 3094 C CA . HIS A 1 384 ? 13.280 9.154 -18.974 1.00 98.56 384 HIS A CA 1
ATOM 3095 C C . HIS A 1 384 ? 14.700 9.182 -18.402 1.00 98.56 384 HIS A C 1
ATOM 3097 O O . HIS A 1 384 ? 15.287 8.133 -18.142 1.00 98.56 384 HIS A O 1
ATOM 3103 N N . GLN A 1 385 ? 15.215 10.376 -18.103 1.00 97.38 385 GLN A N 1
ATOM 3104 C CA . GLN A 1 385 ? 16.506 10.551 -17.448 1.00 97.38 385 GLN A CA 1
ATOM 3105 C C . GLN A 1 385 ? 16.442 10.145 -15.966 1.00 97.38 385 GLN A C 1
ATOM 3107 O O . GLN A 1 385 ? 15.439 10.422 -15.291 1.00 97.38 385 GLN A O 1
ATOM 3112 N N . PRO A 1 386 ? 17.519 9.567 -15.406 1.00 96.06 386 PRO A N 1
ATOM 3113 C CA . PRO A 1 386 ? 17.615 9.328 -13.971 1.00 96.06 386 PRO A CA 1
ATOM 3114 C C . PRO A 1 386 ? 17.651 10.651 -13.212 1.00 96.06 386 PRO A C 1
ATOM 3116 O O . PRO A 1 386 ? 18.595 11.426 -13.343 1.00 96.06 386 PRO A O 1
ATOM 3119 N N . LEU A 1 387 ? 16.668 10.902 -12.347 1.00 97.44 387 LEU A N 1
ATOM 3120 C CA . LEU A 1 387 ? 16.616 12.144 -11.564 1.00 97.44 387 LEU A CA 1
ATOM 3121 C C . LEU A 1 387 ? 17.890 12.423 -10.738 1.00 97.44 387 LEU A C 1
ATOM 3123 O O . LEU A 1 387 ? 18.294 13.582 -10.678 1.00 97.44 387 LEU A O 1
ATOM 3127 N N . PRO A 1 388 ? 18.572 11.424 -10.133 1.00 95.56 388 PRO A N 1
ATOM 3128 C CA . PRO A 1 388 ? 19.768 11.696 -9.340 1.00 95.56 388 PRO A CA 1
ATOM 3129 C C . PRO A 1 388 ? 21.001 12.113 -10.146 1.00 95.56 388 PRO A C 1
ATOM 3131 O O . PRO A 1 388 ? 21.861 12.806 -9.601 1.00 95.56 388 PRO A O 1
ATOM 3134 N N . THR A 1 389 ? 21.128 11.685 -11.402 1.00 92.50 389 THR A N 1
ATOM 3135 C CA . THR A 1 389 ? 22.396 11.773 -12.158 1.00 92.50 389 THR A CA 1
ATOM 3136 C C . THR A 1 389 ? 22.252 12.298 -13.583 1.00 92.50 389 THR A C 1
ATOM 3138 O O . THR A 1 389 ? 23.232 12.782 -14.139 1.00 92.50 389 THR A O 1
ATOM 3141 N N . GLY A 1 390 ? 21.061 12.223 -14.171 1.00 92.44 390 GLY A N 1
ATOM 3142 C CA . GLY A 1 390 ? 20.803 12.460 -15.590 1.00 92.44 390 GLY A CA 1
ATOM 3143 C C . GLY A 1 390 ? 20.220 13.828 -15.930 1.00 92.44 390 GLY A C 1
ATOM 3144 O O . GLY A 1 390 ? 20.030 14.103 -17.108 1.00 92.44 390 GLY A O 1
ATOM 3145 N N . ILE A 1 391 ? 19.953 14.688 -14.941 1.00 96.12 391 ILE A N 1
ATOM 3146 C CA . ILE A 1 391 ? 19.421 16.045 -15.154 1.00 96.12 391 ILE A CA 1
ATOM 3147 C C . ILE A 1 391 ? 20.280 17.125 -14.490 1.00 96.12 391 ILE A C 1
ATOM 3149 O O . ILE A 1 391 ? 20.838 16.932 -13.406 1.00 96.12 391 ILE A O 1
ATOM 3153 N N . ASP A 1 392 ? 20.332 18.296 -15.122 1.00 96.38 392 ASP A N 1
ATOM 3154 C CA . ASP A 1 392 ? 21.161 19.436 -14.719 1.00 96.38 392 ASP A CA 1
ATOM 3155 C C . ASP A 1 392 ? 20.794 19.969 -13.323 1.00 96.38 392 ASP A C 1
ATOM 3157 O O . ASP A 1 392 ? 21.668 20.387 -12.564 1.00 96.38 392 ASP A O 1
ATOM 3161 N N . ASN A 1 393 ? 19.508 19.937 -12.955 1.00 96.88 393 ASN A N 1
ATOM 3162 C CA . ASN A 1 393 ? 19.010 20.367 -11.645 1.00 96.88 393 ASN A CA 1
ATOM 3163 C C . ASN A 1 393 ? 18.638 19.213 -10.708 1.00 96.88 393 ASN A C 1
ATOM 3165 O O . ASN A 1 393 ? 17.779 19.370 -9.844 1.00 96.88 393 ASN A O 1
ATOM 3169 N N . SER A 1 394 ? 19.334 18.076 -10.818 1.00 97.25 394 SER A N 1
ATOM 3170 C CA . SER A 1 394 ? 19.143 16.890 -9.963 1.00 97.25 394 SER A CA 1
ATOM 3171 C C . SER A 1 394 ? 18.993 17.240 -8.475 1.00 97.25 394 SER A C 1
ATOM 3173 O O . SER A 1 394 ? 18.017 16.852 -7.837 1.00 97.25 394 SER A O 1
ATOM 3175 N N . LYS A 1 395 ? 19.904 18.057 -7.926 1.00 97.19 395 LYS A N 1
ATOM 3176 C CA . LYS A 1 395 ? 19.872 18.456 -6.506 1.00 97.19 395 LYS A CA 1
ATOM 3177 C C . LYS A 1 395 ? 18.576 19.170 -6.109 1.00 97.19 395 LYS A C 1
ATOM 3179 O O . LYS A 1 395 ? 18.064 18.918 -5.024 1.00 97.19 395 LYS A O 1
ATOM 3184 N N . GLU A 1 396 ? 18.063 20.047 -6.971 1.00 98.06 396 GLU A N 1
ATOM 3185 C CA . GLU A 1 396 ? 16.821 20.793 -6.736 1.00 98.06 396 GLU A CA 1
ATOM 3186 C C . GLU A 1 396 ? 15.615 19.848 -6.737 1.00 98.06 396 GLU A C 1
ATOM 3188 O O . GLU A 1 396 ? 14.783 19.900 -5.834 1.00 98.06 396 GLU A O 1
ATOM 3193 N N . ILE A 1 397 ? 15.556 18.933 -7.707 1.00 98.50 397 ILE A N 1
ATOM 3194 C CA . ILE A 1 397 ? 14.451 17.979 -7.825 1.00 98.50 397 ILE A CA 1
ATOM 3195 C C . ILE A 1 397 ? 14.464 16.979 -6.670 1.00 98.50 397 ILE A C 1
ATOM 3197 O O . ILE A 1 397 ? 13.426 16.756 -6.056 1.00 98.50 397 ILE A O 1
ATOM 3201 N N . LEU A 1 398 ? 15.624 16.431 -6.299 1.00 98.31 398 LEU A N 1
ATOM 3202 C CA . LEU A 1 398 ? 15.731 15.534 -5.144 1.00 98.31 398 LEU A CA 1
ATOM 3203 C C . LEU A 1 398 ? 15.305 16.216 -3.836 1.00 98.31 398 LEU A C 1
ATOM 3205 O O . LEU A 1 398 ? 14.617 15.592 -3.026 1.00 98.31 398 LEU A O 1
ATOM 3209 N N . ALA A 1 399 ? 15.671 17.488 -3.642 1.00 98.00 399 ALA A N 1
ATOM 3210 C CA . ALA A 1 399 ? 15.215 18.270 -2.495 1.00 98.00 399 ALA A CA 1
ATOM 3211 C C . ALA A 1 399 ? 13.689 18.449 -2.512 1.00 98.00 399 ALA A C 1
ATOM 3213 O O . ALA A 1 399 ? 13.043 18.196 -1.499 1.00 98.00 399 ALA A O 1
ATOM 3214 N N . LEU A 1 400 ? 13.102 18.773 -3.669 1.00 98.31 400 LEU A N 1
ATOM 3215 C CA . LEU A 1 400 ? 11.652 18.906 -3.828 1.00 98.31 400 LEU A CA 1
ATOM 3216 C C . LEU A 1 400 ? 10.909 17.616 -3.452 1.00 98.31 400 LEU A C 1
ATOM 3218 O O . LEU A 1 400 ? 9.930 17.685 -2.708 1.00 98.31 400 LEU A O 1
ATOM 3222 N N . LEU A 1 401 ? 11.364 16.446 -3.922 1.00 98.00 401 LEU A N 1
ATOM 3223 C CA . LEU A 1 401 ? 10.727 15.161 -3.593 1.00 98.00 401 LEU A CA 1
ATOM 3224 C C . LEU A 1 401 ? 10.784 14.875 -2.083 1.00 98.00 401 LEU A C 1
ATOM 3226 O O . LEU A 1 401 ? 9.793 14.431 -1.500 1.00 98.00 401 LEU A O 1
ATOM 3230 N N . ALA A 1 402 ? 11.925 15.157 -1.445 1.00 95.56 402 ALA A N 1
ATOM 3231 C CA . ALA A 1 402 ? 12.104 14.975 -0.007 1.00 95.56 402 ALA A CA 1
ATOM 3232 C C . ALA A 1 402 ? 11.237 15.947 0.814 1.00 95.56 402 ALA A C 1
ATOM 3234 O O . ALA A 1 402 ? 10.546 15.529 1.742 1.00 95.56 402 ALA A O 1
ATOM 3235 N N . GLU A 1 403 ? 11.226 17.233 0.456 1.00 95.56 403 GLU A N 1
ATOM 3236 C CA . GLU A 1 403 ? 10.399 18.263 1.097 1.00 95.56 403 GLU A CA 1
ATOM 3237 C C . GLU A 1 403 ? 8.907 17.937 0.991 1.00 95.56 403 GLU A C 1
ATOM 3239 O O . GLU A 1 403 ? 8.186 18.006 1.987 1.00 95.56 403 GLU A O 1
ATOM 3244 N N . ALA A 1 404 ? 8.448 17.530 -0.195 1.00 93.75 404 ALA A N 1
ATOM 3245 C CA . ALA A 1 404 ? 7.061 17.140 -0.415 1.00 93.75 404 ALA A CA 1
ATOM 3246 C C . ALA A 1 404 ? 6.672 15.907 0.415 1.00 93.75 404 ALA A C 1
ATOM 3248 O O . ALA A 1 404 ? 5.598 15.894 1.016 1.00 93.75 404 ALA A O 1
ATOM 3249 N N . GLY A 1 405 ? 7.552 14.904 0.508 1.00 90.94 405 GLY A N 1
ATOM 3250 C CA . GLY A 1 405 ? 7.326 13.718 1.339 1.00 90.94 405 GLY A CA 1
ATOM 3251 C C . GLY A 1 405 ? 7.265 14.028 2.837 1.00 90.94 405 GLY A C 1
ATOM 3252 O O . GLY A 1 405 ? 6.442 13.449 3.544 1.00 90.94 405 GLY A O 1
ATOM 3253 N N . ASN A 1 406 ? 8.076 14.975 3.316 1.00 91.50 406 ASN A N 1
ATOM 3254 C CA . ASN A 1 406 ? 8.024 15.440 4.705 1.00 91.50 406 ASN A CA 1
ATOM 3255 C C . ASN A 1 406 ? 6.740 16.228 5.001 1.00 91.50 406 ASN A C 1
ATOM 3257 O O . ASN A 1 406 ? 6.149 16.067 6.066 1.00 91.50 406 ASN A O 1
ATOM 3261 N N . ALA A 1 407 ? 6.301 17.072 4.062 1.00 94.00 407 ALA A N 1
ATOM 3262 C CA . ALA A 1 407 ? 5.088 17.874 4.209 1.00 94.00 407 ALA A CA 1
ATOM 3263 C C . ALA A 1 407 ? 3.801 17.037 4.107 1.00 94.00 407 ALA A C 1
ATOM 3265 O O . ALA A 1 407 ? 2.812 17.349 4.770 1.00 94.00 407 ALA A O 1
ATOM 3266 N N . ASN A 1 408 ? 3.807 15.976 3.297 1.00 93.94 408 ASN A N 1
ATOM 3267 C CA . ASN A 1 408 ? 2.688 15.055 3.132 1.00 93.94 408 ASN A CA 1
ATOM 3268 C C . ASN A 1 408 ? 3.167 13.589 3.149 1.00 93.94 408 ASN A C 1
ATOM 3270 O O . ASN A 1 408 ? 3.367 12.990 2.087 1.00 93.94 408 ASN A O 1
ATOM 3274 N N . PRO A 1 409 ? 3.296 12.967 4.338 1.00 91.69 409 PRO A N 1
ATOM 3275 C CA . PRO A 1 409 ? 3.755 11.583 4.455 1.00 91.69 409 PRO A CA 1
ATOM 3276 C C . PRO A 1 409 ? 2.874 10.557 3.731 1.00 91.69 409 PRO A C 1
ATOM 3278 O O . PRO A 1 409 ? 3.379 9.507 3.333 1.00 91.69 409 PRO A O 1
ATOM 3281 N N . ALA A 1 410 ? 1.577 10.843 3.552 1.00 89.69 410 ALA A N 1
ATOM 3282 C CA . ALA A 1 410 ? 0.657 9.971 2.820 1.00 89.69 410 ALA A CA 1
ATOM 3283 C C . ALA A 1 410 ? 0.935 9.979 1.309 1.00 89.69 410 ALA A C 1
ATOM 3285 O O . ALA A 1 410 ? 0.854 8.934 0.676 1.00 89.69 410 ALA A O 1
ATOM 3286 N N . GLY A 1 411 ? 1.302 11.141 0.756 1.00 91.88 411 GLY A N 1
ATOM 3287 C CA . GLY A 1 411 ? 1.623 11.351 -0.659 1.00 91.88 411 GLY A CA 1
ATOM 3288 C C . GLY A 1 411 ? 3.092 11.137 -1.031 1.00 91.88 411 GLY A C 1
ATOM 3289 O O . GLY A 1 411 ? 3.488 11.429 -2.162 1.00 91.88 411 GLY A O 1
ATOM 3290 N N . LYS A 1 412 ? 3.930 10.692 -0.086 1.00 95.38 412 LYS A N 1
ATOM 3291 C CA . LYS A 1 412 ? 5.385 10.657 -0.265 1.00 95.38 412 LYS A CA 1
ATOM 3292 C C . LYS A 1 412 ? 5.806 9.795 -1.453 1.00 95.38 412 LYS A C 1
ATOM 3294 O O . LYS A 1 412 ? 5.217 8.750 -1.727 1.00 95.38 412 LYS A O 1
ATOM 3299 N N . VAL A 1 413 ? 6.878 10.206 -2.118 1.00 98.00 413 VAL A N 1
ATOM 3300 C CA . VAL A 1 413 ? 7.469 9.440 -3.216 1.00 98.00 413 VAL A CA 1
ATOM 3301 C C . VAL A 1 413 ? 8.211 8.235 -2.645 1.00 98.00 413 VAL A C 1
ATOM 3303 O O . VAL A 1 413 ? 9.058 8.390 -1.772 1.00 98.00 413 VAL A O 1
ATOM 3306 N N . ILE A 1 414 ? 7.875 7.034 -3.114 1.00 98.12 414 ILE A N 1
ATOM 3307 C CA . ILE A 1 414 ? 8.466 5.765 -2.659 1.00 98.12 414 ILE A CA 1
ATOM 3308 C C . ILE A 1 414 ? 9.466 5.196 -3.668 1.00 98.12 414 ILE A C 1
ATOM 3310 O O . ILE A 1 414 ? 10.429 4.529 -3.285 1.00 98.12 414 ILE A O 1
ATOM 3314 N N . SER A 1 415 ? 9.276 5.493 -4.955 1.00 98.56 415 SER A N 1
ATOM 3315 C CA . SER A 1 415 ? 10.194 5.076 -6.008 1.00 98.56 415 SER A CA 1
ATOM 3316 C C . SER A 1 415 ? 10.138 5.981 -7.233 1.00 98.56 415 SER A C 1
ATOM 3318 O O . SER A 1 415 ? 9.078 6.506 -7.568 1.00 98.56 415 SER A O 1
ATOM 3320 N N . CYS A 1 416 ? 11.262 6.095 -7.933 1.00 98.75 416 CYS A N 1
ATOM 3321 C CA . CYS A 1 416 ? 11.387 6.705 -9.249 1.00 98.75 416 CYS A CA 1
ATOM 3322 C C . CYS A 1 416 ? 11.931 5.660 -10.233 1.00 98.75 416 CYS A C 1
ATOM 3324 O O . CYS A 1 416 ? 12.963 5.052 -9.950 1.00 98.75 416 CYS A O 1
ATOM 3326 N N . PHE A 1 417 ? 11.265 5.467 -11.369 1.00 98.81 417 PHE A N 1
ATOM 3327 C CA . PHE A 1 417 ? 11.714 4.594 -12.454 1.00 98.81 417 PHE A CA 1
ATOM 3328 C C . PHE A 1 417 ? 12.192 5.430 -13.641 1.00 98.81 417 PHE A C 1
ATOM 3330 O O . PHE A 1 417 ? 11.522 6.398 -14.014 1.00 98.81 417 PHE A O 1
ATOM 3337 N N . ASN A 1 418 ? 13.312 5.033 -14.248 1.00 98.62 418 ASN A N 1
ATOM 3338 C CA . ASN A 1 418 ? 13.854 5.694 -15.433 1.00 98.62 418 ASN A CA 1
ATOM 3339 C C . ASN A 1 418 ? 14.502 4.740 -16.444 1.00 98.62 418 ASN A C 1
ATOM 3341 O O . ASN A 1 418 ? 14.805 3.600 -16.106 1.00 98.62 418 ASN A O 1
ATOM 3345 N N . GLY A 1 419 ? 14.716 5.231 -17.667 1.00 97.19 419 GLY A N 1
ATOM 3346 C CA . GLY A 1 419 ? 15.474 4.567 -18.734 1.00 97.19 419 GLY A CA 1
ATOM 3347 C C . GLY A 1 419 ? 16.804 5.279 -18.993 1.00 97.19 419 GLY A C 1
ATOM 3348 O O . GLY A 1 419 ? 17.543 5.550 -18.043 1.00 97.19 419 GLY A O 1
ATOM 3349 N N . HIS A 1 420 ? 17.066 5.635 -20.255 1.00 97.00 420 HIS A N 1
ATOM 3350 C CA . HIS A 1 420 ? 18.157 6.509 -20.726 1.00 97.00 420 HIS A CA 1
ATOM 3351 C C . HIS A 1 420 ? 19.565 5.898 -20.692 1.00 97.00 420 HIS A C 1
ATOM 3353 O O . HIS A 1 420 ? 20.225 5.804 -21.721 1.00 97.00 420 HIS A O 1
ATOM 3359 N N . ASP A 1 421 ? 20.031 5.436 -19.531 1.00 94.56 421 ASP A N 1
ATOM 3360 C CA . ASP A 1 421 ? 21.421 4.975 -19.344 1.00 94.56 421 ASP A CA 1
ATOM 3361 C C . ASP A 1 421 ? 21.670 3.545 -19.884 1.00 94.56 421 ASP A C 1
ATOM 3363 O O . ASP A 1 421 ? 22.799 3.038 -19.863 1.00 94.56 421 ASP A O 1
ATOM 3367 N N . HIS A 1 422 ? 20.606 2.872 -20.343 1.00 95.38 422 HIS A N 1
ATOM 3368 C CA . HIS A 1 422 ? 20.585 1.465 -20.782 1.00 95.38 422 HIS A CA 1
ATOM 3369 C C . HIS A 1 422 ? 21.180 0.548 -19.705 1.00 95.38 422 HIS A C 1
ATOM 3371 O O . HIS A 1 422 ? 22.048 -0.283 -19.962 1.00 95.38 422 HIS A O 1
ATOM 3377 N N . ALA A 1 423 ? 20.795 0.775 -18.451 1.00 90.94 423 ALA A N 1
ATOM 3378 C CA . ALA A 1 423 ? 21.390 0.121 -17.296 1.00 90.94 423 ALA A CA 1
ATOM 3379 C C . ALA A 1 423 ? 20.323 -0.491 -16.387 1.00 90.94 423 ALA A C 1
ATOM 3381 O O . ALA A 1 423 ? 19.212 0.015 -16.275 1.00 90.94 423 ALA A O 1
ATOM 3382 N N . ASP A 1 424 ? 20.697 -1.578 -15.717 1.00 93.69 424 ASP A N 1
ATOM 3383 C CA . ASP A 1 424 ? 19.885 -2.274 -14.719 1.00 93.69 424 ASP A CA 1
ATOM 3384 C C . ASP A 1 424 ? 20.469 -1.995 -13.331 1.00 93.69 424 ASP A C 1
ATOM 3386 O O . ASP A 1 424 ? 21.409 -2.662 -12.888 1.00 93.69 424 ASP A O 1
ATOM 3390 N N . GLN A 1 425 ? 19.984 -0.940 -12.675 1.00 92.94 425 GLN A N 1
ATOM 3391 C CA . GLN A 1 425 ? 20.524 -0.501 -11.389 1.00 92.94 425 GLN A CA 1
ATOM 3392 C C . GLN A 1 425 ? 19.425 -0.029 -10.445 1.00 92.94 425 GLN A C 1
ATOM 3394 O O . GLN A 1 425 ? 18.552 0.752 -10.810 1.00 92.94 425 GLN A O 1
ATOM 3399 N N . VAL A 1 426 ? 19.541 -0.427 -9.179 1.00 95.06 426 VAL A N 1
ATOM 3400 C CA . VAL A 1 426 ? 18.714 0.098 -8.094 1.00 95.06 426 VAL A CA 1
ATOM 3401 C C . VAL A 1 426 ? 19.588 0.815 -7.075 1.00 95.06 426 VAL A C 1
ATOM 3403 O O . VAL A 1 426 ? 20.604 0.290 -6.620 1.00 95.06 426 VAL A O 1
ATOM 3406 N N . LYS A 1 427 ? 19.170 2.018 -6.681 1.00 95.19 427 LYS A N 1
ATOM 3407 C CA . LYS A 1 427 ? 19.823 2.816 -5.644 1.00 95.19 427 LYS A CA 1
ATOM 3408 C C . LYS A 1 427 ? 18.788 3.400 -4.695 1.00 95.19 427 LYS A C 1
ATOM 3410 O O . LYS A 1 427 ? 17.772 3.920 -5.134 1.00 95.19 427 LYS A O 1
ATOM 3415 N N . LYS A 1 428 ? 19.067 3.389 -3.393 1.00 96.19 428 LYS A N 1
ATOM 3416 C CA . LYS A 1 428 ? 18.256 4.111 -2.404 1.00 96.19 428 LYS A CA 1
ATOM 3417 C C . LYS A 1 428 ? 18.906 5.450 -2.062 1.00 96.19 428 LYS A C 1
ATOM 3419 O O . LYS A 1 428 ? 20.099 5.483 -1.762 1.00 96.19 428 LYS A O 1
ATOM 3424 N N . ILE A 1 429 ? 18.143 6.541 -2.093 1.00 95.50 429 ILE A N 1
ATOM 3425 C CA . ILE A 1 429 ? 18.574 7.853 -1.582 1.00 95.50 429 ILE A CA 1
ATOM 3426 C C . ILE A 1 429 ? 17.502 8.333 -0.604 1.00 95.50 429 ILE A C 1
ATOM 3428 O O . ILE A 1 429 ? 16.354 8.546 -0.990 1.00 95.50 429 ILE A O 1
ATOM 3432 N N . GLY A 1 430 ? 17.870 8.460 0.674 1.00 91.88 430 GLY A N 1
ATOM 3433 C CA . GLY A 1 430 ? 16.889 8.625 1.747 1.00 91.88 430 GLY A CA 1
ATOM 3434 C C . GLY A 1 430 ? 15.921 7.438 1.780 1.00 91.88 430 GLY A C 1
ATOM 3435 O O . GLY A 1 430 ? 16.351 6.283 1.796 1.00 91.88 430 GLY A O 1
ATOM 3436 N N . ASP A 1 431 ? 14.622 7.727 1.729 1.00 91.25 431 ASP A N 1
ATOM 3437 C CA . ASP A 1 431 ? 13.554 6.720 1.707 1.00 91.25 431 ASP A CA 1
ATOM 3438 C C . ASP A 1 431 ? 13.039 6.372 0.302 1.00 91.25 431 ASP A C 1
ATOM 3440 O O . ASP A 1 431 ? 12.118 5.566 0.179 1.00 91.25 431 ASP A O 1
ATOM 3444 N N . ILE A 1 432 ? 13.646 6.929 -0.751 1.00 97.56 432 ILE A N 1
ATOM 3445 C CA . ILE A 1 432 ? 13.196 6.765 -2.137 1.00 97.56 432 ILE A CA 1
ATOM 3446 C C . ILE A 1 432 ? 14.093 5.766 -2.872 1.00 97.56 432 ILE A C 1
ATOM 3448 O O . ILE A 1 432 ? 15.325 5.885 -2.860 1.00 97.56 432 ILE A O 1
ATOM 3452 N N . TRP A 1 433 ? 13.474 4.799 -3.548 1.00 98.44 433 TRP A N 1
ATOM 3453 C CA . TRP A 1 433 ? 14.153 3.909 -4.490 1.00 98.44 433 TRP A CA 1
ATOM 3454 C C . TRP A 1 433 ? 14.267 4.551 -5.874 1.00 98.44 433 TRP A C 1
ATOM 3456 O O . TRP A 1 433 ? 13.277 4.987 -6.439 1.00 98.44 433 TRP A O 1
ATOM 3466 N N . PHE A 1 434 ? 15.458 4.576 -6.452 1.00 98.12 434 PHE A N 1
ATOM 3467 C CA . PHE A 1 434 ? 15.717 4.998 -7.826 1.00 98.12 434 PHE A CA 1
ATOM 3468 C C . PHE A 1 434 ? 16.090 3.763 -8.634 1.00 98.12 434 PHE A C 1
ATOM 3470 O O . PHE A 1 434 ? 17.064 3.083 -8.307 1.00 98.12 434 PHE A O 1
ATOM 3477 N N . ILE A 1 435 ? 15.273 3.453 -9.634 1.00 98.25 435 ILE A N 1
ATOM 3478 C CA . ILE A 1 435 ? 15.295 2.198 -10.379 1.00 98.25 435 ILE A CA 1
ATOM 3479 C C . ILE A 1 435 ? 15.536 2.540 -11.847 1.00 98.25 435 ILE A C 1
ATOM 3481 O O . ILE A 1 435 ? 14.640 3.022 -12.541 1.00 98.25 435 ILE A O 1
ATOM 3485 N N . GLN A 1 436 ? 16.757 2.293 -12.305 1.00 96.31 436 GLN A N 1
ATOM 3486 C CA . GLN A 1 436 ? 17.108 2.367 -13.713 1.00 96.31 436 GLN A CA 1
ATOM 3487 C C . GLN A 1 436 ? 16.746 1.047 -14.381 1.00 96.31 436 GLN A C 1
ATOM 3489 O O . GLN A 1 436 ? 17.137 -0.025 -13.911 1.00 96.31 436 GLN A O 1
ATOM 3494 N N . VAL A 1 437 ? 15.971 1.145 -15.451 1.00 97.81 437 VAL A N 1
ATOM 3495 C CA . VAL A 1 437 ? 15.495 0.017 -16.236 1.00 97.81 437 VAL A CA 1
ATOM 3496 C C . VAL A 1 437 ? 16.329 -0.068 -17.499 1.00 97.81 437 VAL A C 1
ATOM 3498 O O . VAL A 1 437 ? 16.522 0.923 -18.205 1.00 97.81 437 VAL A O 1
ATOM 3501 N N . ASN A 1 438 ? 16.811 -1.273 -17.785 1.00 97.69 438 ASN A N 1
ATOM 3502 C CA . ASN A 1 438 ? 17.619 -1.509 -18.963 1.00 97.69 438 ASN A CA 1
ATOM 3503 C C . ASN A 1 438 ? 16.805 -1.322 -20.253 1.00 97.69 438 ASN A C 1
ATOM 3505 O O . ASN A 1 438 ? 15.589 -1.527 -20.273 1.00 97.69 438 ASN A O 1
ATOM 3509 N N . SER A 1 439 ? 17.503 -0.970 -21.329 1.00 98.31 439 SER A N 1
ATOM 3510 C CA . SER A 1 439 ? 16.937 -0.817 -22.664 1.00 98.31 439 SER A CA 1
ATOM 3511 C C . SER A 1 439 ? 16.263 -2.099 -23.138 1.00 98.31 439 SER A C 1
ATOM 3513 O O . SER A 1 439 ? 16.718 -3.208 -22.857 1.00 98.31 439 SER A O 1
ATOM 3515 N N . MET A 1 440 ? 15.177 -1.963 -23.899 1.00 98.69 440 MET A N 1
ATOM 3516 C CA . MET A 1 440 ? 14.549 -3.102 -24.564 1.00 98.69 440 MET A CA 1
ATOM 3517 C C . MET A 1 440 ? 15.470 -3.713 -25.628 1.00 98.69 440 MET A C 1
ATOM 3519 O O . MET A 1 440 ? 15.357 -4.904 -25.932 1.00 98.69 440 MET A O 1
ATOM 3523 N N . SER A 1 441 ? 16.341 -2.906 -26.231 1.00 98.50 441 SER A N 1
ATOM 3524 C CA . SER A 1 441 ? 16.915 -3.218 -27.538 1.00 98.50 441 SER A CA 1
ATOM 3525 C C . SER A 1 441 ? 18.412 -3.502 -27.506 1.00 98.50 441 SER A C 1
ATOM 3527 O O . SER A 1 441 ? 18.857 -4.483 -28.108 1.00 98.50 441 SER A O 1
ATOM 3529 N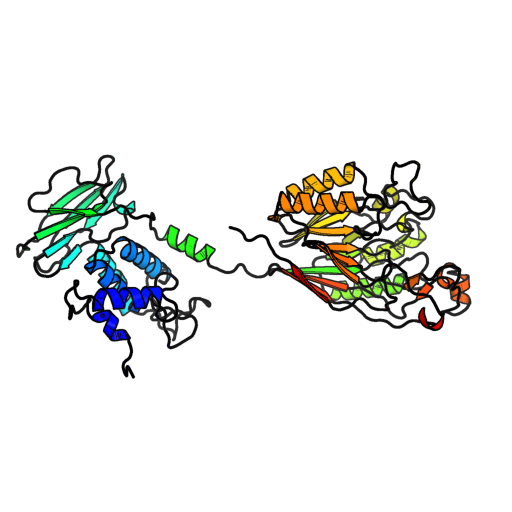 N . TYR A 1 442 ? 19.199 -2.654 -26.850 1.00 97.88 442 TYR A N 1
ATOM 3530 C CA . TYR A 1 442 ? 20.655 -2.693 -26.946 1.00 97.88 442 TYR A CA 1
ATOM 3531 C C . TYR A 1 442 ? 21.323 -1.825 -25.885 1.00 97.88 442 TYR A C 1
ATOM 3533 O O . TYR A 1 442 ? 20.666 -1.052 -25.197 1.00 97.88 442 TYR A O 1
ATOM 3541 N N . ASP A 1 443 ? 22.649 -1.894 -25.858 1.00 96.12 443 ASP A N 1
ATOM 3542 C CA . ASP A 1 443 ? 23.509 -0.943 -25.168 1.00 96.12 443 ASP A CA 1
ATOM 3543 C C . ASP A 1 443 ? 24.258 -0.030 -26.155 1.00 96.12 443 ASP A C 1
ATOM 3545 O O . ASP A 1 443 ? 24.719 -0.507 -27.194 1.00 96.12 443 ASP A O 1
ATOM 3549 N N . TRP A 1 444 ? 24.384 1.271 -25.880 1.00 94.94 444 TRP A N 1
ATOM 3550 C CA . TRP A 1 444 ? 25.095 2.211 -26.757 1.00 94.94 444 TRP A CA 1
ATOM 3551 C C . TRP A 1 444 ? 26.588 2.297 -26.404 1.00 94.94 444 TRP A C 1
ATOM 3553 O O . TRP A 1 444 ? 26.951 2.659 -25.288 1.00 94.94 444 TRP A O 1
ATOM 3563 N N . LEU A 1 445 ? 27.469 2.007 -27.368 1.00 93.94 445 LEU A N 1
ATOM 3564 C CA . LEU A 1 445 ? 28.928 1.992 -27.176 1.00 93.94 445 LEU A CA 1
ATOM 3565 C C . LEU A 1 445 ? 29.635 3.242 -27.717 1.00 93.94 445 LEU A C 1
ATOM 3567 O O . LEU A 1 445 ? 30.723 3.590 -27.266 1.00 93.94 445 LEU A O 1
ATOM 3571 N N . GLY A 1 446 ? 29.033 3.920 -28.695 1.00 91.25 446 GLY A N 1
ATOM 3572 C CA . GLY A 1 446 ? 29.604 5.111 -29.326 1.00 91.25 446 GLY A CA 1
ATOM 3573 C C . GLY A 1 446 ? 30.719 4.837 -30.346 1.00 91.25 446 GLY A C 1
ATOM 3574 O O . GLY A 1 446 ? 31.075 3.697 -30.649 1.00 91.25 446 GLY A O 1
ATOM 3575 N N . ASP A 1 447 ? 31.262 5.921 -30.909 1.00 93.12 447 ASP A N 1
ATOM 3576 C CA . ASP A 1 447 ? 32.091 5.901 -32.126 1.00 93.12 447 ASP A CA 1
ATOM 3577 C C . ASP A 1 447 ? 33.386 5.083 -32.010 1.00 93.12 447 ASP A C 1
ATOM 3579 O O . ASP A 1 447 ? 33.850 4.499 -32.989 1.00 93.12 447 ASP A O 1
ATOM 3583 N N . ALA A 1 448 ? 33.980 5.014 -30.816 1.00 93.88 448 ALA A N 1
ATOM 3584 C CA . ALA A 1 448 ? 35.239 4.300 -30.592 1.00 93.88 448 ALA A CA 1
ATOM 3585 C C . ALA A 1 448 ? 35.102 2.767 -30.681 1.00 93.88 448 ALA A C 1
ATOM 3587 O O . ALA A 1 448 ? 36.114 2.070 -30.763 1.00 93.88 448 ALA A O 1
ATOM 3588 N N . TYR A 1 449 ? 33.871 2.246 -30.678 1.00 94.62 449 TYR A N 1
ATOM 3589 C CA . TYR A 1 449 ? 33.567 0.814 -30.603 1.00 94.62 449 TYR A CA 1
ATOM 3590 C C . TYR A 1 449 ? 32.641 0.352 -31.732 1.00 94.62 449 TYR A C 1
ATOM 3592 O O . TYR A 1 449 ? 31.904 -0.626 -31.584 1.00 94.62 449 TYR A O 1
ATOM 3600 N N . VAL A 1 450 ? 32.687 1.048 -32.873 1.00 95.69 450 VAL A N 1
ATOM 3601 C CA . VAL A 1 450 ? 31.957 0.661 -34.083 1.00 95.69 450 VAL A CA 1
ATOM 3602 C C . VAL A 1 450 ? 32.315 -0.766 -34.487 1.00 95.69 450 VAL A C 1
ATOM 3604 O O . VAL A 1 450 ? 33.483 -1.099 -34.692 1.00 95.69 450 VAL A O 1
ATOM 3607 N N . HIS A 1 451 ? 31.299 -1.611 -34.631 1.00 95.56 451 HIS A N 1
ATOM 3608 C CA . HIS A 1 451 ? 31.469 -3.002 -35.033 1.00 95.56 451 HIS A CA 1
ATOM 3609 C C . HIS A 1 451 ? 30.218 -3.532 -35.743 1.00 95.56 451 HIS A C 1
ATOM 3611 O O . HIS A 1 451 ? 29.155 -2.912 -35.747 1.00 95.56 451 HIS A O 1
ATOM 3617 N N . LYS A 1 452 ? 30.343 -4.707 -36.368 1.00 95.25 452 LYS A N 1
ATOM 3618 C CA . LYS A 1 452 ? 29.220 -5.382 -37.024 1.00 95.25 452 LYS A CA 1
ATOM 3619 C C . LYS A 1 452 ? 28.688 -6.516 -36.155 1.00 95.25 452 LYS A C 1
ATOM 3621 O O . LYS A 1 452 ? 29.347 -7.540 -36.018 1.00 95.25 452 LYS A O 1
ATOM 3626 N N . SER A 1 453 ? 27.475 -6.355 -35.632 1.00 95.94 453 SER A N 1
ATOM 3627 C CA . SER A 1 453 ? 26.743 -7.407 -34.898 1.00 95.94 453 SER A CA 1
ATOM 3628 C C . SER A 1 453 ? 25.684 -8.117 -35.759 1.00 95.94 453 SER A C 1
ATOM 3630 O O . SER A 1 453 ? 25.066 -9.071 -35.310 1.00 95.94 453 SER A O 1
ATOM 3632 N N . TYR A 1 454 ? 25.479 -7.669 -37.003 1.00 97.44 454 TYR A N 1
ATOM 3633 C CA . TYR A 1 454 ? 24.453 -8.160 -37.931 1.00 97.44 454 TYR A CA 1
ATOM 3634 C C . TYR A 1 454 ? 25.012 -8.239 -39.365 1.00 97.44 454 TYR A C 1
ATOM 3636 O O . TYR A 1 454 ? 26.033 -7.606 -39.647 1.00 97.44 454 TYR A O 1
ATOM 3644 N N . PRO A 1 455 ? 24.347 -8.960 -40.291 1.00 97.00 455 PRO A N 1
ATOM 3645 C CA . PRO A 1 455 ? 24.662 -8.924 -41.720 1.00 97.00 455 PRO A CA 1
ATOM 3646 C C . PRO A 1 455 ? 24.696 -7.510 -42.327 1.00 97.00 455 PRO A C 1
ATOM 3648 O O . PRO A 1 455 ? 23.960 -6.614 -41.908 1.00 97.00 455 PRO A O 1
ATOM 3651 N N . ASP A 1 456 ? 25.490 -7.334 -43.387 1.00 96.62 456 ASP A N 1
ATOM 3652 C CA . ASP A 1 456 ? 25.710 -6.044 -44.067 1.00 96.62 456 ASP A CA 1
ATOM 3653 C C . ASP A 1 456 ? 24.429 -5.359 -44.556 1.00 96.62 456 ASP A C 1
ATOM 3655 O O . ASP A 1 456 ? 24.348 -4.130 -44.574 1.00 96.62 456 ASP A O 1
ATOM 3659 N N . SER A 1 457 ? 23.409 -6.133 -44.930 1.00 97.19 457 SER A N 1
ATOM 3660 C CA . SER A 1 457 ? 22.110 -5.597 -45.345 1.00 97.19 457 SER A CA 1
ATOM 3661 C C . SER A 1 457 ? 21.421 -4.799 -44.235 1.00 97.19 457 SER A C 1
ATOM 3663 O O . SER A 1 457 ? 20.796 -3.779 -44.522 1.00 97.19 457 SER A O 1
ATOM 3665 N N . ILE A 1 458 ? 21.563 -5.223 -42.976 1.00 97.19 458 ILE A N 1
ATOM 3666 C CA . ILE A 1 458 ? 20.987 -4.529 -41.820 1.00 97.19 458 ILE A CA 1
ATOM 3667 C C . ILE A 1 458 ? 21.781 -3.261 -41.532 1.00 97.19 458 ILE A C 1
ATOM 3669 O O . ILE A 1 458 ? 21.185 -2.194 -41.449 1.00 97.19 458 ILE A O 1
ATOM 3673 N N . HIS A 1 459 ? 23.113 -3.339 -41.481 1.00 96.00 459 HIS A N 1
ATOM 3674 C CA . HIS A 1 459 ? 23.974 -2.164 -41.271 1.00 96.00 459 HIS A CA 1
ATOM 3675 C C . HIS A 1 459 ? 23.788 -1.094 -42.350 1.00 96.00 459 HIS A C 1
ATOM 3677 O O . HIS A 1 459 ? 23.820 0.095 -42.056 1.00 96.00 459 HIS A O 1
ATOM 3683 N N . LYS A 1 460 ? 23.527 -1.495 -43.600 1.00 96.56 460 LYS A N 1
ATOM 3684 C CA . LYS A 1 460 ? 23.227 -0.556 -44.687 1.00 96.56 460 LYS A CA 1
ATOM 3685 C C . LYS A 1 460 ? 21.912 0.204 -44.471 1.00 96.56 460 LYS A C 1
ATOM 3687 O O . LYS A 1 460 ? 21.840 1.385 -44.796 1.00 96.56 460 LYS A O 1
ATOM 3692 N N . ASN A 1 461 ? 20.881 -0.470 -43.962 1.00 95.75 461 ASN A N 1
ATOM 3693 C CA . ASN A 1 461 ? 19.550 0.116 -43.767 1.00 95.75 461 ASN A CA 1
ATOM 3694 C C . ASN A 1 461 ? 19.404 0.821 -42.406 1.00 95.75 461 ASN A C 1
ATOM 3696 O O . ASN A 1 461 ? 18.587 1.728 -42.275 1.00 95.75 461 ASN A O 1
ATOM 3700 N N . TYR A 1 462 ? 20.210 0.422 -41.422 1.00 96.62 462 TYR A N 1
ATOM 3701 C CA . TYR A 1 462 ? 20.214 0.918 -40.046 1.00 96.62 462 TYR A CA 1
ATOM 3702 C C . TYR A 1 462 ? 21.649 1.264 -39.628 1.00 96.62 462 TYR A C 1
ATOM 3704 O O . TYR A 1 462 ? 22.228 0.587 -38.784 1.00 96.62 462 TYR A O 1
ATOM 3712 N N . PRO A 1 463 ? 22.265 2.307 -40.209 1.00 96.00 463 PRO A N 1
ATOM 3713 C CA . PRO A 1 463 ? 23.684 2.595 -40.000 1.00 96.00 463 PRO A CA 1
ATOM 3714 C C . PRO A 1 463 ? 24.038 2.887 -38.540 1.00 96.00 463 PRO A C 1
ATOM 3716 O O . PRO A 1 463 ? 25.143 2.579 -38.115 1.00 96.00 463 PRO A O 1
ATOM 3719 N N . ALA A 1 464 ? 23.111 3.428 -37.744 1.00 96.31 464 ALA A N 1
ATOM 3720 C CA . ALA A 1 464 ? 23.350 3.698 -36.327 1.00 96.31 464 ALA A CA 1
ATOM 3721 C C . ALA A 1 464 ? 23.505 2.422 -35.472 1.00 96.31 464 ALA A C 1
ATOM 3723 O O . ALA A 1 464 ? 24.068 2.477 -34.383 1.00 96.31 464 ALA A O 1
ATOM 3724 N N . ILE A 1 465 ? 23.070 1.258 -35.967 1.00 96.94 465 ILE A N 1
ATOM 3725 C CA . ILE A 1 465 ? 23.161 -0.013 -35.235 1.00 96.94 465 ILE A CA 1
ATOM 3726 C C . ILE A 1 465 ? 24.615 -0.426 -34.961 1.00 96.94 465 ILE A C 1
ATOM 3728 O O . ILE A 1 465 ? 24.883 -1.149 -34.005 1.00 96.94 465 ILE A O 1
ATOM 3732 N N . GLN A 1 466 ? 25.565 0.065 -35.765 1.00 96.56 466 GLN A N 1
ATOM 3733 C CA . GLN A 1 466 ? 26.995 -0.217 -35.619 1.00 96.56 466 GLN A CA 1
ATOM 3734 C C . GLN A 1 466 ? 27.610 0.368 -34.339 1.00 96.56 466 GLN A C 1
ATOM 3736 O O . GLN A 1 466 ? 28.684 -0.065 -33.930 1.00 96.56 466 GLN A O 1
ATOM 3741 N N . TYR A 1 467 ? 26.940 1.342 -33.713 1.00 97.00 467 TYR A N 1
ATOM 3742 C CA . TYR A 1 467 ? 27.353 1.965 -32.451 1.00 97.00 467 TYR A CA 1
ATOM 3743 C C . TYR A 1 467 ? 26.789 1.248 -31.221 1.00 97.00 467 TYR A C 1
ATOM 3745 O O . TYR A 1 467 ? 26.967 1.723 -30.101 1.00 97.00 467 TYR A O 1
ATOM 3753 N N . THR A 1 468 ? 26.075 0.138 -31.413 1.00 97.06 468 THR A N 1
ATOM 3754 C CA . THR A 1 468 ? 25.332 -0.550 -30.354 1.00 97.06 468 THR A CA 1
ATOM 3755 C C . THR A 1 468 ? 25.888 -1.944 -30.100 1.00 97.06 468 THR A C 1
ATOM 3757 O O . THR A 1 468 ? 26.417 -2.570 -31.013 1.00 97.06 468 THR A O 1
ATOM 3760 N N . ALA A 1 469 ? 25.731 -2.450 -28.879 1.00 97.31 469 ALA A N 1
ATOM 3761 C CA . ALA A 1 469 ? 25.777 -3.869 -28.551 1.00 97.31 469 ALA A CA 1
ATOM 3762 C C . ALA A 1 469 ? 24.327 -4.383 -28.432 1.00 97.31 469 ALA A C 1
ATOM 3764 O O . ALA A 1 469 ? 23.674 -4.132 -27.418 1.00 97.31 469 ALA A O 1
ATOM 3765 N N . PRO A 1 470 ? 23.774 -5.060 -29.453 1.00 98.12 470 PRO A N 1
ATOM 3766 C CA . PRO A 1 470 ? 22.362 -5.432 -29.472 1.00 98.12 470 PRO A CA 1
ATOM 3767 C C . PRO A 1 470 ? 22.038 -6.638 -28.595 1.00 98.12 470 PRO A C 1
ATOM 3769 O O . PRO A 1 470 ? 22.807 -7.605 -28.546 1.00 98.12 470 PRO A O 1
ATOM 3772 N N . TYR A 1 471 ? 20.852 -6.624 -27.988 1.00 98.50 471 TYR A N 1
ATOM 3773 C CA . TYR A 1 471 ? 20.286 -7.781 -27.300 1.00 98.50 471 TYR A CA 1
ATOM 3774 C C . TYR A 1 471 ? 19.567 -8.691 -28.293 1.00 98.50 471 TYR A C 1
ATOM 3776 O O . TYR A 1 471 ? 18.773 -8.228 -29.113 1.00 98.50 471 TYR A O 1
ATOM 3784 N N . LYS A 1 472 ? 19.816 -9.995 -28.201 1.00 98.25 472 LYS A N 1
ATOM 3785 C CA . LYS A 1 472 ? 19.159 -11.026 -29.010 1.00 98.25 472 LYS A CA 1
ATOM 3786 C C . LYS A 1 472 ? 17.645 -11.044 -28.824 1.00 98.25 472 LYS A C 1
ATOM 3788 O O . LYS A 1 472 ? 16.919 -11.026 -29.811 1.00 98.25 472 LYS A O 1
ATOM 3793 N N . ASP A 1 473 ? 17.190 -11.014 -27.579 1.00 98.31 473 ASP A N 1
ATOM 3794 C CA . ASP A 1 473 ? 15.785 -10.970 -27.203 1.00 98.31 473 ASP A CA 1
ATOM 3795 C C . ASP A 1 473 ? 15.453 -9.621 -26.543 1.00 98.31 473 ASP A C 1
ATOM 3797 O O . ASP A 1 473 ? 16.288 -9.049 -25.836 1.00 98.31 473 ASP A O 1
ATOM 3801 N N . PRO A 1 474 ? 14.242 -9.080 -26.753 1.00 98.44 474 PRO A N 1
ATOM 3802 C CA . PRO A 1 474 ? 13.825 -7.835 -26.123 1.00 98.44 474 PRO A CA 1
ATOM 3803 C C . PRO A 1 474 ? 13.642 -7.953 -24.607 1.00 98.44 474 PRO A C 1
ATOM 3805 O O . PRO A 1 474 ? 13.103 -8.943 -24.096 1.00 98.44 474 PRO A O 1
ATOM 3808 N N . LEU A 1 475 ? 14.021 -6.887 -23.901 1.00 98.75 475 LEU A N 1
ATOM 3809 C CA . LEU A 1 475 ? 13.863 -6.766 -22.452 1.00 98.75 475 LEU A CA 1
ATOM 3810 C C . LEU A 1 475 ? 12.651 -5.901 -22.078 1.00 98.75 475 LEU A C 1
ATOM 3812 O O . LEU A 1 475 ? 12.327 -4.912 -22.732 1.00 98.75 475 LEU A O 1
ATOM 3816 N N . TRP A 1 476 ? 11.984 -6.292 -20.998 1.00 98.75 476 TRP A N 1
ATOM 3817 C CA . TRP A 1 476 ? 10.964 -5.524 -20.284 1.00 98.75 476 TRP A CA 1
ATOM 3818 C C . TRP A 1 476 ? 10.801 -6.106 -18.882 1.00 98.75 476 TRP A C 1
ATOM 3820 O O . TRP A 1 476 ? 11.348 -7.170 -18.576 1.00 98.75 476 TRP A O 1
ATOM 3830 N N . ALA A 1 477 ? 10.027 -5.425 -18.044 1.00 98.75 477 ALA A N 1
ATOM 3831 C CA . ALA A 1 477 ? 9.686 -5.885 -16.712 1.00 98.75 477 ALA A CA 1
ATOM 3832 C C . ALA A 1 477 ? 8.178 -5.854 -16.456 1.00 98.75 477 ALA A C 1
ATOM 3834 O O . ALA A 1 477 ? 7.430 -5.078 -17.052 1.00 98.75 477 ALA A O 1
ATOM 3835 N N . VAL A 1 478 ? 7.745 -6.681 -15.511 1.00 98.88 478 VAL A N 1
ATOM 3836 C CA . VAL A 1 478 ? 6.446 -6.562 -14.849 1.00 98.88 478 VAL A CA 1
ATOM 3837 C C . VAL A 1 478 ? 6.703 -6.152 -13.412 1.00 98.88 478 VAL A C 1
ATOM 3839 O O . VAL A 1 478 ? 7.397 -6.850 -12.673 1.00 98.88 478 VAL A O 1
ATOM 3842 N N . VAL A 1 479 ? 6.152 -5.013 -13.013 1.00 98.88 479 VAL A N 1
ATOM 3843 C CA . VAL A 1 479 ? 6.314 -4.474 -11.664 1.00 98.88 479 VAL A CA 1
ATOM 3844 C C . VAL A 1 479 ? 5.016 -4.654 -10.896 1.00 98.88 479 VAL A C 1
ATOM 3846 O O . VAL A 1 479 ? 3.951 -4.354 -11.419 1.00 98.88 479 VAL A O 1
ATOM 3849 N N . THR A 1 480 ? 5.098 -5.138 -9.660 1.00 98.75 480 THR A N 1
ATOM 3850 C CA . THR A 1 480 ? 3.975 -5.237 -8.722 1.00 98.75 480 THR A CA 1
ATOM 3851 C C . THR A 1 480 ? 4.280 -4.402 -7.486 1.00 98.75 480 THR A C 1
ATOM 3853 O O . THR A 1 480 ? 5.259 -4.663 -6.788 1.00 98.75 480 THR A O 1
ATOM 3856 N N . LEU A 1 481 ? 3.443 -3.405 -7.220 1.00 98.31 481 LEU A N 1
ATOM 3857 C CA . LEU A 1 481 ? 3.419 -2.640 -5.977 1.00 98.31 481 LEU A CA 1
ATOM 3858 C C . LEU A 1 481 ? 2.395 -3.269 -5.038 1.00 98.31 481 LEU A C 1
ATOM 3860 O O . LEU A 1 481 ? 1.302 -3.612 -5.484 1.00 98.31 481 LEU A O 1
ATOM 3864 N N . SER A 1 482 ? 2.734 -3.401 -3.760 1.00 95.38 482 SER A N 1
ATOM 3865 C CA . SER A 1 482 ? 1.868 -3.982 -2.734 1.00 95.38 482 SER A CA 1
ATOM 3866 C C . SER A 1 482 ? 1.644 -2.999 -1.588 1.00 95.38 482 SER A C 1
ATOM 3868 O O . SER A 1 482 ? 2.582 -2.329 -1.143 1.00 95.38 482 SER A O 1
ATOM 3870 N N . SER A 1 483 ? 0.410 -2.914 -1.088 1.00 90.94 483 SER A N 1
ATOM 3871 C CA . SER A 1 483 ? 0.052 -2.064 0.055 1.00 90.94 483 SER A CA 1
ATOM 3872 C C . SER A 1 483 ? 0.637 -2.560 1.384 1.00 90.94 483 SER A C 1
ATOM 3874 O O . SER A 1 483 ? 0.418 -1.934 2.417 1.00 90.94 483 SER A O 1
ATOM 3876 N N . ASP A 1 484 ? 1.383 -3.667 1.375 1.00 89.06 484 ASP A N 1
ATOM 3877 C CA . ASP A 1 484 ? 2.226 -4.112 2.491 1.00 89.06 484 ASP A CA 1
ATOM 3878 C C . ASP A 1 484 ? 3.604 -3.421 2.535 1.00 89.06 484 ASP A C 1
ATOM 3880 O O . ASP A 1 484 ? 4.370 -3.634 3.474 1.00 89.06 484 ASP A O 1
ATOM 3884 N N . GLY A 1 485 ? 3.926 -2.580 1.544 1.00 93.56 485 GLY A N 1
ATOM 3885 C CA . GLY A 1 485 ? 5.220 -1.906 1.457 1.00 93.56 485 GLY A CA 1
ATOM 3886 C C . GLY A 1 485 ? 6.243 -2.594 0.552 1.00 93.56 485 GLY A C 1
ATOM 3887 O O . GLY A 1 485 ? 7.438 -2.355 0.717 1.00 93.56 485 GLY A O 1
ATOM 3888 N N . THR A 1 486 ? 5.827 -3.432 -0.402 1.00 97.12 486 THR A N 1
ATOM 3889 C CA . THR A 1 486 ? 6.747 -4.151 -1.303 1.00 97.12 486 THR A CA 1
ATOM 3890 C C . THR A 1 486 ? 6.652 -3.685 -2.760 1.00 97.12 486 THR A C 1
ATOM 3892 O O . THR A 1 486 ? 5.564 -3.471 -3.290 1.00 97.12 486 THR A O 1
ATOM 3895 N N . ILE A 1 487 ? 7.801 -3.569 -3.435 1.00 98.50 487 ILE A N 1
ATOM 3896 C CA . ILE A 1 487 ? 7.927 -3.422 -4.894 1.00 98.50 487 ILE A CA 1
ATOM 3897 C C . ILE A 1 487 ? 8.613 -4.676 -5.419 1.00 98.50 487 ILE A C 1
ATOM 3899 O O . ILE A 1 487 ? 9.768 -4.937 -5.087 1.00 98.50 487 ILE A O 1
ATOM 3903 N N . LYS A 1 488 ? 7.927 -5.445 -6.257 1.00 98.62 488 LYS A N 1
ATOM 3904 C CA . LYS A 1 488 ? 8.498 -6.601 -6.947 1.00 98.62 488 LYS A CA 1
ATOM 3905 C C . LYS A 1 488 ? 8.663 -6.282 -8.422 1.00 98.62 488 LYS A C 1
ATOM 3907 O O . LYS A 1 488 ? 7.684 -5.985 -9.095 1.00 98.62 488 LYS A O 1
ATOM 3912 N N . ILE A 1 489 ? 9.884 -6.378 -8.921 1.00 98.75 489 ILE A N 1
ATOM 3913 C CA . ILE A 1 489 ? 10.239 -6.231 -10.330 1.00 98.75 489 ILE A CA 1
ATOM 3914 C C . ILE A 1 489 ? 10.561 -7.627 -10.844 1.00 98.75 489 ILE A C 1
ATOM 3916 O O . ILE A 1 489 ? 11.412 -8.309 -10.277 1.00 98.75 489 ILE A O 1
ATOM 3920 N N . GLN A 1 490 ? 9.856 -8.059 -11.882 1.00 98.69 490 GLN A N 1
ATOM 3921 C CA . GLN A 1 490 ? 10.124 -9.306 -12.588 1.00 98.69 490 GLN A CA 1
ATOM 3922 C C . GLN A 1 490 ? 10.657 -8.951 -13.965 1.00 98.69 490 GLN A C 1
ATOM 3924 O O . GLN A 1 490 ? 9.908 -8.435 -14.796 1.00 98.69 490 GLN A O 1
ATOM 3929 N N . GLY A 1 491 ? 11.954 -9.145 -14.158 1.00 97.94 491 GLY A N 1
ATOM 3930 C CA . GLY A 1 491 ? 12.657 -8.739 -15.361 1.00 97.94 491 GLY A CA 1
ATOM 3931 C C . GLY A 1 491 ? 12.861 -9.887 -16.344 1.00 97.94 491 GLY A C 1
ATOM 3932 O O . GLY A 1 491 ? 12.291 -10.973 -16.222 1.00 97.94 491 GLY A O 1
ATOM 3933 N N . ARG A 1 492 ? 13.684 -9.632 -17.359 1.00 97.81 492 ARG A N 1
ATOM 3934 C CA . ARG A 1 492 ? 14.022 -10.583 -18.423 1.00 97.81 492 ARG A CA 1
ATOM 3935 C C . ARG A 1 492 ? 15.520 -10.593 -18.660 1.00 97.81 492 ARG A C 1
ATOM 3937 O O . ARG A 1 492 ? 16.208 -9.626 -18.352 1.00 97.81 492 ARG A O 1
ATOM 3944 N N . LYS A 1 493 ? 16.018 -11.690 -19.225 1.00 97.81 493 LYS A N 1
ATOM 3945 C CA . LYS A 1 493 ? 17.418 -11.857 -19.620 1.00 97.81 493 LYS A CA 1
ATOM 3946 C C . LYS A 1 493 ? 17.492 -12.152 -21.110 1.00 97.81 493 LYS A C 1
ATOM 3948 O O . LYS A 1 493 ? 16.628 -12.840 -21.643 1.00 97.81 493 LYS A O 1
ATOM 3953 N N . SER A 1 494 ? 18.548 -11.660 -21.730 1.00 98.12 494 SER A N 1
ATOM 3954 C CA . SER A 1 494 ? 18.918 -11.880 -23.121 1.00 98.12 494 SER A CA 1
ATOM 3955 C C . SER A 1 494 ? 20.412 -12.216 -23.204 1.00 98.12 494 SER A C 1
ATOM 3957 O O . SER A 1 494 ? 21.140 -12.216 -22.210 1.00 98.12 494 SER A O 1
ATOM 3959 N N . GLU A 1 495 ? 20.875 -12.470 -24.417 1.00 97.69 495 GLU A N 1
ATOM 3960 C CA . GLU A 1 495 ? 22.277 -12.567 -24.812 1.00 97.69 495 GLU A CA 1
ATOM 3961 C C . GLU A 1 495 ? 22.632 -11.398 -25.744 1.00 97.69 495 GLU A C 1
ATOM 3963 O O . GLU A 1 495 ? 21.740 -10.713 -26.256 1.00 97.69 495 GLU A O 1
ATOM 3968 N N . TRP A 1 496 ? 23.925 -11.172 -25.978 1.00 97.81 496 TRP A N 1
ATOM 3969 C CA . TRP A 1 496 ? 24.393 -10.283 -27.044 1.00 97.81 496 TRP A CA 1
ATOM 3970 C C . TRP A 1 496 ? 24.249 -10.983 -28.404 1.00 97.81 496 TRP A C 1
ATOM 3972 O O . TRP A 1 496 ? 24.471 -12.188 -28.499 1.00 97.81 496 TRP A O 1
ATOM 3982 N N . VAL A 1 497 ? 23.891 -10.253 -29.466 1.00 97.31 497 VAL A N 1
ATOM 3983 C CA . VAL A 1 497 ? 23.850 -10.830 -30.830 1.00 97.31 497 VAL A CA 1
ATOM 3984 C C . VAL A 1 497 ? 25.253 -11.033 -31.408 1.00 97.31 497 VAL A C 1
ATOM 3986 O O . VAL A 1 497 ? 25.517 -12.026 -32.084 1.00 97.31 497 VAL A O 1
ATOM 3989 N N . GLY A 1 498 ? 26.143 -10.075 -31.158 1.00 94.31 498 GLY A N 1
ATOM 3990 C CA . GLY A 1 498 ? 27.537 -10.090 -31.592 1.00 94.31 498 GLY A CA 1
ATOM 3991 C C . GLY A 1 498 ? 28.492 -9.977 -30.403 1.00 94.31 498 GLY A C 1
ATOM 3992 O O . GLY A 1 498 ? 28.113 -10.342 -29.289 1.00 94.31 498 GLY A O 1
ATOM 3993 N N . PRO A 1 499 ? 29.713 -9.456 -30.619 1.00 94.88 499 PRO A N 1
ATOM 3994 C CA . PRO A 1 499 ? 30.669 -9.233 -29.544 1.00 94.88 499 PRO A CA 1
ATOM 3995 C C . PRO A 1 499 ? 30.059 -8.400 -28.415 1.00 94.88 499 PRO A C 1
ATOM 3997 O O . PRO A 1 499 ? 29.485 -7.334 -28.642 1.00 94.88 499 PRO A O 1
ATOM 4000 N N . SER A 1 500 ? 30.207 -8.881 -27.190 1.00 95.25 500 SER A N 1
ATOM 4001 C CA . SER A 1 500 ? 29.866 -8.133 -25.989 1.00 95.25 500 SER A CA 1
ATOM 4002 C C . SER A 1 500 ? 30.752 -6.887 -25.842 1.00 95.25 500 SER A C 1
ATOM 4004 O O . SER A 1 500 ? 31.882 -6.854 -26.346 1.00 95.25 500 SER A O 1
ATOM 4006 N N . PRO A 1 501 ? 30.321 -5.884 -25.056 1.00 94.06 501 PRO A N 1
ATOM 4007 C CA . PRO A 1 501 ? 31.161 -4.727 -24.744 1.00 94.06 501 PRO A CA 1
ATOM 4008 C C . PRO A 1 501 ? 32.527 -5.114 -24.148 1.00 94.06 501 PRO A C 1
ATOM 4010 O O . PRO A 1 501 ? 33.533 -4.454 -24.405 1.00 94.06 501 PRO A O 1
ATOM 4013 N N . MET A 1 502 ? 32.591 -6.218 -23.392 1.00 92.44 502 MET A N 1
ATOM 4014 C CA . MET A 1 502 ? 33.843 -6.736 -22.829 1.00 92.44 502 MET A CA 1
ATOM 4015 C C . MET A 1 502 ? 34.770 -7.329 -23.897 1.00 92.44 502 MET A C 1
ATOM 4017 O O . MET A 1 502 ? 35.973 -7.076 -23.863 1.00 92.44 502 MET A O 1
ATOM 4021 N N . GLU A 1 503 ? 34.235 -8.074 -24.866 1.00 95.31 503 GLU A N 1
ATOM 4022 C CA . GLU A 1 503 ? 35.016 -8.604 -25.996 1.00 95.31 503 GLU A CA 1
ATOM 4023 C C . GLU A 1 503 ? 35.545 -7.480 -26.897 1.00 95.31 503 GLU A C 1
ATOM 4025 O O . GLU A 1 503 ? 36.651 -7.578 -27.431 1.00 95.31 503 GLU A O 1
ATOM 4030 N N . LEU A 1 504 ? 34.808 -6.369 -26.983 1.00 94.69 504 LEU A N 1
ATOM 4031 C CA . LEU A 1 504 ? 35.233 -5.133 -27.648 1.00 94.69 504 LEU A CA 1
ATOM 4032 C C . LEU A 1 504 ? 36.203 -4.284 -26.809 1.00 94.69 504 LEU A C 1
ATOM 4034 O O . LEU A 1 504 ? 36.621 -3.215 -27.250 1.00 94.69 504 LEU A O 1
ATOM 4038 N N . LYS A 1 505 ? 36.592 -4.755 -25.615 1.00 94.00 505 LYS A N 1
ATOM 4039 C CA . LYS A 1 505 ? 37.495 -4.062 -24.680 1.00 94.00 505 LYS A CA 1
ATOM 4040 C C . LYS A 1 505 ? 36.991 -2.668 -24.278 1.00 94.00 505 LYS A C 1
ATOM 4042 O O . LYS A 1 505 ? 37.790 -1.753 -24.068 1.00 94.00 505 LYS A O 1
ATOM 4047 N N . HIS A 1 506 ? 35.674 -2.500 -24.158 1.00 92.62 506 HIS A N 1
ATOM 4048 C CA . HIS A 1 506 ? 35.081 -1.266 -23.652 1.00 92.62 506 HIS A CA 1
ATOM 4049 C C . HIS A 1 506 ? 35.427 -1.081 -22.161 1.00 92.62 506 HIS A C 1
ATOM 4051 O O . HIS A 1 506 ? 35.253 -2.018 -21.379 1.00 92.62 506 HIS A O 1
ATOM 4057 N N . PRO A 1 507 ? 35.854 0.113 -21.706 1.00 86.94 507 PRO A N 1
ATOM 4058 C CA . PRO A 1 507 ? 36.290 0.367 -20.326 1.00 86.94 507 PRO A CA 1
ATOM 4059 C C . PRO A 1 507 ? 35.143 0.427 -19.294 1.00 86.94 507 PRO A C 1
ATOM 4061 O O . PRO A 1 507 ? 35.346 0.902 -18.179 1.00 86.94 507 PRO A O 1
ATOM 4064 N N . GLY A 1 508 ? 33.938 -0.039 -19.641 1.00 83.94 508 GLY A N 1
ATOM 4065 C CA . GLY A 1 508 ? 32.712 0.166 -18.857 1.00 83.94 508 GLY A CA 1
ATOM 4066 C C . GLY A 1 508 ? 32.005 1.500 -19.142 1.00 83.94 508 GLY A C 1
ATOM 4067 O O . GLY A 1 508 ? 32.531 2.352 -19.855 1.00 83.94 508 GLY A O 1
ATOM 4068 N N . LYS A 1 509 ? 30.801 1.673 -18.584 1.00 77.00 509 LYS A N 1
ATOM 4069 C CA . LYS A 1 509 ? 29.920 2.838 -18.809 1.00 77.00 509 LYS A CA 1
ATOM 4070 C C . LYS A 1 509 ? 30.288 4.093 -18.002 1.00 77.00 509 LYS A C 1
ATOM 4072 O O . LYS A 1 509 ? 29.667 5.139 -18.159 1.00 77.00 509 LYS A O 1
ATOM 4077 N N . GLY A 1 510 ? 31.290 4.002 -17.124 1.00 70.12 510 GLY A N 1
ATOM 4078 C CA . GLY A 1 510 ? 31.567 5.034 -16.121 1.00 70.12 510 GLY A CA 1
ATOM 4079 C C . GLY A 1 510 ? 30.508 5.076 -15.006 1.00 70.12 510 GLY A C 1
ATOM 4080 O O . GLY A 1 510 ? 29.541 4.321 -15.018 1.00 70.12 510 GLY A O 1
ATOM 4081 N N . ILE A 1 511 ? 30.724 5.924 -13.990 1.00 64.19 511 ILE A N 1
ATOM 4082 C CA . ILE A 1 511 ? 29.756 6.238 -12.906 1.00 64.19 511 ILE A CA 1
ATOM 4083 C C . ILE A 1 511 ? 29.187 4.989 -12.178 1.00 64.19 511 ILE A C 1
ATOM 4085 O O . ILE A 1 511 ? 28.099 5.009 -11.613 1.00 64.19 511 ILE A O 1
ATOM 4089 N N . GLY A 1 512 ? 29.934 3.879 -12.153 1.00 65.94 512 GLY A N 1
ATOM 4090 C CA . GLY A 1 512 ? 29.509 2.635 -11.495 1.00 65.94 512 GLY A CA 1
ATOM 4091 C C . GLY A 1 512 ? 28.368 1.887 -12.198 1.00 65.94 512 GLY A C 1
ATOM 4092 O O . GLY A 1 512 ? 27.733 1.043 -11.565 1.00 65.94 512 GLY A O 1
ATOM 4093 N N . LEU A 1 513 ? 28.099 2.188 -13.473 1.00 81.25 513 LEU A N 1
ATOM 4094 C CA . LEU A 1 513 ? 27.160 1.449 -14.315 1.00 81.25 513 LEU A CA 1
ATOM 4095 C C . LEU A 1 513 ? 27.865 0.282 -15.018 1.00 81.25 513 LEU A C 1
ATOM 4097 O O . LEU A 1 513 ? 29.000 0.408 -15.485 1.00 81.25 513 LEU A O 1
ATOM 4101 N N . ASN A 1 514 ? 27.164 -0.847 -15.127 1.00 83.62 514 ASN A N 1
ATOM 4102 C CA . ASN A 1 514 ? 27.656 -2.052 -15.787 1.00 83.62 514 ASN A CA 1
ATOM 4103 C C . ASN A 1 514 ? 26.828 -2.355 -17.035 1.00 83.62 514 ASN A C 1
ATOM 4105 O O . ASN A 1 514 ? 25.614 -2.159 -17.047 1.00 83.62 514 ASN A O 1
ATOM 4109 N N . PHE A 1 515 ? 27.492 -2.888 -18.059 1.00 90.94 515 PHE A N 1
ATOM 4110 C CA . PHE A 1 515 ? 26.810 -3.509 -19.188 1.00 90.94 515 PHE A CA 1
ATOM 4111 C C . PHE A 1 515 ? 26.020 -4.724 -18.702 1.00 90.94 515 PHE A C 1
ATOM 4113 O O . PHE A 1 515 ? 26.548 -5.562 -17.969 1.00 90.94 515 PHE A O 1
ATOM 4120 N N . SER A 1 516 ? 24.764 -4.823 -19.122 1.00 92.50 516 SER A N 1
ATOM 4121 C CA . SER A 1 516 ? 23.875 -5.925 -18.770 1.00 92.50 516 SER A CA 1
ATOM 4122 C C . SER A 1 516 ? 22.996 -6.262 -19.965 1.00 92.50 516 SER A C 1
ATOM 4124 O O . SER A 1 516 ? 22.550 -5.370 -20.680 1.00 92.50 516 SER A O 1
ATOM 4126 N N . THR A 1 517 ? 22.717 -7.548 -20.161 1.00 95.75 517 THR A N 1
ATOM 4127 C CA . THR A 1 517 ? 21.696 -8.044 -21.098 1.00 95.75 517 THR A CA 1
ATOM 4128 C C . THR A 1 517 ? 20.420 -8.436 -20.360 1.00 95.75 517 THR A C 1
ATOM 4130 O O . THR A 1 517 ? 19.673 -9.304 -20.807 1.00 95.75 517 THR A O 1
ATOM 4133 N N . ALA A 1 518 ? 20.193 -7.860 -19.182 1.00 97.25 518 ALA A N 1
ATOM 4134 C CA . ALA A 1 518 ? 19.093 -8.224 -18.314 1.00 97.25 518 ALA A CA 1
ATOM 4135 C C . ALA A 1 518 ? 18.450 -7.008 -17.655 1.00 97.25 518 ALA A C 1
ATOM 4137 O O . ALA A 1 518 ? 19.097 -5.980 -17.457 1.00 97.25 518 ALA A O 1
ATOM 4138 N N . ILE A 1 519 ? 17.192 -7.196 -17.272 1.00 98.19 519 ILE A N 1
ATOM 4139 C CA . ILE A 1 519 ? 16.551 -6.517 -16.150 1.00 98.19 519 ILE A CA 1
ATOM 4140 C C . ILE A 1 519 ? 16.443 -7.572 -15.046 1.00 98.19 519 ILE A C 1
ATOM 4142 O O . ILE A 1 519 ? 15.911 -8.658 -15.294 1.00 98.19 519 ILE A O 1
ATOM 4146 N N . GLN A 1 520 ? 16.993 -7.312 -13.863 1.00 97.00 520 GLN A N 1
ATOM 4147 C CA . GLN A 1 520 ? 17.032 -8.303 -12.788 1.00 97.00 520 GLN A CA 1
ATOM 4148 C C . GLN A 1 520 ? 15.719 -8.386 -12.010 1.00 97.00 520 GLN A C 1
ATOM 4150 O O . GLN A 1 520 ? 15.093 -7.378 -11.674 1.00 97.00 520 GLN A O 1
ATOM 4155 N N . ASP A 1 521 ? 15.358 -9.614 -11.632 1.00 98.00 521 ASP A N 1
ATOM 4156 C CA . ASP A 1 521 ? 14.324 -9.837 -10.628 1.00 98.00 521 ASP A CA 1
ATOM 4157 C C . ASP A 1 521 ? 14.753 -9.189 -9.311 1.00 98.00 521 ASP A C 1
ATOM 4159 O O . ASP A 1 521 ? 15.806 -9.511 -8.758 1.00 98.00 521 ASP A O 1
ATOM 4163 N N . THR A 1 522 ? 13.930 -8.275 -8.806 1.00 96.75 522 THR A N 1
ATOM 4164 C CA . THR A 1 522 ? 14.256 -7.468 -7.630 1.00 96.75 522 THR A CA 1
ATOM 4165 C C . THR A 1 522 ? 13.042 -7.359 -6.716 1.00 96.75 522 THR A C 1
ATOM 4167 O O . THR A 1 522 ? 11.926 -7.126 -7.176 1.00 96.75 522 THR A O 1
ATOM 4170 N N . VAL A 1 523 ? 13.252 -7.492 -5.406 1.00 97.50 523 VAL A N 1
ATOM 4171 C CA . VAL A 1 523 ? 12.239 -7.201 -4.383 1.00 97.50 523 VAL A CA 1
ATOM 4172 C C . VAL A 1 523 ? 12.772 -6.090 -3.491 1.00 97.50 523 VAL A C 1
ATOM 4174 O O . VAL A 1 523 ? 13.835 -6.228 -2.890 1.00 97.50 523 VAL A O 1
ATOM 4177 N N . LEU A 1 524 ? 12.041 -4.984 -3.423 1.00 96.88 524 LEU A N 1
ATOM 4178 C CA . LEU A 1 524 ? 12.371 -3.816 -2.617 1.00 96.88 524 LEU A CA 1
ATOM 4179 C C . LEU A 1 524 ? 11.278 -3.588 -1.583 1.00 96.88 524 LEU A C 1
ATOM 4181 O O . LEU A 1 524 ? 10.107 -3.862 -1.839 1.00 96.88 524 LEU A O 1
ATOM 4185 N N . SER A 1 525 ? 11.654 -3.018 -0.445 1.00 95.19 525 SER A N 1
ATOM 4186 C CA . SER A 1 525 ? 10.706 -2.645 0.603 1.00 95.19 525 SER A CA 1
ATOM 4187 C C . SER A 1 525 ? 10.714 -1.139 0.830 1.00 95.19 525 SER A C 1
ATOM 4189 O O . SER A 1 525 ? 11.771 -0.501 0.872 1.00 95.19 525 SER A O 1
ATOM 4191 N N . PHE A 1 526 ? 9.534 -0.563 1.008 1.00 92.25 526 PHE A N 1
ATOM 4192 C CA . PHE A 1 526 ? 9.314 0.821 1.393 1.00 92.25 526 PHE A CA 1
ATOM 4193 C C . PHE A 1 526 ? 8.392 0.871 2.607 1.00 92.25 526 PHE A C 1
ATOM 4195 O O . PHE A 1 526 ? 7.597 -0.024 2.865 1.00 92.25 526 PHE A O 1
ATOM 4202 N N . GLN A 1 527 ? 8.521 1.938 3.384 1.00 83.75 527 GLN A N 1
ATOM 4203 C CA . GLN A 1 527 ? 7.674 2.152 4.548 1.00 83.75 527 GLN A CA 1
ATOM 4204 C C . GLN A 1 527 ? 6.451 2.951 4.120 1.00 83.75 527 GLN A C 1
ATOM 4206 O O . GLN A 1 527 ? 6.608 4.015 3.521 1.00 83.75 527 GLN A O 1
ATOM 4211 N N . LEU A 1 528 ? 5.252 2.496 4.457 1.00 78.31 528 LEU A N 1
ATOM 4212 C CA . LEU A 1 528 ? 4.050 3.321 4.363 1.00 78.31 528 LEU A CA 1
ATOM 4213 C C . LEU A 1 528 ? 3.947 4.236 5.587 1.00 78.31 528 LEU A C 1
ATOM 4215 O O . LEU A 1 528 ? 4.481 3.927 6.654 1.00 78.31 528 LEU A O 1
ATOM 4219 N N . ALA A 1 529 ? 3.293 5.388 5.440 1.00 66.75 529 ALA A N 1
ATOM 4220 C CA . ALA A 1 529 ? 2.951 6.189 6.608 1.00 66.75 529 ALA A CA 1
ATOM 4221 C C . ALA A 1 529 ? 2.005 5.365 7.494 1.00 66.75 529 ALA A C 1
ATOM 4223 O O . ALA A 1 529 ? 0.970 4.895 7.020 1.00 66.75 529 ALA A O 1
ATOM 4224 N N . LYS A 1 530 ? 2.357 5.171 8.770 1.00 52.06 530 LYS A N 1
ATOM 4225 C CA . LYS A 1 530 ? 1.408 4.618 9.739 1.00 52.06 530 LYS A CA 1
ATOM 4226 C C . LYS A 1 530 ? 0.245 5.603 9.827 1.00 52.06 530 LYS A C 1
ATOM 4228 O O . LYS A 1 530 ? 0.464 6.780 10.114 1.00 52.06 530 LYS A O 1
ATOM 4233 N N . HIS A 1 531 ? -0.968 5.146 9.533 1.00 41.59 531 HIS A N 1
ATOM 4234 C CA . HIS A 1 531 ? -2.155 5.891 9.927 1.00 41.59 531 HIS A CA 1
ATOM 4235 C C . HIS A 1 531 ? -2.178 5.852 11.457 1.00 41.59 531 HIS A C 1
ATOM 4237 O O . HIS A 1 531 ? -2.432 4.793 12.024 1.00 41.59 531 HIS A O 1
ATOM 4243 N N . ASN A 1 532 ? -1.780 6.954 12.097 1.00 29.34 532 ASN A N 1
ATOM 4244 C CA . ASN A 1 532 ? -1.961 7.130 13.537 1.00 29.34 532 ASN A CA 1
ATOM 4245 C C . ASN A 1 532 ? -3.447 7.180 13.880 1.00 29.34 532 ASN A C 1
ATOM 4247 O O . ASN A 1 532 ? -4.191 7.846 13.119 1.00 29.34 532 ASN A O 1
#

Radius of gyration: 36.31 Å; chains: 1; bounding box: 78×61×102 Å

Foldseek 3Di:
DPPDDCQCVLCCCPPNVVDDLPPVSLVVVLCCQQDPQVRHDDLLFGADPVDPQKGFLLSRLSSLVSCLVNLVQLSVLSSLLSLVVQADPVRFHARMASLQVRDGPPPRTRPVSSSVSSVVSVVCCAWNDDPLEIEGNSHDQLVCQAAAHKDWDAQDQDPAATKTKIWHRHPQAIEIDIDDPPHHHRPAYEYEDAPSRDYPDDDPRHHYDYDHHRPDNDDNVVSVVVSVVPDDDDKDKAKEWEAEQLQPQQFPCSLVLLLVSLVVCLVVVGQEYEYQENRYALDPVCLVVLVSVVPRPHHYAYAYDQCNCPPNRDQVSSCVSNVHPHNKDWDDDDQEIEIHHNQQDADPDPPDDDDTRGHGDDVNLVVVLVVLLPDQHAYEYGHAAQLCPRHPPSVVVVVSLVVSCVNPVRSHHQEYEYENQQFADWDDDPNYIYGYFHHQWWHFQDDVQFDDLDDPVSCVSNVSCSRTQTWPHTKIWMWMDMPVFKIWIGIDATDTSHDDCVSSVPPASPPPTHDGRMHDTDMDGGDHPPPD

pLDDT: mean 93.52, std 8.46, range [29.34, 98.94]

Sequence (532 aa):
ELIGTHWGNTEILWPTPIFPKTDPRVTSLVDFLRNDFVGGYAEGTIRWNGYPDVIHPYMGAYTTMADLSLGNDERVVEDFYWYLLHSTAAHAFPEGIFYRSQTAWGHTIPHVTGACNYAIMLRHMLVHEEGDELHLLKAVPDGWLAEGKQIRIERLPTWFGNMTMVVKGTKEGVEVKFEGPDREKPARIILHLPDNRKLVSPLPGVLVELRKPQSVKWSFKKVVEQYQAMQEKPVTTVRFGLMTDVHKDIMHDADQRLTSFVKEMTAIQPDFTIHLGDFCQPIAKNREFLGIWNSFPGARYHVLGNHDMDGGFSRDSTVSFYGAKGKFYSFDRGDFHFVVLDANEVNPSPSRPAGYARYIGKEQQDWLRKDLGKSKHPTVVFSHQPLPTGIDNSKEILALLAEAGNANPAGKVISCFNGHDHADQVKKIGDIWFIQVNSMSYDWLGDAYVHKSYPDSIHKNYPAIQYTAPYKDPLWAVVTLSSDGTIKIQGRKSEWVGPSPMELKHPGKGIGLNFSTAIQDTVLSFQLAKHN